Protein AF-0000000072637566 (afdb_homodimer)

InterPro domains:
  IPR013783 Immunoglobulin-like fold [G3DSA:2.60.40.10] (100-188)
  IPR014756 Immunoglobulin E-set [SSF81296] (114-188)
  IPR032640 AMP-activated protein kinase, glycogen-binding domain [PF16561] (115-189)

Organism: Meloidogyne incognita (NCBI:txid6306)

Sequence (382 aa):
MQHMIELGGRVLEIQNEFNIIKYNLKEEKNNYEALEIKLKNVEAKNKFLEKEMKKANETIDALTSSFKTPGGINDALLIKKQPREDRGDKCTLLNIENSLKMPMKKILLDTNSNGDKDIFLIGSFLNWECALICDPIKGEPNKKGVLVELPVGRHEFCFICNGKWYTESKYEECLNNFGTKNNWIVVKENIMQHMIELGGRVLEIQNEFNIIKYNLKEEKNNYEALEIKLKNVEAKNKFLEKEMKKANETIDALTSSFKTPGGINDALLIKKQPREDRGDKCTLLNIENSLKMPMKKILLDTNSNGDKDIFLIGSFLNWECALICDPIKGEPNKKGVLVELPVGRHEFCFICNGKWYTESKYEECLNNFGTKNNWIVVKENI

Nearest PDB structures (foldseek):
  2qlv-assembly1_B  TM=9.004E-01  e=1.621E-07  Saccharomyces cerevisiae
  2f15-assembly1_A  TM=8.788E-01  e=1.717E-07  Homo sapiens
  4y0g-assembly2_B  TM=8.396E-01  e=6.887E-08  Rattus norvegicus
  2qlv-assembly2_E  TM=9.088E-01  e=6.381E-07  Saccharomyces cerevisiae
  6c9j-assembly1_B  TM=9.059E-01  e=4.279E-07  Homo sapiens

Foldseek 3Di:
DVVVVVVVVVVVVVVVVVVVVVVVVVVVVVVVVVVVVVVVVVVVVVVVVVVVVVVVVVVVCVVCCVVVLADPCPVPDDDDDDADPVLDDDQCEVPSVSVRVFDKDKDKDKDFAPDDFWKWKAWVNHPRPDTHTWDDDPPDNGMTIDIDIGGAAKMWMWMDTPRDTDDDPVFDWDDDPVRDIIGMDGHHDPD/DVVVVVVVVVVVVVVVVVVVVVVVVVVVVVVVVVVVVVVVVVVVVVVVVVVVVVVVVVVVVVVCCVVVLADPCVVPDDDDDDADPVLPDPLVEVPSVSVRVFDKDKDKDKDFAPDDFWKWKAWVNHPRPDTHTWADDPPDNGMTIDIDIGGAAKMWMWMDTPRDTDDDPVFDWDADPVRDIIGMDGHHDPD

Secondary structure (DSSP, 8-state):
-HHHHHHHHHHHHHHHHHHHHHHHHHHHHHHHHHHHHHHHHHHHHHHHHHHHHHHHHHHHHHHHHHHS-STTGGGPEEE-BPPPTTS-S-----BHHHHHHS-EEEEEEEEE--SS--EEEEEGGGTTTEEEEPEEETTEEEEEEEEEEEESEEEEEEEEETTEEE--TTSEEEE-TTSSEEEEEEE----/-HHHHHHHHHHHHHHHHHHHHHHHHHHHHHHHHHHHHHHHHHHHHHHHHHHHHHHHHHHHHHHHHHHS-GGGGGG-EEE-BPPPTTS-S-----BHHHHHHS-EEEEEEEEE--SS--EEEEEGGGTTTEEEEPEEETTEEEEEEEEEEEESEEEEEEEEETTEEE--TTSEEEE-TTSSEEEEEEE----

Radius of gyration: 41.39 Å; Cα contacts (8 Å, |Δi|>4): 584; chains: 2; bounding box: 52×134×76 Å

Structure (mmCIF, N/CA/C/O backbone):
data_AF-0000000072637566-model_v1
#
loop_
_entity.id
_entity.type
_entity.pdbx_description
1 polymer 'AMP-activated protein kinase glycogen-binding domain-containing protein'
#
loop_
_atom_site.group_PDB
_atom_site.id
_atom_site.type_symbol
_atom_site.label_atom_id
_atom_site.label_alt_id
_atom_site.label_comp_id
_atom_site.label_asym_id
_atom_site.label_entity_id
_atom_site.label_seq_id
_atom_site.pdbx_PDB_ins_code
_atom_site.Cartn_x
_atom_site.Cartn_y
_atom_site.Cartn_z
_atom_site.occupancy
_atom_site.B_iso_or_equiv
_atom_site.auth_seq_id
_atom_site.auth_comp_id
_atom_site.auth_asym_id
_atom_site.auth_atom_id
_atom_site.pdbx_PDB_model_num
ATOM 1 N N . MET A 1 1 ? 4.016 102.312 43.312 1 56.5 1 MET A N 1
ATOM 2 C CA . MET A 1 1 ? 4.637 101.938 42.062 1 56.5 1 MET A CA 1
ATOM 3 C C . MET A 1 1 ? 5.301 100.562 42.188 1 56.5 1 MET A C 1
ATOM 5 O O . MET A 1 1 ? 5.098 99.688 41.344 1 56.5 1 MET A O 1
ATOM 9 N N . GLN A 1 2 ? 5.965 100.375 43.281 1 68.19 2 GLN A N 1
ATOM 10 C CA . GLN A 1 2 ? 6.695 99.125 43.5 1 68.19 2 GLN A CA 1
ATOM 11 C C . GLN A 1 2 ? 5.738 97.938 43.656 1 68.19 2 GLN A C 1
ATOM 13 O O . GLN A 1 2 ? 5.969 96.812 43.125 1 68.19 2 GLN A O 1
ATOM 18 N N . HIS A 1 3 ? 4.648 98.125 44.219 1 65 3 HIS A N 1
ATOM 19 C CA . HIS A 1 3 ? 3.688 97.062 44.5 1 65 3 HIS A CA 1
ATOM 20 C C . HIS A 1 3 ? 2.982 96.625 43.219 1 65 3 HIS A C 1
ATOM 22 O O . HIS A 1 3 ? 2.738 95.438 43.031 1 65 3 HIS A O 1
ATOM 28 N N . MET A 1 4 ? 2.783 97.562 42.344 1 64.19 4 MET A N 1
ATOM 29 C CA . MET A 1 4 ? 2.137 97.25 41.062 1 64.19 4 MET A CA 1
ATOM 30 C C . MET A 1 4 ? 3.068 96.438 40.156 1 64.19 4 MET A C 1
ATOM 32 O O . MET A 1 4 ? 2.631 95.5 39.469 1 64.19 4 MET A O 1
ATOM 36 N N . ILE A 1 5 ? 4.297 96.75 40.281 1 66.56 5 ILE A N 1
ATOM 37 C CA . ILE A 1 5 ? 5.305 96.062 39.5 1 66.56 5 ILE A CA 1
ATOM 38 C C . ILE A 1 5 ? 5.457 94.625 39.969 1 66.56 5 ILE A C 1
ATOM 40 O O . ILE A 1 5 ? 5.559 93.688 39.156 1 66.56 5 ILE A O 1
ATOM 44 N N . GLU A 1 6 ? 5.324 94.438 41.25 1 66.75 6 GLU A N 1
ATOM 45 C CA . GLU A 1 6 ? 5.445 93.125 41.844 1 66.75 6 GLU A CA 1
ATOM 46 C C . GLU A 1 6 ? 4.258 92.25 41.5 1 66.75 6 GLU A C 1
ATOM 48 O O . GLU A 1 6 ? 4.426 91.062 41.188 1 66.75 6 GLU A O 1
ATOM 53 N N . LEU A 1 7 ? 3.184 92.938 41.438 1 63.47 7 LEU A N 1
ATOM 54 C CA . LEU A 1 7 ? 1.979 92.188 41.062 1 63.47 7 LEU A CA 1
ATOM 55 C C . LEU A 1 7 ? 1.997 91.812 39.594 1 63.47 7 LEU A C 1
ATOM 57 O O . LEU A 1 7 ? 1.58 90.688 39.219 1 63.47 7 LEU A O 1
ATOM 61 N N . GLY A 1 8 ? 2.545 92.688 38.844 1 60.75 8 GLY A N 1
ATOM 62 C CA . GLY A 1 8 ? 2.684 92.438 37.406 1 60.75 8 GLY A CA 1
ATOM 63 C C . GLY A 1 8 ? 3.621 91.312 37.094 1 60.75 8 GLY A C 1
ATOM 64 O O . GLY A 1 8 ? 3.33 90.438 36.25 1 60.75 8 GLY A O 1
ATOM 65 N N . GLY A 1 9 ? 4.629 91.25 37.875 1 64.06 9 GLY A N 1
ATOM 66 C CA . GLY A 1 9 ? 5.602 90.188 37.719 1 64.06 9 GLY A CA 1
ATOM 67 C C . GLY A 1 9 ? 5.043 88.812 38.094 1 64.06 9 GLY A C 1
ATOM 68 O O . GLY A 1 9 ? 5.301 87.812 37.406 1 64.06 9 GLY A O 1
ATOM 69 N N . ARG A 1 10 ? 4.262 88.812 39.094 1 64 10 ARG A N 1
ATOM 70 C CA . ARG A 1 10 ? 3.646 87.562 39.562 1 64 10 ARG A CA 1
ATOM 71 C C . ARG A 1 10 ? 2.627 87 38.531 1 64 10 ARG A C 1
ATOM 73 O O . ARG A 1 10 ? 2.498 85.812 38.344 1 64 10 ARG A O 1
ATOM 80 N N . VAL A 1 11 ? 1.974 88 37.938 1 61.38 11 VAL A N 1
ATOM 81 C CA . VAL A 1 11 ? 0.984 87.688 36.938 1 61.38 11 VAL A CA 1
ATOM 82 C C . VAL A 1 11 ? 1.679 87.062 35.719 1 61.38 11 VAL A C 1
ATOM 84 O O . VAL A 1 11 ? 1.212 86.062 35.188 1 61.38 11 VAL A O 1
ATOM 87 N N . LEU A 1 12 ? 2.805 87.562 35.375 1 69 12 LEU A N 1
ATOM 88 C CA . LEU A 1 12 ? 3.564 87.062 34.25 1 69 12 LEU A CA 1
ATOM 89 C C . LEU A 1 12 ? 4.105 85.688 34.531 1 69 12 LEU A C 1
ATOM 91 O O . LEU A 1 12 ? 4.102 84.812 33.656 1 69 12 LEU A O 1
ATOM 95 N N . GLU A 1 13 ? 4.488 85.438 35.719 1 71.25 13 GLU A N 1
ATOM 96 C CA . GLU A 1 13 ? 4.992 84.125 36.125 1 71.25 13 GLU A CA 1
ATOM 97 C C . GLU A 1 13 ? 3.896 83.062 36.094 1 71.25 13 GLU A C 1
ATOM 99 O O . GLU A 1 13 ? 4.133 81.938 35.625 1 71.25 13 GLU A O 1
ATOM 104 N N . ILE A 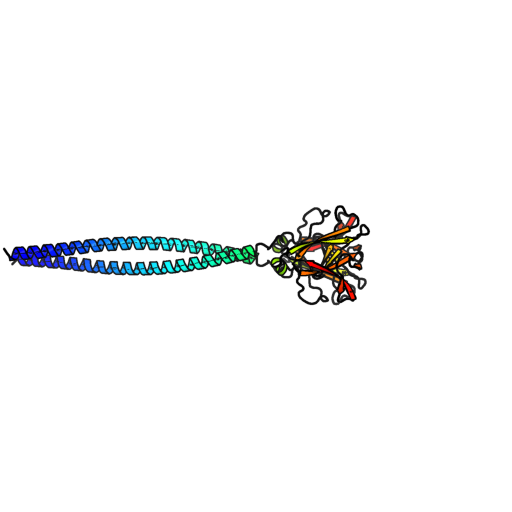1 14 ? 2.754 83.562 36.438 1 64.06 14 ILE A N 1
ATOM 105 C CA . ILE A 1 14 ? 1.618 82.625 36.469 1 64.06 14 ILE A CA 1
ATOM 106 C C . ILE A 1 14 ? 1.188 82.312 35.031 1 64.06 14 ILE A C 1
ATOM 108 O O . ILE A 1 14 ? 0.874 81.188 34.719 1 64.06 14 ILE A O 1
ATOM 112 N N . GLN A 1 15 ? 1.267 83.25 34.25 1 65.06 15 GLN A N 1
ATOM 113 C CA . GLN A 1 15 ? 0.914 83.062 32.844 1 65.06 15 GLN A CA 1
ATOM 114 C C . GLN A 1 15 ? 1.899 82.125 32.156 1 65.06 15 GLN A C 1
ATOM 116 O O . GLN A 1 15 ? 1.501 81.312 31.359 1 65.06 15 GLN A O 1
ATOM 121 N N . ASN A 1 16 ? 3.137 82.25 32.5 1 70.06 16 ASN A N 1
ATOM 122 C CA . ASN A 1 16 ? 4.172 81.375 31.953 1 70.06 16 ASN A CA 1
ATOM 123 C C . ASN A 1 16 ? 3.98 79.938 32.406 1 70.06 16 ASN A C 1
ATOM 125 O O . ASN A 1 16 ? 4.137 79 31.609 1 70.06 16 ASN A O 1
ATOM 129 N N . GLU A 1 17 ? 3.615 79.812 33.625 1 69.75 17 GLU A N 1
ATOM 130 C CA . GLU A 1 17 ? 3.355 78.5 34.156 1 69.75 17 GLU A CA 1
ATOM 131 C C . GLU A 1 17 ? 2.166 77.812 33.438 1 69.75 17 GLU A C 1
ATOM 133 O O . GLU A 1 17 ? 2.197 76.625 33.125 1 69.75 17 GLU A O 1
ATOM 138 N N . PHE A 1 18 ? 1.252 78.75 33.156 1 66.38 18 PHE A N 1
ATOM 139 C CA . PHE A 1 18 ? 0.059 78.25 32.469 1 66.38 18 PHE A CA 1
ATOM 140 C C . PHE A 1 18 ? 0.4 77.812 31.047 1 66.38 18 PHE A C 1
ATOM 142 O O . PHE A 1 18 ? -0.098 76.75 30.594 1 66.38 18 PHE A O 1
ATOM 149 N N . ASN A 1 19 ? 1.235 78.438 30.453 1 69.62 19 ASN A N 1
ATOM 150 C CA . ASN A 1 19 ? 1.638 78.125 29.094 1 69.62 19 ASN A CA 1
ATOM 151 C C . ASN A 1 19 ? 2.412 76.812 29.047 1 69.62 19 ASN A C 1
ATOM 153 O O . ASN A 1 19 ? 2.227 76 28.141 1 69.62 19 ASN A O 1
ATOM 157 N N . ILE A 1 20 ? 3.123 76.562 30.062 1 73.75 20 ILE A N 1
ATOM 158 C CA . ILE A 1 20 ? 3.918 75.375 30.156 1 73.75 20 ILE A CA 1
ATOM 159 C C . ILE A 1 20 ? 2.994 74.125 30.344 1 73.75 20 ILE A C 1
ATOM 161 O O . ILE A 1 20 ? 3.17 73.125 29.703 1 73.75 20 ILE A O 1
ATOM 165 N N . ILE A 1 21 ? 2.01 74.375 31.109 1 68.94 21 ILE A N 1
ATOM 166 C CA . ILE A 1 21 ? 1.068 73.25 31.406 1 68.94 21 ILE A CA 1
ATOM 167 C C . ILE A 1 21 ? 0.266 72.938 30.141 1 68.94 21 ILE A C 1
ATOM 169 O O . ILE A 1 21 ? 0.033 71.75 29.859 1 68.94 21 ILE A O 1
ATOM 173 N N . LYS A 1 22 ? 0.006 73.938 29.438 1 66.12 22 LYS A N 1
ATOM 174 C CA . LYS A 1 22 ? -0.748 73.75 28.203 1 66.12 22 LYS A CA 1
ATOM 175 C C . LYS A 1 22 ? 0.066 72.938 27.188 1 66.12 22 LYS A C 1
ATOM 177 O O . LYS A 1 22 ? -0.465 72.062 26.5 1 66.12 22 LYS A O 1
ATOM 182 N N . TYR A 1 23 ? 1.271 73.25 27.094 1 72.44 23 TYR A N 1
ATOM 183 C CA . TYR A 1 23 ? 2.172 72.562 26.172 1 72.44 23 TYR A CA 1
ATOM 184 C C . TYR A 1 23 ? 2.34 71.125 26.547 1 72.44 23 TYR A C 1
ATOM 186 O O . TYR A 1 23 ? 2.271 70.188 25.688 1 72.44 23 TYR A O 1
ATOM 194 N N . ASN A 1 24 ? 2.477 70.812 27.766 1 68.75 24 ASN A N 1
ATOM 195 C CA . ASN A 1 24 ? 2.646 69.438 28.25 1 68.75 24 ASN A CA 1
ATOM 196 C C . ASN A 1 24 ? 1.398 68.625 28.016 1 68.75 24 ASN A C 1
ATOM 198 O O . ASN A 1 24 ? 1.499 67.438 27.656 1 68.75 24 ASN A O 1
ATOM 202 N N . LEU A 1 25 ? 0.318 69.25 28.109 1 68 25 LEU A N 1
ATOM 203 C CA . LEU A 1 25 ? -0.951 68.562 27.875 1 68 25 LEU A CA 1
ATOM 204 C C . LEU A 1 25 ? -1.102 68.188 26.422 1 68 25 LEU A C 1
ATOM 206 O O . LEU A 1 25 ? -1.597 67.125 26.109 1 68 25 LEU A O 1
ATOM 210 N N . LYS A 1 26 ? -0.612 69.125 25.609 1 70.12 26 LYS A N 1
ATOM 211 C CA . LYS A 1 26 ? -0.664 68.812 24.172 1 70.12 26 LYS A CA 1
ATOM 212 C C . LYS A 1 26 ? 0.239 67.688 23.797 1 70.12 26 LYS A C 1
ATOM 214 O O . LYS A 1 26 ? -0.148 66.812 23 1 70.12 26 LYS A O 1
ATOM 219 N N . GLU A 1 27 ? 1.374 67.562 24.344 1 73.44 27 GLU A N 1
ATOM 220 C CA . GLU A 1 27 ? 2.33 66.5 24.094 1 73.44 27 GLU A CA 1
ATOM 221 C C . GLU A 1 27 ? 1.792 65.125 24.578 1 73.44 27 GLU A C 1
ATOM 223 O O . GLU A 1 27 ? 1.931 64.125 23.891 1 73.44 27 GLU A O 1
ATOM 228 N N . GLU A 1 28 ? 1.153 65.125 25.672 1 72.06 28 GLU A N 1
ATOM 229 C CA . GLU A 1 28 ? 0.601 63.938 26.234 1 72.06 28 GLU A CA 1
ATOM 230 C C . GLU A 1 28 ? -0.549 63.406 25.391 1 72.06 28 GLU A C 1
ATOM 232 O O . GLU A 1 28 ? -0.688 62.188 25.219 1 72.06 28 GLU A O 1
ATOM 237 N N . LYS A 1 29 ? -1.229 64.375 24.844 1 72.38 29 LYS A N 1
ATOM 238 C CA . LYS A 1 29 ? -2.328 63.969 23.953 1 72.38 29 LYS A CA 1
ATOM 239 C C . LYS A 1 29 ? -1.806 63.312 22.688 1 72.38 29 LYS A C 1
ATOM 241 O O . LYS A 1 29 ? -2.367 62.312 22.219 1 72.38 29 LYS A O 1
ATOM 246 N N . ASN A 1 30 ? -0.754 63.781 22.156 1 75.94 30 ASN A N 1
ATOM 247 C CA . ASN A 1 30 ? -0.12 63.188 20.969 1 75.94 30 ASN A CA 1
ATOM 248 C C . ASN A 1 30 ? 0.398 61.781 21.25 1 75.94 30 ASN A C 1
ATOM 250 O O . ASN A 1 30 ? 0.262 60.906 20.406 1 75.94 30 ASN A O 1
ATOM 254 N N . ASN A 1 31 ? 0.907 61.625 22.375 1 75.75 31 ASN A N 1
ATOM 255 C CA . ASN A 1 31 ? 1.421 60.312 22.781 1 75.75 31 ASN A CA 1
ATOM 256 C C . ASN A 1 31 ? 0.297 59.281 22.922 1 75.75 31 ASN A C 1
ATOM 258 O O . ASN A 1 31 ? 0.456 58.125 22.547 1 75.75 31 ASN A O 1
ATOM 262 N N . TYR A 1 32 ? -0.753 59.781 23.422 1 76.75 32 TYR A N 1
ATOM 263 C CA . TYR A 1 32 ? -1.928 58.938 23.609 1 76.75 32 TYR A CA 1
ATOM 264 C C . TYR A 1 32 ? -2.461 58.469 22.266 1 76.75 32 TYR A C 1
ATOM 266 O O . TYR A 1 32 ? -2.783 57.281 22.109 1 76.75 32 TYR A O 1
ATOM 274 N N . GLU A 1 33 ? -2.508 59.375 21.375 1 79.19 33 GLU A N 1
ATOM 275 C CA . GLU A 1 33 ? -2.998 59.031 20.047 1 79.19 33 GLU A CA 1
ATOM 276 C C . GLU A 1 33 ? -2.08 58.031 19.359 1 79.19 33 GLU A C 1
ATOM 278 O O . GLU A 1 33 ? -2.551 57.094 18.719 1 79.19 33 GLU A O 1
ATOM 283 N N . ALA A 1 34 ? -0.832 58.219 19.531 1 79.62 34 ALA A N 1
ATOM 284 C CA . ALA A 1 34 ? 0.155 57.312 18.953 1 79.62 34 ALA A CA 1
ATOM 285 C C . ALA A 1 34 ? 0.025 55.906 19.531 1 79.62 34 ALA A C 1
ATOM 287 O O . ALA A 1 34 ? 0.127 54.906 18.812 1 79.62 34 ALA A O 1
ATOM 288 N N . LEU A 1 35 ? -0.247 55.812 20.766 1 81.81 35 LEU A N 1
ATOM 289 C CA . LEU A 1 35 ? -0.393 54.531 21.453 1 81.81 35 LEU A CA 1
ATOM 290 C C . LEU A 1 35 ? -1.654 53.812 21 1 81.81 35 LEU A C 1
ATOM 292 O O . LEU A 1 35 ? -1.649 52.594 20.828 1 81.81 35 LEU A O 1
ATOM 296 N N . GLU A 1 36 ? -2.656 54.562 20.797 1 82.38 36 GLU A N 1
ATOM 297 C CA . GLU A 1 36 ? -3.91 54 20.312 1 82.38 36 GLU A CA 1
ATOM 298 C C . GLU A 1 36 ? -3.74 53.406 18.938 1 82.38 36 GLU A C 1
ATOM 300 O O . GLU A 1 36 ? -4.258 52.312 18.672 1 82.38 36 GLU A O 1
ATOM 305 N N . ILE A 1 37 ? -3.021 54.094 18.125 1 85.62 37 ILE A N 1
ATOM 306 C CA . ILE A 1 37 ? -2.762 53.625 16.766 1 85.62 37 ILE A CA 1
ATOM 307 C C . ILE A 1 37 ? -1.946 52.344 16.828 1 85.62 37 ILE A C 1
ATOM 309 O O . ILE A 1 37 ? -2.252 51.375 16.125 1 85.62 37 ILE A O 1
ATOM 313 N N . LYS A 1 38 ? -0.998 52.312 17.656 1 84.75 38 LYS A N 1
ATOM 314 C CA . LYS A 1 38 ? -0.17 51.125 17.828 1 84.75 38 LYS A CA 1
ATOM 315 C C . LYS A 1 38 ? -1 49.938 18.312 1 84.75 38 LYS A C 1
ATOM 317 O O . LYS A 1 38 ? -0.852 48.812 17.812 1 84.75 38 LYS A O 1
ATOM 322 N N . LEU A 1 39 ? -1.768 50.188 19.25 1 85.38 39 LEU A N 1
ATOM 323 C CA . LEU A 1 39 ? -2.631 49.125 19.797 1 85.38 39 LEU A CA 1
ATOM 324 C C . LEU A 1 39 ? -3.531 48.562 18.703 1 85.38 39 LEU A C 1
ATOM 326 O O . LEU A 1 39 ? -3.674 47.344 18.594 1 85.38 39 LEU A O 1
ATOM 330 N N . LYS A 1 40 ? -4.113 49.438 17.922 1 84.75 40 LYS A N 1
ATOM 331 C CA . LYS A 1 40 ? -4.977 48.969 16.828 1 84.75 40 LYS A CA 1
ATOM 332 C C . LYS A 1 40 ? -4.211 48.094 15.852 1 84.75 40 LYS A C 1
ATOM 334 O O . LYS A 1 40 ? -4.73 47.062 15.406 1 84.75 40 LYS A O 1
ATOM 339 N N . ASN A 1 41 ? -3.016 48.438 15.539 1 87.94 41 ASN A N 1
ATOM 340 C CA . ASN A 1 41 ? -2.18 47.656 14.633 1 87.94 41 ASN A CA 1
ATOM 341 C C . ASN A 1 41 ? -1.852 46.281 15.203 1 87.94 41 ASN A C 1
ATOM 343 O O . ASN A 1 41 ? -1.901 45.281 14.484 1 87.94 41 ASN A O 1
ATOM 347 N N . VAL A 1 42 ? -1.592 46.312 16.438 1 87.5 42 VAL A N 1
ATOM 348 C CA . VAL A 1 42 ? -1.203 45.094 17.078 1 87.5 42 VAL A CA 1
ATOM 349 C C . VAL A 1 42 ? -2.416 44.156 17.203 1 87.5 42 VAL A C 1
ATOM 351 O O . VAL A 1 42 ? -2.301 42.938 17.016 1 87.5 42 VAL A O 1
ATOM 354 N N . GLU A 1 43 ? -3.467 44.75 17.438 1 88.25 43 GLU A N 1
ATOM 355 C CA . GLU A 1 43 ? -4.699 43.969 17.516 1 88.25 43 GLU A CA 1
ATOM 356 C C . GLU A 1 43 ? -5.051 43.375 16.141 1 88.25 43 GLU A C 1
ATOM 358 O O . GLU A 1 43 ? -5.492 42.219 16.062 1 88.25 43 GLU A O 1
ATOM 363 N N . ALA A 1 44 ? -4.891 44.125 15.117 1 86.44 44 ALA A N 1
ATOM 364 C CA . ALA A 1 44 ? -5.113 43.625 13.758 1 86.44 44 ALA A CA 1
ATOM 365 C C . ALA A 1 44 ? -4.184 42.469 13.445 1 86.44 44 ALA A C 1
ATOM 367 O O . ALA A 1 44 ? -4.605 41.469 12.852 1 86.44 44 ALA A O 1
ATOM 368 N N . LYS A 1 45 ? -3.006 42.594 13.836 1 88.69 45 LYS A N 1
ATOM 369 C CA . LYS A 1 45 ? -2.035 41.531 13.641 1 88.69 45 LYS A CA 1
ATOM 370 C C . LYS A 1 45 ? -2.443 40.25 14.414 1 88.69 45 LYS A C 1
ATOM 372 O O . LYS A 1 45 ? -2.324 39.156 13.898 1 88.69 45 LYS A O 1
ATOM 377 N N . ASN A 1 46 ? -2.838 40.5 15.539 1 85.75 46 ASN A N 1
ATOM 378 C CA . ASN A 1 46 ? -3.32 39.375 16.359 1 85.75 46 ASN A CA 1
ATOM 379 C C . ASN A 1 46 ? -4.469 38.625 15.688 1 85.75 46 ASN A C 1
ATOM 381 O O . ASN A 1 46 ? -4.484 37.406 15.656 1 85.75 46 ASN A O 1
ATOM 385 N N . LYS A 1 47 ? -5.398 39.438 15.242 1 86.56 47 LYS A N 1
ATOM 386 C CA . LYS A 1 47 ? -6.543 38.844 14.547 1 86.56 47 LYS A CA 1
ATOM 387 C C . LYS A 1 47 ? -6.09 38.031 13.328 1 86.56 47 LYS A C 1
ATOM 389 O O . LYS A 1 47 ? -6.594 36.938 13.078 1 86.56 47 LYS A O 1
ATOM 394 N N . PHE A 1 48 ? -5.215 38.438 12.57 1 88.12 48 PHE A N 1
ATOM 395 C CA . PHE A 1 48 ? -4.645 37.781 11.414 1 88.12 48 PHE A CA 1
ATOM 396 C C . PHE A 1 48 ? -3.982 36.469 11.812 1 88.12 48 PHE A C 1
ATOM 398 O O . PHE A 1 48 ? -4.219 35.438 11.195 1 88.12 48 PHE A O 1
ATOM 405 N N . LEU A 1 49 ? -3.223 36.562 12.836 1 88 49 LEU A N 1
ATOM 406 C CA . LEU A 1 49 ? -2.498 35.375 13.305 1 88 49 LEU A CA 1
ATOM 407 C C . LEU A 1 49 ? -3.465 34.312 13.805 1 88 49 LEU A C 1
ATOM 409 O O . LEU A 1 49 ? -3.236 33.125 13.594 1 88 49 LEU A O 1
ATOM 413 N N . GLU A 1 50 ? -4.438 34.781 14.461 1 87.44 50 GLU A N 1
ATOM 414 C CA . GLU A 1 50 ? -5.445 33.812 14.922 1 87.44 50 GLU A CA 1
ATOM 415 C C . GLU A 1 50 ? -6.105 33.094 13.75 1 87.44 50 GLU A C 1
ATOM 417 O O . GLU A 1 50 ? -6.332 31.891 13.805 1 87.44 50 GLU A O 1
ATOM 422 N N . LYS A 1 51 ? -6.383 33.812 12.742 1 87.81 51 LYS A N 1
ATOM 423 C CA . LYS A 1 51 ? -6.965 33.219 11.547 1 87.81 51 LYS A CA 1
ATOM 424 C C . LYS A 1 51 ? -6.004 32.219 10.898 1 87.81 51 LYS A C 1
ATOM 426 O O . LYS A 1 51 ? -6.41 31.141 10.5 1 87.81 51 LYS A O 1
ATOM 431 N N . GLU A 1 52 ? -4.824 32.594 10.812 1 87.12 52 GLU A N 1
ATOM 432 C CA . GLU A 1 52 ? -3.805 31.734 10.227 1 87.12 52 GLU A CA 1
ATOM 433 C C . GLU A 1 52 ? -3.604 30.484 11.055 1 87.12 52 GLU A C 1
ATOM 435 O O . GLU A 1 52 ? -3.408 29.391 10.508 1 87.12 52 GLU A O 1
ATOM 440 N N . MET A 1 53 ? -3.574 30.656 12.258 1 86.31 53 MET A N 1
ATOM 441 C CA . MET A 1 53 ? -3.426 29.5 13.156 1 86.31 53 MET A CA 1
ATOM 442 C C . MET A 1 53 ? -4.59 28.531 12.992 1 86.31 53 MET A C 1
ATOM 444 O O . MET A 1 53 ? -4.398 27.312 13.008 1 86.31 53 MET A O 1
ATOM 448 N N . LYS A 1 54 ? -5.715 29.047 12.922 1 84.44 54 LYS A N 1
ATOM 449 C CA . LYS A 1 54 ? -6.883 28.203 12.695 1 84.44 54 LYS A CA 1
ATOM 450 C C . LYS A 1 54 ? -6.734 27.406 11.406 1 84.44 54 LYS A C 1
ATOM 452 O O . LYS A 1 54 ? -6.992 26.203 11.383 1 84.44 54 LYS A O 1
ATOM 457 N N . LYS A 1 55 ? -6.305 27.922 10.391 1 82.44 55 LYS A N 1
ATOM 458 C CA . LYS A 1 55 ? -6.07 27.266 9.109 1 82.44 55 LYS A CA 1
ATOM 459 C C . LYS A 1 55 ? -5 26.188 9.234 1 82.44 55 LYS A C 1
ATOM 461 O O . LYS A 1 55 ? -5.145 25.094 8.68 1 82.44 55 LYS A O 1
ATOM 466 N N . ALA A 1 56 ? -3.992 26.562 9.906 1 81.06 56 ALA A N 1
ATOM 467 C CA . ALA A 1 56 ? -2.9 25.609 10.102 1 81.06 56 ALA A CA 1
ATOM 468 C C . ALA A 1 56 ? -3.377 24.375 10.867 1 81.06 56 ALA A C 1
ATOM 470 O O . ALA A 1 56 ? -3.025 23.25 10.516 1 81.06 56 ALA A O 1
ATOM 471 N N . ASN A 1 57 ? -4.09 24.578 11.789 1 79.81 57 ASN A N 1
ATOM 472 C CA . ASN A 1 57 ? -4.617 23.469 12.57 1 79.81 57 ASN A CA 1
ATOM 473 C C . ASN A 1 57 ? -5.562 22.594 11.742 1 79.81 57 ASN A C 1
ATOM 475 O O . ASN A 1 57 ? -5.562 21.375 11.875 1 79.81 57 ASN A O 1
ATOM 479 N N . GLU A 1 58 ? -6.262 23.078 10.93 1 78.94 58 GLU A N 1
ATOM 480 C CA . GLU A 1 58 ? -7.109 22.328 10.008 1 78.94 58 GLU A CA 1
ATOM 481 C C . GLU A 1 58 ? -6.273 21.484 9.047 1 78.94 58 GLU A C 1
ATOM 483 O O . GLU A 1 58 ? -6.617 20.344 8.758 1 78.94 58 GLU A O 1
ATOM 488 N N . THR A 1 59 ? -5.309 22.031 8.547 1 74.12 59 THR A N 1
ATOM 489 C CA . THR A 1 59 ? -4.398 21.312 7.66 1 74.12 59 THR A CA 1
ATOM 490 C C . THR A 1 59 ? -3.738 20.156 8.391 1 74.12 59 THR A C 1
ATOM 492 O O . THR A 1 59 ? -3.621 19.047 7.84 1 74.12 59 THR A O 1
ATOM 495 N N . ILE A 1 60 ? -3.301 20.422 9.43 1 73 60 ILE A N 1
ATOM 496 C CA . ILE A 1 60 ? -2.684 19.375 10.234 1 73 60 ILE A CA 1
ATOM 497 C C . ILE A 1 60 ? -3.686 18.25 10.477 1 73 60 ILE A C 1
ATOM 499 O O . ILE A 1 60 ? -3.355 17.062 10.328 1 73 60 ILE A O 1
ATOM 503 N N . ASP A 1 61 ? -4.816 18.562 10.836 1 68.25 61 ASP A N 1
ATOM 504 C CA . ASP A 1 61 ? -5.871 17.562 11.039 1 68.25 61 ASP A CA 1
ATOM 505 C C . ASP A 1 61 ? -6.117 16.766 9.766 1 68.25 61 ASP A C 1
ATOM 507 O O . ASP A 1 61 ? -6.273 15.539 9.812 1 68.25 61 ASP A O 1
ATOM 511 N N . ALA A 1 62 ? -6.098 17.438 8.734 1 60.81 62 ALA A N 1
ATOM 512 C CA . ALA A 1 62 ? -6.32 16.781 7.445 1 60.81 62 ALA A CA 1
ATOM 513 C C . ALA A 1 62 ? -5.172 15.828 7.109 1 60.81 62 ALA A C 1
ATOM 515 O O . ALA A 1 62 ? -5.402 14.695 6.684 1 60.81 62 ALA A O 1
ATOM 516 N N . LEU A 1 63 ? -4.074 16.375 7.211 1 59.56 63 LEU A N 1
ATOM 517 C CA . LEU A 1 63 ? -2.891 15.57 6.941 1 59.56 63 LEU A CA 1
ATOM 518 C C . LEU A 1 63 ? -2.818 14.383 7.891 1 59.56 63 LEU A C 1
ATOM 520 O O . LEU A 1 63 ? -2.49 13.266 7.477 1 59.56 63 LEU A O 1
ATOM 524 N N . THR A 1 64 ? -2.93 14.68 9.086 1 56.12 64 THR A N 1
ATOM 525 C CA . THR A 1 64 ? -2.939 13.602 10.062 1 56.12 64 THR A CA 1
ATOM 526 C C . THR A 1 64 ? -4.039 12.594 9.742 1 56.12 64 THR A C 1
ATOM 528 O O . THR A 1 64 ? -3.844 11.383 9.891 1 56.12 64 THR A O 1
ATOM 531 N N . SER A 1 65 ? -5.055 13.219 9.398 1 53.41 65 SE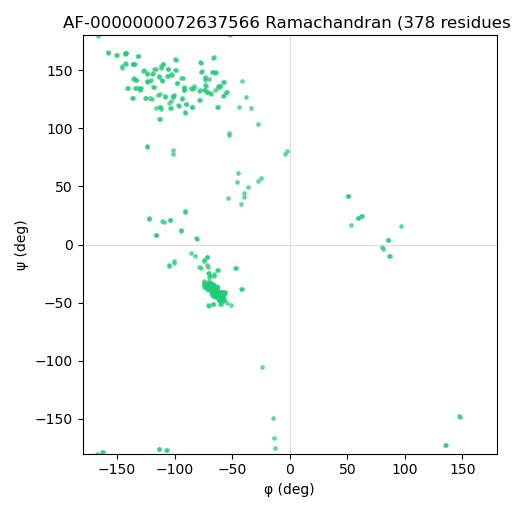R A N 1
ATOM 532 C CA . SER A 1 65 ? -6.133 12.336 8.969 1 53.41 65 SER A CA 1
ATOM 533 C C . SER A 1 65 ? -5.746 11.562 7.719 1 53.41 65 SER A C 1
ATOM 535 O O . SER A 1 65 ? -6.129 10.398 7.559 1 53.41 65 SER A O 1
ATOM 537 N N . SER A 1 66 ? -5.035 12.422 6.902 1 47.41 66 SER A N 1
ATOM 538 C CA . SER A 1 66 ? -4.523 11.773 5.699 1 47.41 66 SER A CA 1
ATOM 539 C C . SER A 1 66 ? -3.396 10.797 6.035 1 47.41 66 SER A C 1
ATOM 541 O O . SER A 1 66 ? -3.193 9.812 5.328 1 47.41 66 SER A O 1
ATOM 543 N N . PHE A 1 67 ? -2.352 11.484 6.844 1 46.22 67 PHE A N 1
ATOM 544 C CA . PHE A 1 67 ? -1.298 10.602 7.332 1 46.22 67 PHE A CA 1
ATOM 545 C C . PHE A 1 67 ? -1.892 9.391 8.039 1 46.22 67 PHE A C 1
ATOM 547 O O . PHE A 1 67 ? -1.196 8.406 8.273 1 46.22 67 PHE A O 1
ATOM 554 N N . LYS A 1 68 ? -2.783 9.867 8.984 1 43.56 68 LYS A N 1
ATOM 555 C CA . LYS A 1 68 ? -3.459 8.633 9.375 1 43.56 68 LYS A CA 1
ATOM 556 C C . LYS A 1 68 ? -3.447 7.617 8.234 1 43.56 68 LYS A C 1
ATOM 558 O O . LYS A 1 68 ? -3.994 7.879 7.16 1 43.56 68 LYS A O 1
ATOM 563 N N . THR A 1 69 ? -2.082 7.477 7.891 1 42.12 69 THR A N 1
ATOM 564 C CA . THR A 1 69 ? -2.062 6.254 7.094 1 42.12 69 THR A CA 1
ATOM 565 C C . THR A 1 69 ? -3.455 5.633 7.027 1 42.12 69 THR A C 1
ATOM 567 O O . THR A 1 69 ? -4.055 5.324 8.062 1 42.12 69 THR A O 1
ATOM 570 N N . PRO A 1 70 ? -4.164 6.277 6.098 1 38.06 70 PRO A N 1
ATOM 571 C CA . PRO A 1 70 ? -5.527 5.77 6.262 1 38.06 70 PRO A CA 1
ATOM 572 C C . PRO A 1 70 ? -5.594 4.527 7.145 1 38.06 70 PRO A C 1
ATOM 574 O O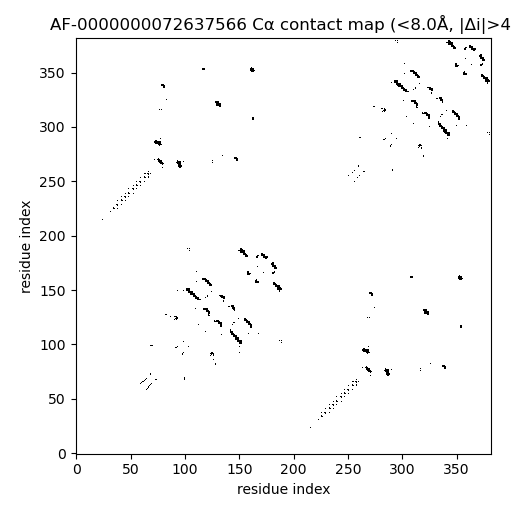 . PRO A 1 70 ? -4.562 3.908 7.422 1 38.06 70 PRO A O 1
ATOM 577 N N . GLY A 1 71 ? -6.742 3.93 7.293 1 37.53 71 GLY A N 1
ATOM 578 C CA . GLY A 1 71 ? -7.445 2.748 7.766 1 37.53 71 GLY A CA 1
ATOM 579 C C . GLY A 1 71 ? -6.594 1.494 7.738 1 37.53 71 GLY A C 1
ATOM 580 O O . GLY A 1 71 ? -5.969 1.185 6.723 1 37.53 71 GLY A O 1
ATOM 581 N N . GLY A 1 72 ? -6.129 1.038 8.75 1 48.22 72 GLY A N 1
ATOM 582 C CA . GLY A 1 72 ? -5.656 -0.312 9.016 1 48.22 72 GLY A CA 1
ATOM 583 C C . GLY A 1 72 ? -4.641 -0.801 8 1 48.22 72 GLY A C 1
ATOM 584 O O . GLY A 1 72 ? -4.434 -2.008 7.859 1 48.22 72 GLY A O 1
ATOM 585 N N . ILE A 1 73 ? -4.031 0.114 7.219 1 54.28 73 ILE A N 1
ATOM 586 C CA . ILE A 1 73 ? -3.197 -0.438 6.16 1 54.28 73 ILE A CA 1
ATOM 587 C C . ILE A 1 73 ? -1.822 -0.798 6.719 1 54.28 73 ILE A C 1
ATOM 589 O O . ILE A 1 73 ? -1.027 -1.462 6.047 1 54.28 73 ILE A O 1
ATOM 593 N N . ASN A 1 74 ? -1.49 -0.424 7.898 1 59.03 74 ASN A N 1
ATOM 594 C CA . ASN A 1 74 ? -0.176 -0.69 8.477 1 59.03 74 ASN A CA 1
ATOM 595 C C . ASN A 1 74 ? 0.249 -2.141 8.258 1 59.03 74 ASN A C 1
ATOM 597 O O . ASN A 1 74 ? 1.438 -2.428 8.109 1 59.03 74 ASN A O 1
ATOM 601 N N . ASP A 1 75 ? -0.682 -2.973 7.996 1 63.38 75 ASP A N 1
ATOM 602 C CA . ASP A 1 75 ? -0.353 -4.387 7.855 1 63.38 75 ASP A CA 1
ATOM 603 C C . ASP A 1 75 ? -0.462 -4.832 6.398 1 63.38 75 ASP A C 1
ATOM 605 O O . ASP A 1 75 ? -0.456 -6.031 6.105 1 63.38 75 ASP A O 1
ATOM 609 N N . ALA A 1 76 ? -0.407 -3.699 5.574 1 67.44 76 ALA A N 1
ATOM 610 C CA . ALA A 1 76 ? -0.575 -4.066 4.172 1 67.44 76 ALA A CA 1
ATOM 611 C C . ALA A 1 76 ? 0.775 -4.293 3.496 1 67.44 76 ALA A C 1
ATOM 613 O O . ALA A 1 76 ? 1.771 -3.664 3.863 1 67.44 76 ALA A O 1
ATOM 614 N N . LEU A 1 77 ? 0.762 -5.258 2.643 1 69.5 77 LEU A N 1
ATOM 615 C CA . LEU A 1 77 ? 1.905 -5.457 1.757 1 69.5 77 LEU A CA 1
ATOM 616 C C . LEU A 1 77 ? 1.867 -4.473 0.593 1 69.5 77 LEU A C 1
ATOM 618 O O . LEU A 1 77 ? 0.806 -4.227 0.015 1 69.5 77 LEU A O 1
ATOM 622 N N . LEU A 1 78 ? 2.982 -3.861 0.362 1 70.75 78 LEU A N 1
ATOM 623 C CA . LEU A 1 78 ? 3.109 -2.941 -0.763 1 70.75 78 LEU A CA 1
ATOM 624 C C . LEU A 1 78 ? 3.877 -3.59 -1.91 1 70.75 78 LEU A C 1
ATOM 626 O O . LEU A 1 78 ? 4.965 -4.133 -1.706 1 70.75 78 LEU A O 1
ATOM 630 N N . ILE A 1 79 ? 3.207 -3.584 -2.996 1 71.06 79 ILE A N 1
ATOM 631 C CA . ILE A 1 79 ? 3.844 -4.148 -4.18 1 71.06 79 ILE A CA 1
ATOM 632 C C . ILE A 1 79 ? 4.039 -3.057 -5.23 1 71.06 79 ILE A C 1
ATOM 634 O O . ILE A 1 79 ? 3.076 -2.404 -5.641 1 71.06 79 ILE A O 1
AT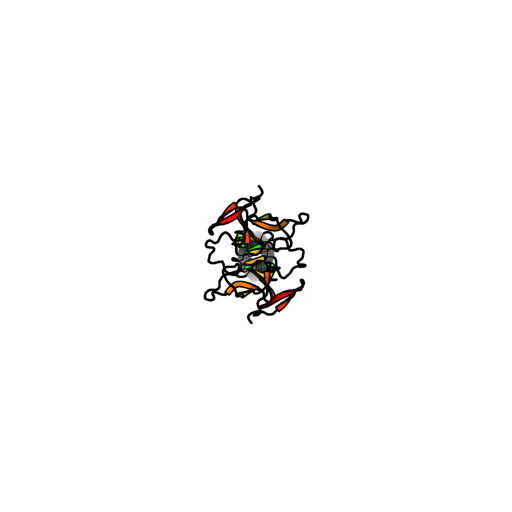OM 638 N N . LYS A 1 80 ? 5.309 -2.826 -5.539 1 71.19 80 LYS A N 1
ATOM 639 C CA . LYS A 1 80 ? 5.605 -1.966 -6.684 1 71.19 80 LYS A CA 1
ATOM 640 C C . LYS A 1 80 ? 6.262 -2.758 -7.812 1 71.19 80 LYS A C 1
ATOM 642 O O . LYS A 1 80 ? 7.383 -3.246 -7.664 1 71.19 80 LYS A O 1
ATOM 647 N N . LYS A 1 81 ? 5.512 -2.98 -8.867 1 72 81 LYS A N 1
ATOM 648 C CA . LYS A 1 81 ? 5.988 -3.684 -10.055 1 72 81 LYS A CA 1
ATOM 649 C C . LYS A 1 81 ? 5.578 -2.955 -11.328 1 72 81 LYS A C 1
ATOM 651 O O . LYS A 1 81 ? 4.629 -2.164 -11.32 1 72 81 LYS A O 1
ATOM 656 N N . GLN A 1 82 ? 6.34 -3.189 -12.383 1 69.31 82 GLN A N 1
ATOM 657 C CA . GLN A 1 82 ? 5.93 -2.668 -13.68 1 69.31 82 GLN A CA 1
ATOM 658 C C . GLN A 1 82 ? 4.598 -3.266 -14.117 1 69.31 82 GLN A C 1
ATOM 660 O O . GLN A 1 82 ? 4.363 -4.465 -13.953 1 69.31 82 GLN A O 1
ATOM 665 N N . PRO A 1 83 ? 3.725 -2.406 -14.641 1 65.31 83 PRO A N 1
ATOM 666 C CA . PRO A 1 83 ? 2.422 -2.908 -15.078 1 65.31 83 PRO A CA 1
ATOM 667 C C . PRO A 1 83 ? 2.531 -3.883 -16.25 1 65.31 83 PRO A C 1
ATOM 669 O O . PRO A 1 83 ? 3.443 -3.762 -17.078 1 65.31 83 PRO A O 1
ATOM 672 N N . ARG A 1 84 ? 1.648 -4.789 -16.266 1 66.38 84 ARG A N 1
ATOM 673 C CA . ARG A 1 84 ? 1.578 -5.707 -17.391 1 66.38 84 ARG A CA 1
ATOM 674 C C . ARG A 1 84 ? 1.116 -4.988 -18.656 1 66.38 84 ARG A C 1
ATOM 676 O O . ARG A 1 84 ? 0.182 -4.184 -18.609 1 66.38 84 ARG A O 1
ATOM 683 N N . GLU A 1 85 ? 1.882 -5.188 -19.719 1 63 85 GLU A N 1
ATOM 684 C CA . GLU A 1 85 ? 1.596 -4.488 -20.984 1 63 85 GLU A CA 1
ATOM 685 C C . GLU A 1 85 ? 0.247 -4.914 -21.547 1 63 85 GLU A C 1
ATOM 687 O O . GLU A 1 85 ? -0.4 -4.145 -22.266 1 63 85 GLU A O 1
ATOM 692 N N . ASP A 1 86 ? -0.01 -6.145 -21.422 1 61.66 86 ASP A N 1
ATOM 693 C CA . ASP A 1 86 ? -1.212 -6.664 -22.062 1 61.66 86 ASP A CA 1
ATOM 694 C C . ASP A 1 86 ? -2.467 -6.258 -21.297 1 61.66 86 ASP A C 1
ATOM 696 O O . ASP A 1 86 ? -3.586 -6.543 -21.719 1 61.66 86 ASP A O 1
ATOM 700 N N . ARG A 1 87 ? -2.225 -5.82 -20.172 1 56.78 87 ARG A N 1
ATOM 701 C CA . ARG A 1 87 ? -3.381 -5.438 -19.375 1 56.78 87 ARG A CA 1
ATOM 702 C C . ARG A 1 87 ? -3.578 -3.924 -19.375 1 56.78 87 ARG A C 1
ATOM 704 O O . ARG A 1 87 ? -2.609 -3.166 -19.312 1 56.78 87 ARG A O 1
ATOM 711 N N . GLY A 1 88 ? -4.191 -3.396 -20.438 1 47.66 88 GLY A N 1
ATOM 712 C CA . GLY A 1 88 ? -4.461 -1.982 -20.625 1 47.66 88 GLY A CA 1
ATOM 713 C C . GLY A 1 88 ? -4.312 -1.161 -19.359 1 47.66 88 GLY A C 1
ATOM 714 O O . GLY A 1 88 ? -3.914 -1.685 -18.328 1 47.66 88 GLY A O 1
ATOM 715 N N . ASP A 1 89 ? -5.203 0.07 -19.234 1 43.03 89 ASP A N 1
ATOM 716 C CA . ASP A 1 89 ? -5.285 1.229 -18.359 1 43.03 89 ASP A CA 1
ATOM 717 C C . ASP A 1 89 ? -5.309 0.802 -16.891 1 43.03 89 ASP A C 1
ATOM 719 O O . ASP A 1 89 ? -5.59 -0.357 -16.578 1 43.03 89 ASP A O 1
ATOM 723 N N . LYS A 1 90 ? -5.395 2.062 -15.992 1 44.06 90 LYS A N 1
ATOM 724 C CA . LYS A 1 90 ? -5.32 2.342 -14.562 1 44.06 90 LYS A CA 1
ATOM 725 C C . LYS A 1 90 ? -6.316 1.49 -13.781 1 44.06 90 LYS A C 1
ATOM 727 O O . LYS A 1 90 ? -7.5 1.826 -13.703 1 44.06 90 LYS A O 1
ATOM 732 N N . CYS A 1 91 ? -6.551 0.311 -14.023 1 41.22 91 CYS A N 1
ATOM 733 C CA . CYS A 1 91 ? -7.543 -0.327 -13.172 1 41.22 91 CYS A CA 1
ATOM 734 C C . CYS A 1 91 ? -7.352 0.081 -11.719 1 41.22 91 CYS A C 1
ATOM 736 O O . CYS A 1 91 ? -6.266 0.512 -11.328 1 41.22 91 CYS A O 1
ATOM 738 N N . THR A 1 92 ? -8.508 0.294 -11.047 1 43 92 THR A N 1
ATOM 739 C CA . THR A 1 92 ? -8.781 0.702 -9.672 1 43 92 THR A CA 1
ATOM 740 C C . THR A 1 92 ? -7.816 0.019 -8.703 1 43 92 THR A C 1
ATOM 742 O O . THR A 1 92 ? -8.008 -1.149 -8.352 1 43 92 THR A O 1
ATOM 745 N N . LEU A 1 93 ? -6.664 -0.047 -9.086 1 46.53 93 LEU A N 1
ATOM 746 C CA . LEU A 1 93 ? -5.598 -0.728 -8.359 1 46.53 93 LEU A CA 1
ATOM 747 C C . LEU A 1 93 ? -5.652 -0.39 -6.871 1 46.53 93 LEU A C 1
ATOM 749 O O . LEU A 1 93 ? -5.938 0.752 -6.5 1 46.53 93 LEU A O 1
ATOM 753 N N . LEU A 1 94 ? -5.855 -1.358 -6.035 1 56.88 94 LEU A N 1
ATOM 754 C CA . LEU A 1 94 ? -5.539 -1.139 -4.629 1 56.88 94 LEU A CA 1
ATOM 755 C C . LEU A 1 94 ? -4.242 -0.346 -4.48 1 56.88 94 LEU A C 1
ATOM 757 O O . LEU A 1 94 ? -3.205 -0.906 -4.121 1 56.88 94 LEU A O 1
ATOM 761 N N . ASN A 1 95 ? -4.289 0.657 -5.371 1 58.97 95 ASN A N 1
ATOM 762 C CA . ASN A 1 95 ? -3.209 1.582 -5.047 1 58.97 95 ASN A CA 1
ATOM 763 C C . ASN A 1 95 ? -3.486 2.336 -3.748 1 58.97 95 ASN A C 1
ATOM 765 O O . ASN A 1 95 ? -4.641 2.488 -3.348 1 58.97 95 ASN A O 1
ATOM 769 N N . ILE A 1 96 ? -2.453 2.459 -3.15 1 60.88 96 ILE A N 1
ATOM 770 C CA . ILE A 1 96 ? -2.562 3.086 -1.839 1 60.88 96 ILE A CA 1
ATOM 771 C C . ILE A 1 96 ? -3.523 4.27 -1.912 1 60.88 96 ILE A C 1
ATOM 773 O O . ILE A 1 96 ? -4.379 4.441 -1.038 1 60.88 96 ILE A O 1
ATOM 777 N N . GLU A 1 97 ? -3.438 4.973 -3.025 1 59.91 97 GLU A N 1
ATOM 778 C CA . GLU A 1 97 ? -4.258 6.176 -3.123 1 59.91 97 GLU A CA 1
ATOM 779 C C . GLU A 1 97 ? -5.742 5.832 -3.17 1 59.91 97 GLU A C 1
ATOM 781 O O . GLU A 1 97 ? -6.555 6.465 -2.494 1 59.91 97 GLU A O 1
ATOM 786 N N . ASN A 1 98 ? -6.008 4.855 -3.945 1 61.84 98 ASN A N 1
ATOM 787 C CA . ASN A 1 98 ? -7.402 4.461 -4.094 1 61.84 98 ASN A CA 1
ATOM 788 C C . ASN A 1 98 ? -7.906 3.709 -2.863 1 61.84 98 ASN A C 1
ATOM 790 O O . ASN A 1 98 ? -9.07 3.85 -2.477 1 61.84 98 ASN A O 1
ATOM 794 N N . SER A 1 99 ? -7.004 2.984 -2.275 1 60.97 99 SER A N 1
ATOM 795 C CA . SER A 1 99 ? -7.391 2.186 -1.117 1 60.97 99 SER A CA 1
ATOM 796 C C . SER A 1 99 ? -7.715 3.07 0.082 1 60.97 99 SER A C 1
ATOM 798 O O . SER A 1 99 ? -8.539 2.705 0.925 1 60.97 99 SER A O 1
ATOM 800 N N . LEU A 1 100 ? -7.102 4.211 0.076 1 59.09 100 LEU A N 1
ATOM 801 C CA . LEU A 1 100 ? -7.293 5.102 1.216 1 59.09 100 LEU A CA 1
ATOM 802 C C . LEU A 1 100 ? -8.625 5.828 1.118 1 59.09 100 LEU A C 1
ATOM 804 O O . LEU A 1 100 ? -9.164 6.297 2.127 1 59.09 100 LEU A O 1
ATOM 808 N N . LYS A 1 101 ? -9.102 5.848 -0.005 1 60.56 101 LYS A N 1
ATOM 809 C CA . LYS A 1 101 ? -10.305 6.656 -0.206 1 60.56 101 LYS A CA 1
ATOM 810 C C . LYS A 1 101 ? -11.555 5.789 -0.204 1 60.56 101 LYS A C 1
ATOM 812 O O . LYS A 1 101 ? -12.672 6.297 -0.047 1 60.56 101 LYS A O 1
ATOM 817 N N . MET A 1 102 ? -11.391 4.551 -0.347 1 66.5 102 MET A N 1
ATOM 818 C CA . MET A 1 102 ? -12.562 3.695 -0.528 1 66.5 102 MET A CA 1
ATOM 819 C C . MET A 1 102 ? -12.734 2.75 0.657 1 66.5 102 MET A C 1
ATOM 821 O O . MET A 1 102 ? -11.75 2.213 1.175 1 66.5 102 MET A O 1
ATOM 825 N N . PRO A 1 103 ? -14 2.77 1.189 1 72.5 103 PRO A N 1
ATOM 826 C CA . PRO A 1 103 ? -14.234 1.77 2.232 1 72.5 103 PRO A CA 1
ATOM 827 C C . PRO A 1 103 ? -13.906 0.35 1.776 1 72.5 103 PRO A C 1
ATOM 829 O O . PRO A 1 103 ? -14.188 -0.016 0.632 1 72.5 103 PRO A O 1
ATOM 832 N N . MET A 1 104 ? -13.164 -0.297 2.607 1 78.75 104 MET A N 1
ATOM 833 C CA . MET A 1 104 ? -12.773 -1.671 2.305 1 78.75 104 MET A CA 1
ATOM 834 C C . MET A 1 104 ? -13.555 -2.66 3.168 1 78.75 104 MET A C 1
ATOM 836 O O . MET A 1 104 ? -13.938 -2.338 4.297 1 78.75 104 MET A O 1
ATOM 840 N N . LYS A 1 105 ? -13.859 -3.779 2.59 1 84.75 105 LYS A N 1
ATOM 841 C CA . LYS A 1 105 ? -14.523 -4.863 3.312 1 84.75 105 LYS A CA 1
ATOM 842 C C . LYS A 1 105 ? -13.719 -6.156 3.221 1 84.75 105 LYS A C 1
ATOM 844 O O . LYS A 1 105 ? -13.203 -6.5 2.154 1 84.75 105 LYS A O 1
ATOM 849 N N . LYS A 1 106 ? -13.719 -6.855 4.379 1 87.56 106 LYS A N 1
ATOM 850 C CA . LYS A 1 106 ? -13.07 -8.164 4.41 1 87.56 106 LYS A CA 1
ATOM 851 C C . LYS A 1 106 ? -13.969 -9.234 3.791 1 87.56 106 LYS A C 1
ATOM 853 O O . LYS A 1 106 ? -15.125 -9.375 4.18 1 87.56 106 LYS A O 1
ATOM 858 N N . ILE A 1 107 ? -13.43 -9.953 2.771 1 91.94 107 ILE A N 1
ATOM 859 C CA . ILE A 1 107 ? -14.172 -10.992 2.068 1 91.94 107 ILE A CA 1
ATOM 860 C C . ILE A 1 107 ? -13.328 -12.266 1.993 1 91.94 107 ILE A C 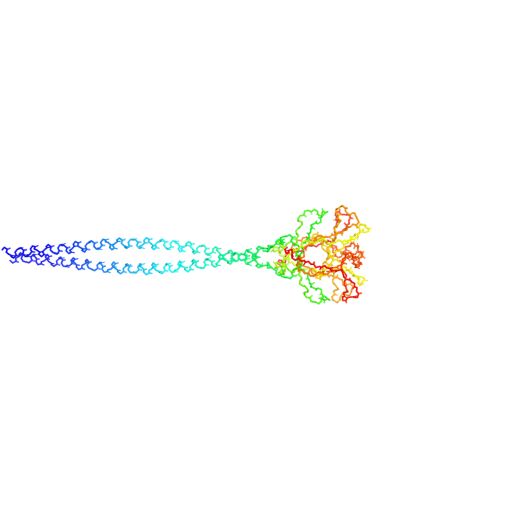1
ATOM 862 O O . ILE A 1 107 ? -12.148 -12.219 1.656 1 91.94 107 ILE A O 1
ATOM 866 N N . LEU A 1 108 ? -13.977 -13.422 2.32 1 93.94 108 LEU A N 1
ATOM 867 C CA . LEU A 1 108 ? -13.336 -14.711 2.125 1 93.94 108 LEU A CA 1
ATOM 868 C C . LEU A 1 108 ? -13.664 -15.281 0.745 1 93.94 108 LEU A C 1
ATOM 870 O O . LEU A 1 108 ? -14.828 -15.508 0.423 1 93.94 108 LEU A O 1
ATOM 874 N N . LEU A 1 109 ? -12.68 -15.375 -0.058 1 96.31 109 LEU A N 1
ATOM 875 C CA . LEU A 1 109 ? -12.797 -16.078 -1.334 1 96.31 109 LEU A CA 1
ATOM 876 C C . LEU A 1 109 ? -12.148 -17.453 -1.261 1 96.31 109 LEU A C 1
ATOM 878 O O . LEU A 1 109 ? -10.961 -17.578 -0.972 1 96.31 109 LEU A O 1
ATOM 882 N N . ASP A 1 110 ? -12.977 -18.5 -1.444 1 96.31 110 ASP A N 1
ATOM 883 C CA . ASP A 1 110 ? -12.477 -19.859 -1.239 1 96.31 110 ASP A CA 1
ATOM 884 C C . ASP A 1 110 ? -12.859 -20.766 -2.402 1 96.31 110 ASP A C 1
ATOM 886 O O . ASP A 1 110 ? -13.695 -20.406 -3.234 1 96.31 110 ASP A O 1
ATOM 890 N N . THR A 1 111 ? -12.195 -21.875 -2.523 1 97.44 111 THR A N 1
ATOM 891 C CA . THR A 1 111 ? -12.422 -22.875 -3.555 1 97.44 111 THR A CA 1
ATOM 892 C C . THR A 1 111 ? -12.234 -24.281 -2.994 1 97.44 111 THR A C 1
ATOM 894 O O . THR A 1 111 ? -11.648 -24.453 -1.921 1 97.44 111 THR A O 1
ATOM 897 N N . ASN A 1 112 ? -12.734 -25.234 -3.756 1 95 112 ASN A N 1
ATOM 898 C CA . ASN A 1 112 ? -12.492 -26.641 -3.406 1 95 112 ASN A CA 1
ATOM 899 C C . ASN A 1 112 ? -11.055 -27.047 -3.691 1 95 112 ASN A C 1
ATOM 901 O O . ASN A 1 112 ? -10.453 -26.594 -4.668 1 95 112 ASN A O 1
ATOM 905 N N . SER A 1 113 ? -10.523 -27.781 -2.701 1 89.19 113 SER A N 1
ATOM 906 C CA . SER A 1 113 ? -9.156 -28.266 -2.85 1 89.19 113 SER A CA 1
ATOM 907 C C . SER A 1 113 ? -9.094 -29.781 -2.805 1 89.19 113 SER A C 1
ATOM 909 O O . SER A 1 113 ? -9.828 -30.422 -2.041 1 89.19 113 SER A O 1
ATOM 911 N N . ASN A 1 114 ? -8.508 -30.453 -3.838 1 78.94 114 ASN A N 1
ATOM 912 C CA . ASN A 1 114 ? -8.383 -31.906 -3.873 1 78.94 114 ASN A CA 1
ATOM 913 C C . ASN A 1 114 ? -7.07 -32.375 -3.26 1 78.94 114 ASN A C 1
ATOM 915 O O . ASN A 1 114 ? -6.566 -33.438 -3.6 1 78.94 114 ASN A O 1
ATOM 919 N N . GLY A 1 115 ? -6.535 -31.625 -2.328 1 77.75 115 GLY A N 1
ATOM 920 C CA . GLY A 1 115 ? -5.305 -32.125 -1.739 1 77.75 115 GLY A CA 1
ATOM 921 C C . GLY A 1 115 ? -4.355 -31.016 -1.312 1 77.75 115 GLY A C 1
ATOM 922 O O . GLY A 1 115 ? -4.789 -29.969 -0.825 1 77.75 115 GLY A O 1
ATOM 923 N N . ASP A 1 116 ? -3.002 -31.406 -1.436 1 78.81 116 ASP A N 1
ATOM 924 C CA . ASP A 1 116 ? -1.959 -30.578 -0.837 1 78.81 116 ASP A CA 1
ATOM 925 C C . ASP A 1 116 ? -1.389 -29.594 -1.854 1 78.81 116 ASP A C 1
ATOM 927 O O . ASP A 1 116 ? -0.43 -28.875 -1.562 1 78.81 116 ASP A O 1
ATOM 931 N N . LYS A 1 117 ? -2.146 -29.516 -2.969 1 89.06 117 LYS A N 1
ATOM 932 C CA . LYS A 1 117 ? -1.606 -28.625 -3.984 1 89.06 117 LYS A CA 1
ATOM 933 C C . LYS A 1 117 ? -1.862 -27.156 -3.619 1 89.06 117 LYS A C 1
ATOM 935 O O . LYS A 1 117 ? -2.871 -26.844 -2.986 1 89.06 117 LYS A O 1
ATOM 940 N N . ASP A 1 118 ? -0.899 -26.375 -4.07 1 92 118 ASP A N 1
ATOM 941 C CA . ASP A 1 118 ? -1.092 -24.953 -3.863 1 92 118 ASP A CA 1
ATOM 942 C C . ASP A 1 118 ? -2.146 -24.391 -4.816 1 92 118 ASP A C 1
ATOM 944 O O . ASP A 1 118 ? -2.184 -24.766 -5.992 1 92 118 ASP A O 1
ATOM 948 N N . ILE A 1 119 ? -3.012 -23.641 -4.25 1 95.94 119 ILE A N 1
ATOM 949 C CA . ILE A 1 119 ? -4.004 -22.906 -5.027 1 95.94 119 ILE A CA 1
ATOM 950 C C . ILE A 1 119 ? -3.816 -21.406 -4.812 1 95.94 119 ILE A C 1
ATOM 952 O O . ILE A 1 119 ? -3.564 -20.953 -3.691 1 95.94 119 ILE A O 1
ATOM 956 N N . PHE A 1 120 ? -3.867 -20.641 -5.941 1 95.62 120 PHE A N 1
ATOM 957 C CA . PHE A 1 120 ? -3.703 -19.188 -5.887 1 95.62 120 PHE A CA 1
ATOM 958 C C . PHE A 1 120 ? -4.996 -18.484 -6.27 1 95.62 120 PHE A C 1
ATOM 960 O O . PHE A 1 120 ? -5.77 -18.984 -7.086 1 95.62 120 PHE A O 1
ATOM 967 N N . LEU A 1 121 ? -5.207 -17.344 -5.566 1 95.12 121 LEU A N 1
ATOM 968 C CA . LEU A 1 121 ? -6.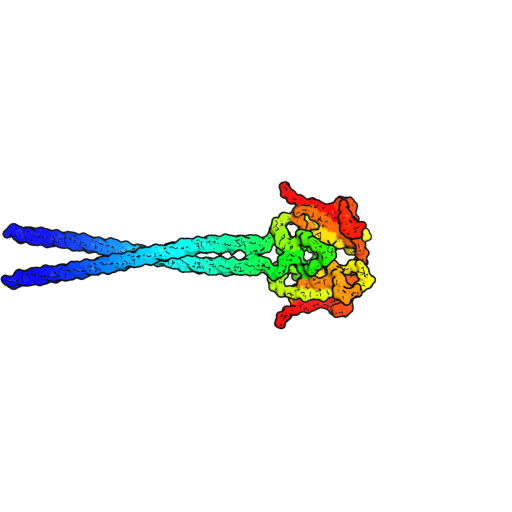262 -16.40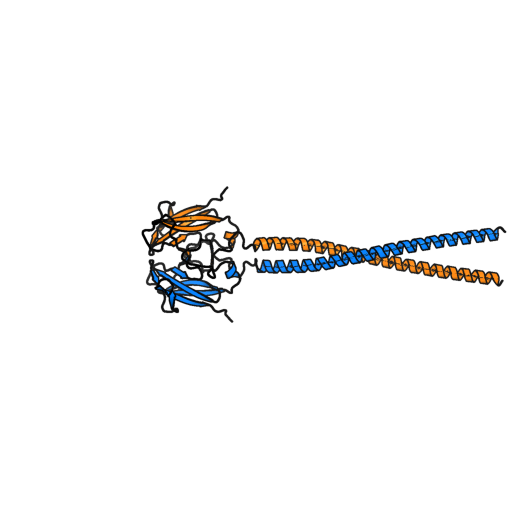6 -5.949 1 95.12 121 LEU A CA 1
ATOM 969 C C . LEU A 1 121 ? -5.684 -15.211 -6.711 1 95.12 121 LEU A C 1
ATOM 971 O O . LEU A 1 121 ? -4.684 -14.625 -6.289 1 95.12 121 LEU A O 1
ATOM 975 N N . ILE A 1 122 ? -6.227 -14.922 -7.887 1 92.81 122 ILE A N 1
ATOM 976 C CA . ILE A 1 122 ? -5.801 -13.766 -8.656 1 92.81 122 ILE A CA 1
ATOM 977 C C . ILE A 1 122 ? -7.023 -13.023 -9.195 1 92.81 122 ILE A C 1
ATOM 979 O O . ILE A 1 122 ? -8.031 -13.641 -9.539 1 92.81 122 ILE A O 1
ATOM 983 N N . GLY A 1 123 ? -6.91 -11.609 -9.219 1 91.06 123 GLY A N 1
ATOM 984 C CA . GLY A 1 123 ? -8.094 -10.875 -9.617 1 91.06 123 GLY A CA 1
ATOM 985 C C . GLY A 1 123 ? -7.801 -9.438 -10.016 1 91.06 123 GLY A C 1
ATOM 986 O O . GLY A 1 123 ? -6.645 -9.016 -10.016 1 91.06 123 GLY A O 1
ATOM 987 N N . SER A 1 124 ? -8.93 -8.797 -10.352 1 85.5 124 SER A N 1
ATOM 988 C CA . SER A 1 124 ? -8.852 -7.418 -10.828 1 85.5 124 SER A CA 1
ATOM 989 C C . SER A 1 124 ? -8.359 -6.48 -9.734 1 85.5 124 SER A C 1
ATOM 991 O O . SER A 1 124 ? -7.727 -5.461 -10.016 1 85.5 124 SER A O 1
ATOM 993 N N . PHE A 1 125 ? -8.57 -6.859 -8.438 1 80.69 125 PHE A N 1
ATOM 994 C CA . PHE A 1 125 ? -8.219 -6.016 -7.301 1 80.69 125 PHE A CA 1
ATOM 995 C C . PHE A 1 125 ? -6.703 -5.957 -7.117 1 80.69 125 PHE A C 1
ATOM 997 O O . PHE A 1 125 ? -6.195 -5.129 -6.363 1 80.69 125 PHE A O 1
ATOM 1004 N N . LEU A 1 126 ? -6.035 -6.758 -7.793 1 81.62 126 LEU A N 1
ATOM 1005 C CA . LEU A 1 126 ? -4.578 -6.68 -7.832 1 81.62 126 LEU A CA 1
ATOM 1006 C C . LEU A 1 126 ? -4.082 -6.512 -9.266 1 81.62 126 LEU A C 1
ATOM 1008 O O . LEU A 1 126 ? -2.982 -6.961 -9.602 1 81.62 126 LEU A O 1
ATOM 1012 N N . ASN A 1 127 ? -4.848 -6.055 -10.102 1 80.69 127 ASN A N 1
ATOM 1013 C CA . ASN A 1 127 ? -4.559 -5.762 -11.508 1 80.69 127 ASN A CA 1
ATOM 1014 C C . ASN A 1 127 ? -4.098 -7.008 -12.258 1 80.69 127 ASN A C 1
ATOM 1016 O O . ASN A 1 127 ? -3.312 -6.91 -13.203 1 80.69 127 ASN A O 1
ATOM 1020 N N . TRP A 1 128 ? -4.449 -8.086 -11.742 1 85.81 128 TRP A N 1
ATOM 1021 C CA . TRP A 1 128 ? -4.086 -9.367 -12.328 1 85.81 128 TRP A CA 1
ATOM 1022 C C . TRP A 1 128 ? -2.572 -9.555 -12.344 1 85.81 128 TRP A C 1
ATOM 1024 O O . TRP A 1 128 ? -2.037 -10.266 -13.203 1 85.81 128 TRP A O 1
ATOM 1034 N N . GLU A 1 129 ? -1.913 -8.898 -11.477 1 83.94 129 GLU A N 1
ATOM 1035 C CA . GLU A 1 129 ? -0.453 -8.914 -11.469 1 83.94 129 GLU A CA 1
ATOM 1036 C C . GLU A 1 129 ? 0.086 -9.781 -10.336 1 83.94 129 GLU A C 1
ATOM 1038 O O . GLU A 1 129 ? 1.237 -10.219 -10.383 1 83.94 129 GLU A O 1
ATOM 1043 N N . CYS A 1 130 ? -0.766 -10.039 -9.383 1 87.38 130 CYS A N 1
ATOM 1044 C CA . CYS A 1 130 ? -0.339 -10.766 -8.195 1 87.38 130 CYS A CA 1
ATOM 1045 C C . CYS A 1 130 ? -1.329 -11.875 -7.844 1 87.38 130 CYS A C 1
ATOM 1047 O O . CYS A 1 130 ? -2.541 -11.656 -7.859 1 87.38 130 CYS A O 1
ATOM 1049 N N . ALA A 1 131 ? -0.765 -12.992 -7.566 1 92.12 131 ALA A N 1
ATOM 1050 C CA . ALA A 1 131 ? -1.573 -14.125 -7.109 1 92.12 131 ALA A CA 1
ATOM 1051 C C . ALA A 1 131 ? -1.347 -14.391 -5.625 1 92.12 131 ALA A C 1
ATOM 1053 O O . ALA A 1 131 ? -0.204 -14.484 -5.168 1 92.12 131 ALA A O 1
ATOM 1054 N N . LEU A 1 132 ? -2.453 -14.445 -4.887 1 91.19 132 LEU A N 1
ATOM 1055 C CA . LEU A 1 132 ? -2.385 -14.703 -3.453 1 91.19 132 LEU A CA 1
ATOM 1056 C C . LEU A 1 132 ? -2.496 -16.188 -3.156 1 91.19 132 LEU A C 1
ATOM 1058 O O . LEU A 1 132 ? -3.361 -16.875 -3.707 1 91.19 132 LEU A O 1
ATOM 1062 N N . ILE A 1 133 ? -1.621 -16.672 -2.311 1 90.5 133 ILE A N 1
ATOM 1063 C CA . ILE A 1 133 ? -1.693 -18.078 -1.938 1 90.5 133 ILE A CA 1
ATOM 1064 C C . ILE A 1 133 ? -2.904 -18.312 -1.037 1 90.5 133 ILE A C 1
ATOM 1066 O O . ILE A 1 133 ? -3.135 -17.562 -0.088 1 90.5 133 ILE A O 1
ATOM 1070 N N . CYS A 1 134 ? -3.738 -19.359 -1.363 1 92.81 134 CYS A N 1
ATOM 1071 C CA . CYS A 1 134 ? -4.883 -19.75 -0.548 1 92.81 134 CYS A CA 1
ATOM 1072 C C . CYS A 1 134 ? -4.457 -20.656 0.599 1 92.81 134 CYS A C 1
ATOM 1074 O O . CYS A 1 134 ? -3.699 -21.609 0.394 1 92.81 134 CYS A O 1
ATOM 1076 N N . ASP A 1 135 ? -4.969 -20.359 1.718 1 89.38 135 ASP A N 1
ATOM 1077 C CA . ASP A 1 135 ? -4.656 -21.141 2.902 1 89.38 135 ASP A CA 1
ATOM 1078 C C . ASP A 1 135 ? -5.758 -22.156 3.189 1 89.38 135 ASP A C 1
ATOM 1080 O O . ASP A 1 135 ? -6.914 -21.953 2.828 1 89.38 135 ASP A O 1
ATOM 1084 N N . PRO A 1 136 ? -5.289 -23.281 3.805 1 89.5 136 PRO A N 1
ATOM 1085 C CA . PRO A 1 136 ? -6.332 -24.203 4.285 1 89.5 136 PRO A CA 1
ATOM 1086 C C . PRO A 1 136 ? -7.301 -23.531 5.254 1 89.5 136 PRO A C 1
ATOM 1088 O O . PRO A 1 136 ? -6.887 -22.703 6.07 1 89.5 136 PRO A O 1
ATOM 1091 N N . ILE A 1 137 ? -8.586 -23.891 5.062 1 89.06 137 ILE A N 1
ATOM 1092 C CA . ILE A 1 137 ? -9.609 -23.328 5.934 1 89.06 137 ILE A CA 1
ATOM 1093 C C . ILE A 1 137 ? -9.867 -24.25 7.113 1 89.06 137 ILE A C 1
ATOM 1095 O O . ILE A 1 137 ? -10.133 -25.438 6.926 1 89.06 137 ILE A O 1
ATOM 1099 N N . LYS A 1 138 ? -9.727 -23.625 8.25 1 87.38 138 LYS A N 1
ATOM 1100 C CA . LYS A 1 138 ? -9.93 -24.406 9.469 1 87.38 138 LYS A CA 1
ATOM 1101 C C . LYS A 1 138 ? -11.32 -25.031 9.484 1 87.38 138 LYS A C 1
ATOM 1103 O O . LYS A 1 138 ? -12.32 -24.359 9.25 1 87.38 138 LYS A O 1
ATOM 1108 N N . GLY A 1 139 ? -11.367 -26.312 9.727 1 90.38 139 GLY A N 1
ATOM 1109 C CA . GLY A 1 139 ? -12.633 -27.031 9.828 1 90.38 139 GLY A CA 1
ATOM 1110 C C . GLY A 1 139 ? -13.164 -27.5 8.484 1 90.38 139 GLY A C 1
ATOM 1111 O O . GLY A 1 139 ? -14.172 -28.203 8.43 1 90.38 139 GLY A O 1
ATOM 1112 N N . GLU A 1 140 ? -12.586 -27.062 7.445 1 91.75 140 GLU A N 1
ATOM 1113 C CA . GLU A 1 140 ? -12.977 -27.469 6.102 1 91.75 140 GLU A CA 1
ATOM 1114 C C . GLU A 1 140 ? -11.789 -28.047 5.332 1 91.75 140 GLU A C 1
ATOM 1116 O O . GLU A 1 140 ? -11.195 -27.375 4.492 1 91.75 140 GLU A O 1
ATOM 1121 N N . PRO A 1 141 ? -11.477 -29.375 5.496 1 88.19 141 PRO A N 1
ATOM 1122 C CA . PRO A 1 141 ? -10.273 -29.984 4.934 1 88.19 141 PRO A CA 1
ATOM 1123 C C . PRO A 1 141 ? -10.25 -29.953 3.406 1 88.19 141 PRO A C 1
ATOM 1125 O O . PRO A 1 141 ? -9.18 -29.984 2.799 1 88.19 141 PRO A O 1
ATOM 1128 N N . ASN A 1 142 ? -11.359 -29.828 2.732 1 92.69 142 ASN A N 1
ATOM 1129 C CA . ASN A 1 142 ? -11.391 -29.875 1.274 1 92.69 142 ASN A CA 1
ATOM 1130 C C . ASN A 1 142 ? -11.555 -28.469 0.681 1 92.69 142 ASN A C 1
ATOM 1132 O O . ASN A 1 142 ? -11.992 -28.328 -0.463 1 92.69 142 ASN A O 1
ATOM 1136 N N . LYS A 1 143 ? -11.195 -27.484 1.529 1 94.75 143 LYS A N 1
ATOM 1137 C CA . LYS A 1 143 ? -11.328 -26.109 1.046 1 94.75 143 LYS A CA 1
ATOM 1138 C C . LYS A 1 143 ? -10.078 -25.297 1.353 1 94.75 143 LYS A C 1
ATOM 1140 O O . LYS A 1 143 ? -9.43 -25.5 2.387 1 94.75 143 LYS A O 1
ATOM 1145 N N . LYS A 1 144 ? -9.688 -24.469 0.461 1 95.12 144 LYS A N 1
ATOM 1146 C CA . LYS A 1 144 ? -8.664 -23.453 0.641 1 95.12 144 LYS A CA 1
ATOM 1147 C C . LYS A 1 144 ? -9.188 -22.062 0.243 1 95.12 144 LYS A C 1
ATOM 1149 O O . LYS A 1 144 ? -10.086 -21.953 -0.593 1 95.12 144 LYS A O 1
ATOM 1154 N N . GLY A 1 145 ? -8.656 -21.062 0.89 1 93.5 145 GLY A N 1
ATOM 1155 C CA . GLY A 1 145 ? -9.109 -19.734 0.559 1 93.5 145 GLY A CA 1
ATOM 1156 C C . GLY A 1 145 ? -8.227 -18.641 1.145 1 93.5 145 GLY A C 1
ATOM 1157 O O . GLY A 1 145 ? -7.16 -18.922 1.696 1 93.5 145 GLY A O 1
ATOM 1158 N N . VAL A 1 146 ? -8.547 -17.406 0.907 1 91.5 146 VAL A N 1
ATOM 1159 C CA . VAL A 1 146 ? -7.82 -16.25 1.417 1 91.5 146 VAL A CA 1
ATOM 1160 C C . VAL A 1 146 ? -8.805 -15.148 1.812 1 91.5 146 VAL A C 1
ATOM 1162 O O . VAL A 1 146 ? -9.797 -14.906 1.113 1 91.5 146 VAL A O 1
ATOM 1165 N N . LEU A 1 147 ? -8.508 -14.617 2.994 1 89.19 147 LEU A N 1
ATOM 1166 C CA . LEU A 1 147 ? -9.25 -13.438 3.428 1 89.19 147 LEU A CA 1
ATOM 1167 C C . LEU A 1 147 ? -8.617 -12.164 2.867 1 89.19 147 LEU A C 1
ATOM 1169 O O . LEU A 1 147 ? -7.457 -11.867 3.156 1 89.19 147 LEU A O 1
ATOM 1173 N N . VAL A 1 148 ? -9.398 -11.398 2.031 1 87.31 148 VAL A N 1
ATOM 1174 C CA . VAL A 1 148 ? -8.875 -10.195 1.39 1 87.31 148 VAL A CA 1
ATOM 1175 C C . VAL A 1 148 ? -9.75 -9 1.744 1 87.31 148 VAL A C 1
ATOM 1177 O O . VAL A 1 148 ? -10.945 -9.148 1.999 1 87.31 148 VAL A O 1
ATOM 1180 N N . GLU A 1 149 ? -9.102 -7.898 1.841 1 82.94 149 GLU A N 1
ATOM 1181 C CA . GLU A 1 149 ? -9.844 -6.648 1.985 1 82.94 149 GLU A CA 1
ATOM 1182 C C . GLU A 1 149 ? -10.023 -5.953 0.639 1 82.94 149 GLU A C 1
ATOM 1184 O O . GLU A 1 149 ? -9.039 -5.586 -0.011 1 82.94 149 GLU A O 1
ATOM 1189 N N . LEU A 1 150 ? -11.312 -5.77 0.244 1 83.69 150 LEU A N 1
ATOM 1190 C CA . LEU A 1 150 ? -11.617 -5.219 -1.071 1 83.69 150 LEU A CA 1
ATOM 1191 C C . LEU A 1 150 ? -12.43 -3.936 -0.946 1 83.69 150 LEU A C 1
ATOM 1193 O O . LEU A 1 150 ? -13.281 -3.818 -0.061 1 83.69 150 LEU A O 1
ATOM 1197 N N . PRO A 1 151 ? -12.125 -2.971 -1.822 1 76.56 151 PRO A N 1
ATOM 1198 C CA . PRO A 1 151 ? -13 -1.796 -1.858 1 76.56 151 PRO A CA 1
ATOM 1199 C C . PRO A 1 151 ? -14.406 -2.121 -2.361 1 76.56 151 PRO A C 1
ATOM 1201 O O . PRO A 1 151 ? -14.609 -3.158 -2.996 1 76.56 151 PRO A O 1
ATOM 1204 N N . VAL A 1 152 ? -15.289 -1.209 -2.025 1 82.81 152 VAL A N 1
ATOM 1205 C CA . VAL A 1 152 ? -16.656 -1.336 -2.523 1 82.81 152 VAL A CA 1
ATOM 1206 C C . VAL A 1 152 ? -16.656 -1.302 -4.051 1 82.81 152 VAL A C 1
ATOM 1208 O O . VAL A 1 152 ? -15.938 -0.503 -4.66 1 82.81 152 VAL A O 1
ATOM 1211 N N . GLY A 1 153 ? -17.5 -2.266 -4.703 1 86.06 153 GLY A N 1
ATOM 1212 C CA . GLY A 1 153 ? -17.562 -2.357 -6.152 1 86.06 153 GLY A CA 1
ATOM 1213 C C . GLY A 1 153 ? -17.5 -3.783 -6.664 1 86.06 153 GLY A C 1
ATOM 1214 O O . GLY A 1 153 ? -17.578 -4.734 -5.887 1 86.06 153 GLY A O 1
ATOM 1215 N N . ARG A 1 154 ? -17.406 -3.869 -7.957 1 91.94 154 ARG A N 1
ATOM 1216 C CA . ARG A 1 154 ? -17.328 -5.18 -8.594 1 91.94 154 ARG A CA 1
ATOM 1217 C C . ARG A 1 154 ? -15.867 -5.605 -8.766 1 91.94 154 ARG A C 1
ATOM 1219 O O . ARG A 1 154 ? -15.023 -4.805 -9.156 1 91.94 154 ARG A O 1
ATOM 1226 N N . HIS A 1 155 ? -15.633 -6.816 -8.43 1 90.19 155 HIS A N 1
ATOM 1227 C CA . HIS A 1 155 ? -14.305 -7.391 -8.594 1 90.19 155 HIS A CA 1
ATOM 1228 C C . HIS A 1 155 ? -14.375 -8.727 -9.328 1 90.19 155 HIS A C 1
ATOM 1230 O O . HIS A 1 155 ? -15.266 -9.539 -9.07 1 90.19 155 HIS A O 1
ATOM 1236 N N . GLU A 1 156 ? -13.516 -8.938 -10.273 1 93.88 156 GLU A N 1
ATOM 1237 C CA . GLU A 1 156 ? -13.367 -10.211 -10.969 1 93.88 156 GLU A CA 1
ATOM 1238 C C . GLU A 1 156 ? -12.133 -10.969 -10.477 1 93.88 156 GLU A C 1
ATOM 1240 O O . GLU A 1 156 ? -11.148 -10.352 -10.062 1 93.88 156 GLU A O 1
ATOM 1245 N N . PHE A 1 157 ? -12.234 -12.297 -10.461 1 95.44 157 PHE A N 1
ATOM 1246 C CA . PHE A 1 157 ? -11.117 -13.086 -9.977 1 95.44 157 PHE A CA 1
ATOM 1247 C C . PHE A 1 157 ? -11.18 -14.508 -10.516 1 95.44 157 PHE A C 1
ATOM 1249 O O . PHE A 1 157 ? -12.195 -14.914 -11.102 1 95.44 157 PHE A O 1
ATOM 1256 N N . CYS A 1 158 ? -10.078 -15.227 -10.406 1 97.25 158 CYS A N 1
ATOM 1257 C CA . CYS A 1 158 ? -9.953 -16.656 -10.703 1 97.25 158 CYS A CA 1
ATOM 1258 C C . CYS A 1 158 ? -9.023 -17.328 -9.703 1 97.25 158 CYS A C 1
ATOM 1260 O O . CYS A 1 158 ? -8.352 -16.672 -8.914 1 97.25 158 CYS A O 1
ATOM 1262 N N . PHE A 1 159 ? -9.148 -18.656 -9.758 1 97.12 159 PHE A N 1
ATOM 1263 C CA . PHE A 1 159 ? -8.203 -19.484 -9.023 1 97.12 159 PHE A CA 1
ATOM 1264 C C . PHE A 1 159 ? -7.203 -20.141 -9.969 1 97.12 159 PHE A C 1
ATOM 1266 O O . PHE A 1 159 ? -7.492 -20.328 -11.156 1 97.12 159 PHE A O 1
ATOM 1273 N N . ILE A 1 160 ? -6.066 -20.375 -9.469 1 96.44 160 ILE A N 1
ATOM 1274 C CA . ILE A 1 160 ? -5.023 -21.031 -10.25 1 96.44 160 ILE A CA 1
ATOM 1275 C C . ILE A 1 160 ? -4.516 -22.266 -9.508 1 96.44 160 ILE A C 1
ATOM 1277 O O . ILE A 1 160 ? -4.137 -22.188 -8.336 1 96.44 160 ILE A O 1
ATOM 1281 N N . CYS A 1 161 ? -4.535 -23.406 -10.156 1 95.88 161 CYS A N 1
ATOM 1282 C CA . CYS A 1 161 ? -3.967 -24.656 -9.641 1 95.88 161 CYS A CA 1
ATOM 1283 C C . CYS A 1 161 ? -3.18 -25.375 -10.719 1 95.88 161 CYS A C 1
ATOM 1285 O O . CYS A 1 161 ? -3.695 -25.625 -11.812 1 95.88 161 CYS A O 1
ATOM 1287 N N . ASN A 1 162 ? -1.924 -25.688 -10.406 1 94 162 ASN A N 1
ATOM 1288 C CA . ASN A 1 162 ? -1.051 -26.375 -11.352 1 94 162 ASN A CA 1
ATOM 1289 C C . ASN A 1 162 ? -1.049 -25.688 -12.711 1 94 162 ASN A C 1
ATOM 1291 O O . ASN A 1 162 ? -1.194 -26.344 -13.742 1 94 162 ASN A O 1
ATOM 1295 N N . GLY A 1 163 ? -1.011 -24.359 -12.664 1 91.75 163 GLY A N 1
ATOM 1296 C CA . GLY A 1 163 ? -0.883 -23.578 -13.891 1 91.75 163 GLY A CA 1
ATOM 1297 C C . GLY A 1 163 ? -2.197 -23.406 -14.625 1 91.75 163 GLY A C 1
ATOM 1298 O O . GLY A 1 163 ? -2.258 -22.703 -15.641 1 91.75 163 GLY A O 1
ATOM 1299 N N . LYS A 1 164 ? -3.193 -23.984 -14.164 1 93.56 164 LYS A N 1
ATOM 1300 C CA . LYS A 1 164 ? -4.496 -23.875 -14.82 1 93.56 164 LYS A CA 1
ATOM 1301 C C . LYS A 1 164 ? -5.383 -22.859 -14.109 1 93.56 164 LYS A C 1
ATOM 1303 O O . LYS A 1 164 ? -5.551 -22.906 -12.891 1 93.56 164 LYS A O 1
ATOM 1308 N N . TRP A 1 165 ? -5.883 -22 -14.883 1 95 165 TRP A N 1
ATOM 1309 C CA . TRP A 1 165 ? -6.848 -21.016 -14.391 1 95 165 TRP A CA 1
ATOM 1310 C C . TRP A 1 165 ? -8.258 -21.594 -14.414 1 95 165 TRP A C 1
ATOM 1312 O O . TRP A 1 165 ? -8.672 -22.203 -15.398 1 95 165 TRP A O 1
ATOM 1322 N N . TYR A 1 166 ? -8.984 -21.359 -13.266 1 96.44 166 TYR A N 1
ATOM 1323 C CA . TYR A 1 166 ? -10.336 -21.906 -13.234 1 96.44 166 TYR A CA 1
ATOM 1324 C C . TYR A 1 166 ? -11.25 -21.062 -12.352 1 96.44 166 TYR A C 1
ATOM 1326 O O . TYR A 1 166 ? -10.773 -20.219 -11.594 1 96.44 166 TYR A O 1
ATOM 1334 N N . THR A 1 167 ? -12.594 -21.266 -12.539 1 97.44 167 THR A N 1
ATOM 1335 C CA . THR A 1 167 ? -13.625 -20.594 -11.758 1 97.44 167 THR A CA 1
ATOM 1336 C C . THR A 1 167 ? -14.328 -21.578 -10.828 1 97.44 167 THR A C 1
ATOM 1338 O O . THR A 1 167 ? -14.242 -22.781 -11.023 1 97.44 167 THR A O 1
ATOM 1341 N N . GLU A 1 168 ? -14.852 -20.969 -9.789 1 96.75 168 GLU A N 1
ATOM 1342 C CA . GLU A 1 168 ? -15.727 -21.734 -8.906 1 96.75 168 GLU A CA 1
ATOM 1343 C C . GLU A 1 168 ? -17.203 -21.484 -9.242 1 96.75 168 GLU A C 1
ATOM 1345 O O . GLU A 1 168 ? -17.609 -20.344 -9.391 1 96.75 168 GLU A O 1
ATOM 1350 N N . SER A 1 169 ? -17.984 -22.547 -9.219 1 96.25 169 SER A N 1
ATOM 1351 C CA . SER A 1 169 ? -19.375 -22.453 -9.633 1 96.25 169 SER A CA 1
ATOM 1352 C C . SER A 1 169 ? -20.203 -21.672 -8.617 1 96.25 169 SER A C 1
ATOM 1354 O O . SER A 1 169 ? -21.25 -21.125 -8.961 1 96.25 169 SER A O 1
ATOM 1356 N N . LYS A 1 170 ? -19.812 -21.609 -7.418 1 96.56 170 LYS A N 1
ATOM 1357 C CA . LYS A 1 170 ? -20.578 -20.938 -6.379 1 96.56 170 LYS A CA 1
ATOM 1358 C C . LYS A 1 170 ? -20.562 -19.422 -6.562 1 96.56 170 LYS A C 1
ATOM 1360 O O . LYS A 1 170 ? -21.359 -18.703 -5.965 1 96.56 170 LYS A O 1
ATOM 1365 N N . TYR A 1 171 ? -19.625 -18.969 -7.301 1 97.75 171 TYR A N 1
ATOM 1366 C CA . TYR A 1 171 ? -19.578 -17.547 -7.609 1 97.75 171 TYR A CA 1
ATOM 1367 C C . TYR A 1 171 ? -20.172 -17.266 -8.984 1 97.75 171 TYR A C 1
ATOM 1369 O O . TYR A 1 171 ? -20.234 -18.156 -9.836 1 97.75 171 TYR A O 1
ATOM 1377 N N . GLU A 1 172 ? -20.594 -16.016 -9.211 1 97.75 172 GLU A N 1
ATOM 1378 C CA . GLU A 1 172 ? -21.062 -15.625 -10.539 1 97.75 172 GLU A CA 1
ATOM 1379 C C . GLU A 1 172 ? -19.922 -15.656 -11.555 1 97.75 172 GLU A C 1
ATOM 1381 O O . GLU A 1 172 ? -18.766 -15.391 -11.211 1 97.75 172 GLU A O 1
ATOM 1386 N N . GLU A 1 173 ? -20.312 -15.984 -12.812 1 97.62 173 GLU A N 1
ATOM 1387 C CA . GLU A 1 173 ? -19.312 -16.094 -13.867 1 97.62 173 GLU A CA 1
ATOM 1388 C C . GLU A 1 173 ? -19.562 -15.102 -14.984 1 97.62 173 GLU A C 1
ATOM 1390 O O . GLU A 1 173 ? -20.703 -14.703 -15.227 1 97.62 173 GLU A O 1
ATOM 1395 N N . CYS A 1 174 ? -18.5 -14.602 -15.641 1 96.19 174 CYS A N 1
ATOM 1396 C CA . CYS A 1 174 ? -18.578 -13.758 -16.828 1 96.19 174 CYS A CA 1
ATOM 1397 C C . CYS A 1 174 ? -17.453 -14.094 -17.797 1 96.19 174 CYS A C 1
ATOM 1399 O O . CYS A 1 174 ? -16.406 -14.609 -17.391 1 96.19 174 CYS A O 1
ATOM 1401 N N . LEU A 1 175 ? -17.656 -13.789 -19.062 1 93.62 175 LEU A N 1
ATOM 1402 C CA . LEU A 1 175 ? -16.625 -13.969 -20.078 1 93.62 175 LEU A CA 1
ATOM 1403 C C . LEU A 1 175 ? -15.547 -12.906 -19.938 1 93.62 175 LEU A C 1
ATOM 1405 O O . LEU A 1 175 ? -15.836 -11.758 -19.625 1 93.62 175 LEU A O 1
ATOM 1409 N N . ASN A 1 176 ? -14.312 -13.375 -20.172 1 89.06 176 ASN A N 1
ATOM 1410 C CA . ASN A 1 176 ? -13.227 -12.398 -20.203 1 89.06 176 ASN A CA 1
ATOM 1411 C C . ASN A 1 176 ? -12.742 -12.156 -21.625 1 89.06 176 ASN A C 1
ATOM 1413 O O . ASN A 1 176 ? -13.359 -12.617 -22.594 1 89.06 176 ASN A O 1
ATOM 1417 N N . ASN A 1 177 ? -11.656 -11.297 -21.75 1 83.44 177 ASN A N 1
ATOM 1418 C CA . ASN A 1 177 ? -11.172 -10.883 -23.062 1 83.44 177 ASN A CA 1
ATOM 1419 C C . ASN A 1 177 ? -10.273 -11.945 -23.672 1 83.44 177 ASN A C 1
ATOM 1421 O O . ASN A 1 177 ? -9.734 -11.742 -24.766 1 83.44 177 ASN A O 1
ATOM 1425 N N . PHE A 1 178 ? -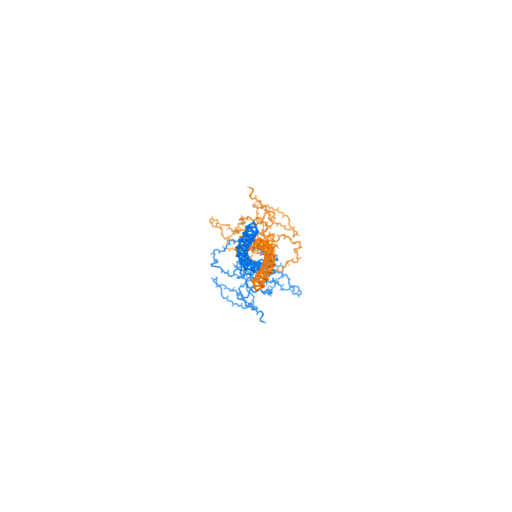10.117 -13.094 -23.062 1 85.62 178 PHE A N 1
ATOM 1426 C CA . PHE A 1 178 ? -9.195 -14.117 -23.531 1 85.62 178 PHE A CA 1
ATOM 1427 C C . PHE A 1 178 ? -9.945 -15.375 -23.938 1 85.62 178 PHE A C 1
ATOM 1429 O O . PHE A 1 178 ? -9.344 -16.438 -24.109 1 85.62 178 PHE A O 1
ATOM 1436 N N . GLY A 1 179 ? -11.273 -15.297 -23.969 1 89.31 179 GLY A N 1
ATOM 1437 C CA . GLY A 1 179 ? -12.078 -16.422 -24.391 1 89.31 179 GLY A CA 1
ATOM 1438 C C . GLY A 1 179 ? -12.375 -17.406 -23.266 1 89.31 179 GLY A C 1
ATOM 1439 O O . GLY A 1 179 ? -12.82 -18.531 -23.516 1 89.31 179 GLY A O 1
ATOM 1440 N N . THR A 1 180 ? -11.969 -17.094 -22.156 1 93.38 180 THR A N 1
ATOM 1441 C CA . THR A 1 180 ? -12.273 -17.906 -20.969 1 93.38 180 THR A CA 1
ATOM 1442 C C . THR A 1 180 ? -13.188 -17.125 -20.016 1 93.38 180 THR A C 1
ATOM 1444 O O . THR A 1 180 ? -13.727 -16.078 -20.375 1 93.38 180 THR A O 1
ATOM 1447 N N . LYS A 1 181 ? -13.438 -17.766 -18.875 1 96.19 181 LYS A N 1
ATOM 1448 C CA . LYS A 1 181 ? -14.367 -17.141 -17.938 1 96.19 181 LYS A CA 1
ATOM 1449 C C . LYS A 1 181 ? -13.633 -16.672 -16.672 1 96.19 181 LYS A C 1
ATOM 1451 O O . LYS A 1 181 ? -12.578 -17.203 -16.328 1 96.19 181 LYS A O 1
ATOM 1456 N N . ASN A 1 182 ? -14.188 -15.656 -16.031 1 97 182 ASN A N 1
ATOM 1457 C CA . ASN A 1 182 ? -13.82 -15.219 -14.695 1 97 182 ASN A CA 1
ATOM 1458 C C . ASN A 1 182 ? -14.992 -15.352 -13.727 1 97 182 ASN A C 1
ATOM 1460 O O . ASN A 1 182 ? -16.156 -15.344 -14.141 1 97 182 ASN A O 1
ATOM 1464 N N . ASN A 1 183 ? -14.68 -15.57 -12.406 1 98.19 183 ASN A N 1
ATOM 1465 C CA . ASN A 1 183 ? -15.672 -15.289 -11.383 1 98.19 183 ASN A CA 1
ATOM 1466 C C . ASN A 1 183 ? -15.773 -13.789 -11.094 1 98.19 183 ASN A C 1
ATOM 1468 O O . ASN A 1 183 ? -14.867 -13.023 -11.43 1 98.19 183 ASN A O 1
ATOM 1472 N N . TRP A 1 184 ? -16.938 -13.367 -10.555 1 96.31 184 TRP A N 1
ATOM 1473 C CA . TRP A 1 184 ? -17.031 -11.984 -10.094 1 96.31 184 TRP A CA 1
ATOM 1474 C C . TRP A 1 184 ? -17.922 -11.875 -8.859 1 96.31 184 TRP A C 1
ATOM 1476 O O . TRP A 1 184 ? -18.719 -12.781 -8.586 1 96.31 184 TRP A O 1
ATOM 1486 N N . ILE A 1 185 ? -17.609 -10.828 -8.039 1 96.06 185 ILE A N 1
ATOM 1487 C CA . ILE A 1 185 ? -18.406 -10.508 -6.859 1 96.06 185 ILE A CA 1
ATOM 1488 C C . ILE A 1 185 ? -18.625 -9 -6.773 1 96.06 185 ILE A C 1
ATOM 1490 O O . ILE A 1 185 ? -17.844 -8.219 -7.32 1 96.06 185 ILE A O 1
ATOM 1494 N N . VAL A 1 186 ? -19.703 -8.617 -6.094 1 94.12 186 VAL A N 1
ATOM 1495 C CA . VAL A 1 186 ? -19.969 -7.215 -5.789 1 94.12 186 VAL A CA 1
ATOM 1496 C C . VAL A 1 186 ? -19.844 -6.98 -4.285 1 94.12 186 VAL A C 1
ATOM 1498 O O . VAL A 1 186 ? -20.531 -7.613 -3.492 1 94.12 186 VAL A O 1
ATOM 1501 N N . VAL A 1 187 ? -18.828 -6.109 -3.947 1 90.12 187 VAL A N 1
ATOM 1502 C CA . VAL A 1 187 ? -18.656 -5.711 -2.555 1 90.12 187 VAL A CA 1
ATOM 1503 C C . VAL A 1 187 ? -19.484 -4.461 -2.268 1 90.12 187 VAL A C 1
ATOM 1505 O O . VAL A 1 187 ? -19.312 -3.432 -2.926 1 90.12 187 VAL A O 1
ATOM 1508 N N . LYS A 1 188 ? -20.406 -4.523 -1.313 1 89.25 188 LYS A N 1
ATOM 1509 C CA . LYS A 1 188 ? -21.297 -3.422 -0.986 1 89.25 188 LYS A CA 1
ATOM 1510 C C . LYS A 1 188 ? -20.969 -2.824 0.377 1 89.25 188 LYS A C 1
ATOM 1512 O O . LYS A 1 188 ? -20.453 -3.52 1.257 1 89.25 188 LYS A O 1
ATOM 1517 N N . GLU A 1 189 ? -21.094 -1.483 0.406 1 76.44 189 GLU A N 1
ATOM 1518 C CA . GLU A 1 189 ? -20.922 -0.809 1.689 1 76.44 189 GLU A CA 1
ATOM 1519 C C . GLU A 1 189 ? -21.984 -1.241 2.688 1 76.44 189 GLU A C 1
ATOM 1521 O O . GLU A 1 189 ? -23.125 -1.498 2.309 1 76.44 189 GLU A O 1
ATOM 1526 N N . ASN A 1 190 ? -21.484 -1.875 3.836 1 64.56 190 ASN A N 1
ATOM 1527 C CA . ASN A 1 190 ? -22.547 -2.111 4.805 1 64.56 190 ASN A CA 1
ATOM 1528 C C . ASN A 1 190 ? -23.312 -0.832 5.113 1 64.56 190 ASN A C 1
ATOM 1530 O O . ASN A 1 190 ? -22.719 0.198 5.43 1 64.56 190 ASN A O 1
ATOM 1534 N N . ILE A 1 191 ? -24.406 -0.568 4.441 1 47.19 191 ILE A N 1
ATOM 1535 C CA . ILE A 1 191 ? -25.328 0.462 4.93 1 47.19 191 ILE A CA 1
ATOM 1536 C C . ILE A 1 191 ? -25.688 0.178 6.383 1 47.19 191 ILE A C 1
ATOM 1538 O O . ILE A 1 191 ? -26.016 -0.959 6.738 1 47.19 191 ILE A O 1
ATOM 1542 N N . MET B 1 1 ? -13.148 99.125 48.438 1 56.25 1 MET B N 1
ATOM 1543 C CA . MET B 1 1 ? -13.672 97.875 48.969 1 56.25 1 MET B CA 1
ATOM 1544 C C . MET B 1 1 ? -14.227 97 47.875 1 56.25 1 MET B C 1
ATOM 1546 O O . MET B 1 1 ? -13.898 95.812 47.781 1 56.25 1 MET B O 1
ATOM 1550 N N . GLN B 1 2 ? -14.914 97.625 46.938 1 68.38 2 GLN B N 1
ATOM 1551 C CA . GLN B 1 2 ? -15.547 96.875 45.844 1 68.38 2 GLN B CA 1
ATOM 1552 C C . GLN B 1 2 ? -14.5 96.312 44.875 1 68.38 2 GLN B C 1
ATOM 1554 O O . GLN B 1 2 ? -14.617 95.188 44.406 1 68.38 2 GLN B O 1
ATOM 1559 N N . HIS B 1 3 ? -13.477 96.938 44.719 1 64.5 3 HIS B N 1
ATOM 1560 C CA . HIS B 1 3 ? -12.445 96.562 43.781 1 64.5 3 HIS B CA 1
ATOM 1561 C C . HIS B 1 3 ? -11.641 95.375 44.281 1 64.5 3 HIS B C 1
ATOM 1563 O O . HIS B 1 3 ? -11.289 94.5 43.531 1 64.5 3 HIS B O 1
ATOM 1569 N N . MET B 1 4 ? -11.484 95.375 45.562 1 63.56 4 MET B N 1
ATOM 1570 C CA . MET B 1 4 ? -10.75 94.25 46.188 1 63.56 4 MET B CA 1
ATOM 1571 C C . MET B 1 4 ? -11.57 92.938 46.156 1 63.56 4 MET B C 1
ATOM 1573 O O . MET B 1 4 ? -11.023 91.875 45.938 1 63.56 4 MET B O 1
ATOM 1577 N N . ILE B 1 5 ? -12.82 93.125 46.25 1 66.5 5 ILE B N 1
ATOM 1578 C CA . ILE B 1 5 ? -13.734 92 46.25 1 66.5 5 ILE B CA 1
ATOM 1579 C C . ILE B 1 5 ? -13.781 91.375 44.844 1 66.5 5 ILE B C 1
ATOM 1581 O O . ILE B 1 5 ? -13.766 90.188 44.688 1 66.5 5 ILE B O 1
ATOM 1585 N N . GLU B 1 6 ? -13.711 92.25 43.875 1 66.62 6 GLU B N 1
ATOM 1586 C CA . GLU B 1 6 ? -13.75 91.812 42.5 1 66.62 6 GLU B CA 1
ATOM 1587 C C . GLU B 1 6 ? -12.477 91.062 42.094 1 66.62 6 GLU B C 1
ATOM 1589 O O . GLU B 1 6 ? -12.531 90.062 41.438 1 66.62 6 GLU B O 1
ATOM 1594 N N . LEU B 1 7 ? -11.453 91.562 42.688 1 63.53 7 LEU B N 1
ATOM 1595 C CA . LEU B 1 7 ? -10.172 90.938 42.406 1 63.53 7 LEU B CA 1
ATOM 1596 C C . LEU B 1 7 ? -10.094 89.562 43.094 1 63.53 7 LEU B C 1
ATOM 1598 O O . LEU B 1 7 ? -9.562 88.625 42.531 1 63.53 7 LEU B O 1
ATOM 1602 N N . GLY B 1 8 ? -10.664 89.562 44.25 1 60.53 8 GLY B N 1
ATOM 1603 C CA . GLY B 1 8 ? -10.711 88.312 45 1 60.53 8 GLY B CA 1
ATOM 1604 C C . GLY B 1 8 ? -11.531 87.25 44.312 1 60.53 8 GLY B C 1
ATOM 1605 O O . GLY B 1 8 ? -11.133 86.062 44.281 1 60.53 8 GLY B O 1
ATOM 1606 N N . GLY B 1 9 ? -12.57 87.688 43.75 1 63.88 9 GLY B N 1
ATOM 1607 C CA . GLY B 1 9 ? -13.445 86.812 43 1 63.88 9 GLY B CA 1
ATOM 1608 C C . GLY B 1 9 ? -12.789 86.25 41.781 1 63.88 9 GLY B C 1
ATOM 1609 O O . GLY B 1 9 ? -12.938 85.062 41.469 1 63.88 9 GLY B O 1
ATOM 1610 N N . ARG B 1 10 ? -12.062 87 41.094 1 62.84 10 ARG B N 1
ATOM 1611 C CA . ARG B 1 10 ? -11.359 86.562 39.875 1 62.84 10 ARG B CA 1
ATOM 1612 C C . ARG B 1 10 ? -10.258 85.562 40.219 1 62.84 10 ARG B C 1
ATOM 1614 O O . ARG B 1 10 ? -10.008 84.625 39.469 1 62.84 10 ARG B O 1
ATOM 1621 N N . VAL B 1 11 ? -9.672 85.875 41.375 1 61.28 11 VAL B N 1
ATOM 1622 C CA . VAL B 1 11 ? -8.609 84.938 41.844 1 61.28 11 VAL B CA 1
ATOM 1623 C C . VAL B 1 11 ? -9.188 83.562 42.156 1 61.28 11 VAL B C 1
ATOM 1625 O O . VAL B 1 11 ? -8.609 82.562 41.781 1 61.28 11 VAL B O 1
ATOM 1628 N N . LEU B 1 12 ? -10.336 83.562 42.719 1 68.81 12 LEU B N 1
ATOM 1629 C CA . LEU B 1 12 ? -11 82.312 43.094 1 68.81 12 LEU B CA 1
ATOM 1630 C C . LEU B 1 12 ? -11.43 81.562 41.812 1 68.81 12 LEU B C 1
ATOM 1632 O O . LEU B 1 12 ? -11.312 80.312 41.75 1 68.81 12 LEU B O 1
ATOM 1636 N N . GLU B 1 13 ? -11.852 82.25 40.875 1 70.94 13 GLU B N 1
ATOM 1637 C CA . GLU B 1 13 ? -12.266 81.688 39.594 1 70.94 13 GLU B CA 1
ATOM 1638 C C . GLU B 1 13 ? -11.078 81 38.875 1 70.94 13 GLU B C 1
ATOM 1640 O O . GLU B 1 13 ? -11.188 79.938 38.344 1 70.94 13 GLU B O 1
ATOM 1645 N N . ILE B 1 14 ? -10 81.75 39.031 1 63.75 14 ILE B N 1
ATOM 1646 C CA . ILE B 1 14 ? -8.789 81.25 38.344 1 63.75 14 ILE B CA 1
ATOM 1647 C C . ILE B 1 14 ? -8.266 80 39.062 1 63.75 14 ILE B C 1
ATOM 1649 O O . ILE B 1 14 ? -7.84 79.062 38.406 1 63.75 14 ILE B O 1
ATOM 1653 N N . GLN B 1 15 ? -8.391 80.062 40.312 1 64.56 15 GLN B N 1
ATOM 1654 C CA . GLN B 1 15 ? -7.957 78.875 41.094 1 64.56 15 GLN B CA 1
ATOM 1655 C C . GLN B 1 15 ? -8.82 77.688 40.812 1 64.56 15 GLN B C 1
ATOM 1657 O O . GLN B 1 15 ? -8.312 76.562 40.719 1 64.56 15 GLN B O 1
ATOM 1662 N N . ASN B 1 16 ? -10.07 77.875 40.656 1 69.94 16 ASN B N 1
ATOM 1663 C CA . ASN B 1 16 ? -11 76.812 40.344 1 69.94 16 ASN B CA 1
ATOM 1664 C C . ASN B 1 16 ? -10.711 76.188 38.969 1 69.94 16 ASN B C 1
ATOM 1666 O O . ASN B 1 16 ? -10.75 75 38.781 1 69.94 16 ASN B O 1
ATOM 1670 N N . GLU B 1 17 ? -10.398 77.062 38.062 1 69.75 17 GLU B N 1
ATOM 1671 C CA . GLU B 1 17 ? -10.055 76.625 36.719 1 69.75 17 GLU B CA 1
ATOM 1672 C C . GLU B 1 17 ? -8.781 75.75 36.75 1 69.75 17 GLU B C 1
ATOM 1674 O O . GLU B 1 17 ? -8.695 74.75 36.062 1 69.75 17 GLU B O 1
ATOM 1679 N N . PHE B 1 18 ? -7.941 76.25 37.656 1 65.69 18 PHE B N 1
ATOM 1680 C CA . PHE B 1 18 ? -6.68 75.5 37.781 1 65.69 18 PHE B CA 1
ATOM 1681 C C . PHE B 1 18 ? -6.914 74.125 38.344 1 65.69 18 PHE B C 1
ATOM 1683 O O . PHE B 1 18 ? -6.309 73.125 37.875 1 65.69 18 PHE B O 1
ATOM 1690 N N . ASN B 1 19 ? -7.77 74.062 39.219 1 69.75 19 ASN B N 1
ATOM 1691 C CA . ASN B 1 19 ? -8.078 72.75 39.844 1 69.75 19 ASN B CA 1
ATOM 1692 C C . ASN B 1 19 ? -8.742 71.812 38.875 1 69.75 19 ASN B C 1
ATOM 1694 O O . ASN B 1 19 ? -8.445 70.625 38.875 1 69.75 19 ASN B O 1
ATOM 1698 N N . ILE B 1 20 ? -9.484 72.312 38.031 1 73.81 20 ILE B N 1
ATOM 1699 C CA . ILE B 1 20 ? -10.18 71.562 37.031 1 73.81 20 ILE B CA 1
ATOM 1700 C C . ILE B 1 20 ? -9.164 71 36.031 1 73.81 20 ILE B C 1
ATOM 1702 O O . ILE B 1 20 ? -9.227 69.812 35.688 1 73.81 20 ILE B O 1
ATOM 1706 N N . ILE B 1 21 ? -8.25 71.75 35.688 1 68.38 21 ILE B N 1
ATOM 1707 C CA . ILE B 1 21 ? -7.234 71.375 34.719 1 68.38 21 ILE B CA 1
ATOM 1708 C C . ILE B 1 21 ? -6.348 70.25 35.312 1 68.38 21 ILE B C 1
ATOM 1710 O O . ILE B 1 21 ? -6.004 69.312 34.625 1 68.38 21 ILE B O 1
ATOM 1714 N N . LYS B 1 22 ? -6.133 70.438 36.531 1 65.81 22 LYS B N 1
ATOM 1715 C CA . LYS B 1 22 ? -5.312 69.438 37.25 1 65.81 22 LYS B CA 1
ATOM 1716 C C . LYS B 1 22 ? -6.008 68.062 37.312 1 65.81 22 LYS B C 1
ATOM 1718 O O . LYS B 1 22 ? -5.371 67.062 37.125 1 65.81 22 LYS B O 1
ATOM 1723 N N . TYR B 1 23 ? -7.227 68.125 37.531 1 72.56 23 TYR B N 1
ATOM 1724 C CA . TYR B 1 23 ? -8.023 66.875 37.625 1 72.56 23 TYR B CA 1
ATOM 1725 C C . TYR B 1 23 ? -8.078 66.188 36.25 1 72.56 23 TYR B C 1
ATOM 1727 O O . TYR B 1 23 ? -7.898 64.938 36.188 1 72.56 23 TYR B O 1
ATOM 1735 N N . ASN B 1 24 ? -8.25 66.875 35.25 1 68.88 24 ASN B N 1
ATOM 1736 C CA . ASN B 1 24 ? -8.32 66.375 33.875 1 68.88 24 ASN B CA 1
ATOM 1737 C C . ASN B 1 24 ? -7 65.75 33.469 1 68.88 24 ASN B C 1
ATOM 1739 O O . ASN B 1 24 ? -6.984 64.688 32.812 1 68.88 24 ASN B O 1
ATOM 1743 N N . LEU B 1 25 ? -5.973 66.312 33.938 1 67.62 25 LEU B N 1
ATOM 1744 C CA . LEU B 1 25 ? -4.641 65.812 33.594 1 67.62 25 LEU B CA 1
ATOM 1745 C C . LEU B 1 25 ? -4.391 64.5 34.281 1 67.62 25 LEU B C 1
ATOM 1747 O O . LEU B 1 25 ? -3.791 63.594 33.688 1 67.62 25 LEU B O 1
ATOM 1751 N N . LYS B 1 26 ? -4.922 64.438 35.469 1 70.25 26 LYS B N 1
ATOM 1752 C CA . LYS B 1 26 ? -4.777 63.188 36.219 1 70.25 26 LYS B CA 1
ATOM 1753 C C . LYS B 1 26 ? -5.559 62.031 35.562 1 70.25 26 LYS B C 1
ATOM 1755 O O . LYS B 1 26 ? -5.062 60.906 35.438 1 70.25 26 LYS B O 1
ATOM 1760 N N . GLU B 1 27 ? -6.711 62.312 35.062 1 73.31 27 GLU B N 1
ATOM 1761 C CA . GLU B 1 27 ? -7.555 61.312 34.406 1 73.31 27 GLU B CA 1
ATOM 1762 C C . GLU B 1 27 ? -6.926 60.844 33.094 1 73.31 27 GLU B C 1
ATOM 1764 O O . GLU B 1 27 ? -6.945 59.656 32.781 1 73.31 27 GLU B O 1
ATOM 1769 N N . GLU B 1 28 ? -6.352 61.719 32.406 1 72.38 28 GLU B N 1
ATOM 1770 C CA . GLU B 1 28 ? -5.723 61.406 31.125 1 72.38 28 GLU B CA 1
ATOM 1771 C C . GLU B 1 28 ? -4.492 60.531 31.328 1 72.38 28 GLU B C 1
ATOM 1773 O O . GLU B 1 28 ? -4.242 59.594 30.531 1 72.38 28 GLU B O 1
ATOM 1778 N N . LYS B 1 29 ? -3.857 60.812 32.438 1 72.31 29 LYS B N 1
ATOM 1779 C CA . LYS B 1 29 ? -2.691 60 32.781 1 72.31 29 LYS B CA 1
ATOM 1780 C C . LYS B 1 29 ? -3.094 58.562 33.094 1 72.31 29 LYS B C 1
ATOM 1782 O O . LYS B 1 29 ? -2.428 57.594 32.688 1 72.31 29 LYS B O 1
ATOM 1787 N N . ASN B 1 30 ? -4.172 58.375 33.781 1 76.31 30 ASN B N 1
ATOM 1788 C CA . ASN B 1 30 ? -4.699 57.062 34.094 1 76.31 30 ASN B CA 1
ATOM 1789 C C . ASN B 1 30 ? -5.102 56.281 32.844 1 76.31 30 ASN B C 1
ATOM 1791 O O . ASN B 1 30 ? -4.848 55.094 32.75 1 76.31 30 ASN B O 1
ATOM 1795 N N . ASN B 1 31 ? -5.66 56.938 31.953 1 75.94 31 ASN B N 1
ATOM 1796 C CA . ASN B 1 31 ? -6.074 56.344 30.688 1 75.94 31 ASN B CA 1
ATOM 1797 C C . ASN B 1 31 ? -4.875 55.875 29.859 1 75.94 31 ASN B C 1
ATOM 1799 O O . ASN B 1 31 ? -4.914 54.812 29.234 1 75.94 31 ASN B O 1
ATOM 1803 N N . TYR B 1 32 ? -3.898 56.688 29.938 1 78 32 TYR B N 1
ATOM 1804 C CA . TYR B 1 32 ? -2.666 56.375 29.234 1 78 32 TYR B CA 1
ATOM 1805 C C . TYR B 1 32 ? -2.029 55.094 29.781 1 78 32 TYR B C 1
ATOM 1807 O O . TYR B 1 32 ? -1.601 54.219 29.016 1 78 32 TYR B O 1
ATOM 1815 N N . GLU B 1 33 ? -2.018 55.031 31.047 1 79.12 33 GLU B N 1
ATOM 1816 C CA . GLU B 1 33 ? -1.44 53.844 31.688 1 79.12 33 GLU B CA 1
ATOM 1817 C C . GLU B 1 33 ? -2.232 52.594 31.359 1 79.12 33 GLU B C 1
ATOM 1819 O O . GLU B 1 33 ? -1.651 51.531 31.094 1 79.12 33 GLU B O 1
ATOM 1824 N N . ALA B 1 34 ? -3.49 52.75 31.344 1 79.31 34 ALA B N 1
ATOM 1825 C CA . ALA B 1 34 ? -4.367 51.625 31.016 1 79.31 34 ALA B CA 1
ATOM 1826 C C . ALA B 1 34 ? -4.137 51.125 29.594 1 79.31 34 ALA B C 1
ATOM 1828 O O . ALA B 1 34 ? -4.113 49.938 29.328 1 79.31 34 ALA B O 1
ATOM 1829 N N . LEU B 1 35 ? -3.928 52 28.703 1 81.62 35 LEU B N 1
ATOM 1830 C CA . LEU B 1 35 ? -3.699 51.688 27.297 1 81.62 35 LEU B CA 1
ATOM 1831 C C . LEU B 1 35 ? -2.357 51 27.109 1 81.62 35 LEU B C 1
ATOM 1833 O O . LEU B 1 35 ? -2.246 50.062 26.312 1 81.62 35 LEU B O 1
ATOM 1837 N N . GLU B 1 36 ? -1.412 51.438 27.844 1 82.38 36 GLU B N 1
ATOM 1838 C CA . GLU B 1 36 ? -0.091 50.844 27.797 1 82.38 36 GLU B CA 1
ATOM 1839 C C . GLU B 1 36 ? -0.145 49.375 28.25 1 82.38 36 GLU B C 1
ATOM 1841 O O . GLU B 1 36 ? 0.48 48.5 27.625 1 82.38 36 GLU B O 1
ATOM 1846 N N . ILE B 1 37 ? -0.894 49.188 29.281 1 86.06 37 ILE B N 1
ATOM 1847 C CA . ILE B 1 37 ? -1.047 47.812 29.812 1 86.06 37 ILE B CA 1
ATOM 1848 C C . ILE B 1 37 ? -1.744 46.938 28.781 1 86.06 37 ILE B C 1
ATOM 1850 O O . ILE B 1 37 ? -1.321 45.812 28.547 1 86.06 37 ILE B O 1
ATOM 1854 N N . LYS B 1 38 ? -2.721 47.438 28.188 1 84.88 38 LYS B N 1
ATOM 1855 C CA . LYS B 1 38 ? -3.443 46.719 27.156 1 84.88 38 LYS B CA 1
ATOM 1856 C C . LYS B 1 38 ? -2.533 46.375 25.984 1 84.88 38 LYS B C 1
ATOM 1858 O O . LYS B 1 38 ? -2.559 45.25 25.469 1 84.88 38 LYS B O 1
ATOM 1863 N N . LEU B 1 39 ? -1.841 47.312 25.578 1 85.25 39 LEU B N 1
ATOM 1864 C CA . LEU B 1 39 ? -0.907 47.094 24.469 1 85.25 39 LEU B CA 1
ATOM 1865 C C . LEU B 1 39 ? 0.087 46 24.797 1 85.25 39 LEU B C 1
ATOM 1867 O O . LEU B 1 39 ? 0.34 45.125 23.953 1 85.25 39 LEU B O 1
ATOM 1871 N N . LYS B 1 40 ? 0.638 46.031 25.984 1 84.81 40 LYS B N 1
ATOM 1872 C CA . LYS B 1 40 ? 1.582 45 26.406 1 84.81 40 LYS B CA 1
ATOM 1873 C C . LYS B 1 40 ? 0.944 43.625 26.359 1 84.81 40 LYS B C 1
ATOM 1875 O O . LYS B 1 40 ? 1.571 42.656 25.922 1 84.81 40 LYS B O 1
ATOM 1880 N N . ASN B 1 41 ? -0.276 43.5 26.781 1 88.19 41 ASN B N 1
ATOM 1881 C CA . ASN B 1 41 ? -0.998 42.219 26.781 1 88.19 41 ASN B CA 1
ATOM 1882 C C . ASN B 1 41 ? -1.227 41.719 25.359 1 88.19 41 ASN B C 1
ATOM 1884 O O . ASN B 1 41 ? -1.057 40.531 25.109 1 88.19 41 ASN B O 1
ATOM 1888 N N . VAL B 1 42 ? -1.552 42.625 24.547 1 87.5 42 VAL B N 1
ATOM 1889 C CA . VAL B 1 42 ? -1.852 42.219 23.172 1 87.5 42 VAL B CA 1
ATOM 1890 C C . VAL B 1 42 ? -0.565 41.812 22.453 1 87.5 42 VAL B C 1
ATOM 1892 O O . VAL B 1 42 ? -0.558 40.875 21.672 1 87.5 42 VAL B O 1
ATOM 1895 N N . GLU B 1 43 ? 0.427 42.5 22.766 1 88.5 43 GLU B N 1
ATOM 1896 C CA . GLU B 1 43 ? 1.72 42.156 22.188 1 88.5 43 GLU B CA 1
ATOM 1897 C C . GLU B 1 43 ? 2.184 40.781 22.672 1 88.5 43 GLU B C 1
ATOM 1899 O O . GLU B 1 43 ? 2.727 40 21.891 1 88.5 43 GLU B O 1
ATOM 1904 N N . ALA B 1 44 ? 2.014 40.5 23.938 1 86.38 44 ALA B N 1
ATOM 1905 C CA . ALA B 1 44 ? 2.344 39.188 24.484 1 86.38 44 ALA B CA 1
ATOM 1906 C C . ALA B 1 44 ? 1.531 38.094 23.797 1 86.38 44 ALA B C 1
ATOM 1908 O O . ALA B 1 44 ? 2.066 37.031 23.469 1 86.38 44 ALA B O 1
ATOM 1909 N N . LYS B 1 45 ? 0.333 38.344 23.562 1 88.94 45 LYS B N 1
ATOM 1910 C CA . LYS B 1 45 ? -0.534 37.406 22.859 1 88.94 45 LYS B CA 1
ATOM 1911 C C . LYS B 1 45 ? -0.057 37.156 21.438 1 88.94 45 LYS B C 1
ATOM 1913 O O . LYS B 1 45 ? -0.054 36.031 20.953 1 88.94 45 LYS B O 1
ATOM 1918 N N . ASN B 1 46 ? 0.266 38.188 20.844 1 85.69 46 ASN B N 1
ATOM 1919 C CA . ASN B 1 46 ? 0.804 38.094 19.484 1 85.69 46 ASN B CA 1
ATOM 1920 C C . ASN B 1 46 ? 2.045 37.219 19.438 1 85.69 46 ASN B C 1
ATOM 1922 O O . ASN B 1 46 ? 2.176 36.375 18.562 1 85.69 46 ASN B O 1
ATOM 1926 N N . LYS B 1 47 ? 2.912 37.531 20.375 1 86.56 47 LYS B N 1
ATOM 1927 C CA . LYS B 1 47 ? 4.133 36.719 20.438 1 86.56 47 LYS B CA 1
ATOM 1928 C C . LYS B 1 47 ? 3.814 35.25 20.656 1 86.56 47 LYS B C 1
ATOM 1930 O O . LYS B 1 47 ? 4.422 34.375 20.016 1 86.56 47 LYS B O 1
ATOM 1935 N N . PHE B 1 48 ? 2.947 34.875 21.422 1 87.88 48 PHE B N 1
ATOM 1936 C CA . PHE B 1 48 ? 2.492 33.5 21.688 1 87.88 48 PHE B CA 1
ATOM 1937 C C . PHE B 1 48 ? 1.93 32.875 20.422 1 87.88 48 PHE B C 1
ATOM 1939 O O . PHE B 1 48 ? 2.285 31.734 20.078 1 87.88 48 PHE B O 1
ATOM 1946 N N . LEU B 1 49 ? 1.112 33.594 19.781 1 87.94 49 LEU B N 1
ATOM 1947 C CA . LEU B 1 49 ? 0.473 33.094 18.562 1 87.94 49 LEU B CA 1
ATOM 1948 C C . LEU B 1 49 ? 1.505 32.844 17.469 1 87.94 49 LEU B C 1
ATOM 1950 O O . LEU B 1 49 ? 1.391 31.875 16.719 1 87.94 49 LEU B O 1
ATOM 1954 N N . GLU B 1 50 ? 2.396 33.75 17.422 1 87.75 50 GLU B N 1
ATOM 1955 C CA . GLU B 1 50 ? 3.461 33.562 16.438 1 87.75 50 GLU B CA 1
ATOM 1956 C C . GLU B 1 50 ? 4.234 32.25 16.703 1 87.75 50 GLU B C 1
ATOM 1958 O O . GLU B 1 50 ? 4.562 31.516 15.781 1 87.75 50 GLU B O 1
ATOM 1963 N N . LYS B 1 51 ? 4.508 32.031 17.922 1 87.62 51 LYS B N 1
ATOM 1964 C CA . LYS B 1 51 ? 5.191 30.797 18.312 1 87.62 51 LYS B CA 1
ATOM 1965 C C . LYS B 1 51 ? 4.352 29.562 17.969 1 87.62 51 LYS B C 1
ATOM 1967 O O . LYS B 1 51 ? 4.871 28.578 17.422 1 87.62 51 LYS B O 1
ATOM 1972 N N . GLU B 1 52 ? 3.148 29.641 18.25 1 86.88 52 GLU B N 1
ATOM 1973 C CA . GLU B 1 52 ? 2.236 28.531 17.969 1 86.88 52 GLU B CA 1
ATOM 1974 C C . GLU B 1 52 ? 2.105 28.297 16.469 1 86.88 52 GLU B C 1
ATOM 1976 O O . GLU B 1 52 ? 2.029 27.156 16.016 1 86.88 52 GLU B O 1
ATOM 1981 N N . MET B 1 53 ? 2.004 29.297 15.797 1 85.88 53 MET B N 1
ATOM 1982 C CA . MET B 1 53 ? 1.917 29.188 14.344 1 85.88 53 MET B CA 1
ATOM 1983 C C . MET B 1 53 ? 3.168 28.531 13.773 1 85.88 53 MET B C 1
ATOM 1985 O O . MET B 1 53 ? 3.08 27.719 12.852 1 85.88 53 MET B O 1
ATOM 1989 N N . LYS B 1 54 ? 4.246 28.922 14.242 1 84.5 54 LYS B N 1
ATOM 1990 C CA . LYS B 1 54 ? 5.488 28.297 13.812 1 84.5 54 LYS B CA 1
ATOM 1991 C C . LYS B 1 54 ? 5.465 26.797 14.07 1 84.5 54 LYS B C 1
ATOM 1993 O O . LYS B 1 54 ? 5.82 26 13.195 1 84.5 54 LYS B O 1
ATOM 1998 N N . LYS B 1 55 ? 5.031 26.344 15.133 1 82.06 55 LYS B N 1
ATOM 1999 C CA . LYS B 1 55 ? 4.902 24.938 15.492 1 82.06 55 LYS B CA 1
ATOM 2000 C C . LYS B 1 55 ? 3.926 24.219 14.562 1 82.06 55 LYS B C 1
ATOM 2002 O O . LYS B 1 55 ? 4.188 23.109 14.125 1 82.06 55 LYS B O 1
ATOM 2007 N N . ALA B 1 56 ? 2.857 24.875 14.367 1 80.88 56 ALA B N 1
ATOM 2008 C CA . ALA B 1 56 ? 1.839 24.297 13.492 1 80.88 56 ALA B CA 1
ATOM 2009 C C . ALA B 1 56 ? 2.381 24.094 12.078 1 80.88 56 ALA B C 1
ATOM 2011 O O . ALA B 1 56 ? 2.139 23.062 11.461 1 80.88 56 ALA B O 1
ATOM 2012 N N . ASN B 1 57 ? 3.041 24.969 11.648 1 79.88 57 ASN B N 1
ATOM 2013 C CA . ASN B 1 57 ? 3.625 24.859 10.312 1 79.88 57 ASN B CA 1
ATOM 2014 C C . ASN B 1 57 ? 4.672 23.75 10.25 1 79.88 57 ASN B C 1
ATOM 2016 O O . ASN B 1 57 ? 4.766 23.031 9.25 1 79.88 57 ASN B O 1
ATOM 2020 N N . GLU B 1 58 ? 5.355 23.547 11.172 1 79 58 GLU B N 1
ATOM 2021 C CA . GLU B 1 58 ? 6.301 22.438 11.258 1 79 58 GLU B CA 1
ATOM 2022 C C . GLU B 1 58 ? 5.578 21.094 11.25 1 79 58 GLU B C 1
ATOM 2024 O O . GLU B 1 58 ? 6.023 20.141 10.594 1 79 58 GLU B O 1
ATOM 2029 N N . THR B 1 59 ? 4.598 21 11.945 1 73.94 59 THR B N 1
ATOM 2030 C CA . THR B 1 59 ? 3.781 19.781 11.977 1 73.94 59 THR B CA 1
ATOM 2031 C C . THR B 1 59 ? 3.191 19.484 10.602 1 73.94 59 THR B C 1
ATOM 2033 O O . THR B 1 59 ? 3.188 18.344 10.156 1 73.94 59 THR B O 1
ATOM 2036 N N . ILE B 1 60 ? 2.693 20.406 10.094 1 72 60 ILE B N 1
ATOM 2037 C CA . ILE B 1 60 ? 2.131 20.266 8.75 1 72 60 ILE B CA 1
ATOM 2038 C C . ILE B 1 60 ? 3.213 19.781 7.789 1 72 60 ILE B C 1
ATOM 2040 O O . ILE B 1 60 ? 2.986 18.859 7 1 72 60 ILE B O 1
ATOM 2044 N N . ASP B 1 61 ? 4.293 20.344 7.812 1 68.44 61 ASP B N 1
ATOM 2045 C CA . ASP B 1 61 ? 5.414 19.922 6.977 1 68.44 61 ASP B CA 1
ATOM 2046 C C . ASP B 1 61 ? 5.773 18.469 7.238 1 68.44 61 ASP B C 1
ATOM 2048 O O . ASP B 1 61 ? 6.023 17.703 6.301 1 68.44 61 ASP B O 1
ATOM 2052 N N . ALA B 1 62 ? 5.75 18.141 8.422 1 60.78 62 ALA B N 1
ATOM 2053 C CA . ALA B 1 62 ? 6.074 16.766 8.805 1 60.78 62 ALA B CA 1
ATOM 2054 C C . ALA B 1 62 ? 5.023 15.789 8.281 1 60.78 62 ALA B C 1
ATOM 2056 O O . ALA B 1 62 ? 5.363 14.742 7.727 1 60.78 62 ALA B O 1
ATOM 2057 N N . LEU B 1 63 ? 3.873 16.125 8.57 1 59.25 63 LEU B N 1
ATOM 2058 C CA . LEU B 1 63 ? 2.773 15.289 8.109 1 59.25 63 LEU B CA 1
ATOM 2059 C C . LEU B 1 63 ? 2.758 15.203 6.586 1 59.25 63 LEU B C 1
ATOM 2061 O O . LEU B 1 63 ? 2.541 14.125 6.027 1 59.25 63 LEU B O 1
ATOM 2065 N N . THR B 1 64 ? 2.795 16.297 6.016 1 56.25 64 THR B N 1
ATOM 2066 C CA . THR B 1 64 ? 2.846 16.312 4.559 1 56.25 64 THR B CA 1
ATOM 2067 C C . THR B 1 64 ? 4.035 15.5 4.051 1 56.25 64 THR B C 1
ATOM 2069 O O . THR B 1 64 ? 3.928 14.789 3.047 1 56.25 64 THR B O 1
ATOM 2072 N N . SER B 1 65 ? 5.008 15.734 4.773 1 53.16 65 SER B N 1
ATOM 2073 C CA . SER B 1 65 ? 6.168 14.914 4.438 1 53.16 65 SER B CA 1
ATOM 2074 C C . SER B 1 65 ? 5.883 13.438 4.672 1 53.16 65 SER B C 1
ATOM 2076 O O . SER B 1 65 ? 6.355 12.578 3.92 1 53.16 65 SER B O 1
ATOM 2078 N N . SER B 1 66 ? 5.137 13.32 5.809 1 47.16 66 SER B N 1
ATOM 2079 C CA . SER B 1 66 ? 4.734 11.953 6.113 1 47.16 66 SER B CA 1
ATOM 2080 C C . SER B 1 66 ? 3.682 11.453 5.129 1 47.16 66 SER B C 1
ATOM 2082 O O . SER B 1 66 ? 3.604 10.258 4.848 1 47.16 66 SER B O 1
ATOM 2084 N N . PHE B 1 67 ? 2.566 12.375 5.016 1 46.38 67 PHE B N 1
ATOM 2085 C CA . PHE B 1 67 ? 1.562 12.062 4.004 1 46.38 67 PHE B CA 1
ATOM 2086 C C . PHE B 1 67 ? 2.209 11.891 2.635 1 46.38 67 PHE B C 1
ATOM 2088 O O . PHE B 1 67 ? 1.598 11.328 1.724 1 46.38 67 PHE B O 1
ATOM 2095 N N . LYS B 1 68 ? 3.033 12.977 2.363 1 43.28 68 LYS B N 1
ATOM 2096 C CA . LYS B 1 68 ? 3.762 12.516 1.184 1 43.28 68 LYS B CA 1
ATOM 2097 C C . LYS B 1 68 ? 3.822 10.992 1.134 1 43.28 68 LYS B C 1
ATOM 2099 O O . LYS B 1 68 ? 4.375 10.359 2.037 1 43.28 68 LYS B O 1
ATOM 2104 N N . THR B 1 69 ? 2.48 10.531 1.16 1 42.62 69 THR B N 1
ATOM 2105 C CA . THR B 1 69 ? 2.615 9.148 0.715 1 42.62 69 THR B CA 1
ATOM 2106 C C . THR B 1 69 ? 4.059 8.844 0.326 1 42.62 69 THR B C 1
ATOM 2108 O O . THR B 1 69 ? 4.613 9.484 -0.572 1 42.62 69 THR B O 1
ATOM 2111 N N . PRO B 1 70 ? 4.777 8.656 1.441 1 39.28 70 PRO B N 1
ATOM 2112 C CA . PRO B 1 70 ? 6.203 8.648 1.117 1 39.28 70 PRO B CA 1
ATOM 2113 C C . PRO B 1 70 ? 6.469 8.523 -0.381 1 39.28 70 PRO B C 1
ATOM 2115 O O . PRO B 1 70 ? 5.555 8.211 -1.148 1 39.28 70 PRO B O 1
ATOM 2118 N N . GLY B 1 71 ? 7.672 8.25 -0.701 1 38.16 71 GLY B N 1
ATOM 2119 C CA . GLY B 1 71 ? 8.734 7.988 -1.661 1 38.16 71 GLY B CA 1
ATOM 2120 C C . GLY B 1 71 ? 8.258 7.199 -2.869 1 38.16 71 GLY B C 1
ATOM 2121 O O . GLY B 1 71 ? 8.727 6.086 -3.109 1 38.16 71 GLY B O 1
ATOM 2122 N N . GLY B 1 72 ? 7.266 7.555 -3.469 1 48.47 72 GLY B N 1
ATOM 2123 C CA . GLY B 1 72 ? 7.035 6.906 -4.75 1 48.47 72 GLY B CA 1
ATOM 2124 C C . GLY B 1 72 ? 6.066 5.742 -4.66 1 48.47 72 GLY B C 1
ATOM 2125 O O . GLY B 1 72 ? 6.004 4.91 -5.57 1 48.47 72 GLY B O 1
ATOM 2126 N N . ILE B 1 73 ? 5.34 5.684 -3.564 1 54.53 73 ILE B N 1
ATOM 2127 C CA . ILE B 1 73 ? 4.543 4.469 -3.445 1 54.53 73 ILE B CA 1
ATOM 2128 C C . ILE B 1 73 ? 3.211 4.656 -4.172 1 54.53 73 ILE B C 1
ATOM 2130 O O . ILE B 1 73 ? 2.455 3.697 -4.352 1 54.53 73 ILE B O 1
ATOM 2134 N N . ASN B 1 74 ? 2.885 5.797 -4.648 1 59 74 ASN B N 1
ATOM 2135 C CA . ASN B 1 74 ? 1.594 6.074 -5.27 1 59 74 ASN B CA 1
ATOM 2136 C C . ASN B 1 74 ? 1.218 5.004 -6.289 1 59 74 ASN B C 1
ATOM 2138 O O . ASN B 1 74 ? 0.038 4.695 -6.465 1 59 74 ASN B O 1
ATOM 2142 N N . ASP B 1 75 ? 2.166 4.281 -6.762 1 63.34 75 ASP B N 1
ATOM 2143 C CA . ASP B 1 75 ? 1.866 3.305 -7.801 1 63.34 75 ASP B CA 1
ATOM 2144 C C . ASP B 1 75 ? 2.006 1.879 -7.273 1 63.34 75 ASP B C 1
ATOM 2146 O O . ASP B 1 75 ? 2.033 0.922 -8.047 1 63.34 75 ASP B O 1
ATOM 2150 N N . ALA B 1 76 ? 1.923 1.891 -5.895 1 67.56 76 ALA B N 1
ATOM 2151 C CA . ALA B 1 76 ? 2.104 0.557 -5.328 1 67.56 76 ALA B CA 1
ATOM 2152 C C . ALA B 1 76 ? 0.758 -0.128 -5.098 1 67.56 76 ALA B C 1
ATOM 2154 O O . ALA B 1 76 ? -0.252 0.539 -4.859 1 67.56 76 ALA B O 1
ATOM 2155 N N . LEU B 1 77 ? 0.78 -1.414 -5.336 1 69.44 77 LEU B N 1
ATOM 2156 C CA . LEU B 1 77 ? -0.355 -2.24 -4.938 1 69.44 77 LEU B CA 1
ATOM 2157 C C . LEU B 1 77 ? -0.324 -2.523 -3.441 1 69.44 77 LEU B C 1
ATOM 2159 O O . LEU B 1 77 ? 0.739 -2.799 -2.879 1 69.44 77 LEU B O 1
ATOM 2163 N N . LEU B 1 78 ? -1.447 -2.346 -2.848 1 70.94 78 LEU B N 1
ATOM 2164 C CA . LEU B 1 78 ? -1.583 -2.652 -1.428 1 70.94 78 LEU B CA 1
ATOM 2165 C C . LEU B 1 78 ? -2.352 -3.955 -1.225 1 70.94 78 LEU B C 1
ATOM 2167 O O . LEU B 1 78 ? -3.443 -4.129 -1.771 1 70.94 78 LEU B O 1
ATOM 2171 N N . ILE B 1 79 ? -1.67 -4.816 -0.573 1 71.12 79 ILE B N 1
ATOM 2172 C CA . ILE B 1 79 ? -2.299 -6.098 -0.279 1 71.12 79 ILE B CA 1
ATOM 2173 C C . ILE B 1 79 ? -2.523 -6.23 1.226 1 71.12 79 ILE B C 1
ATOM 2175 O O . ILE B 1 79 ? -1.58 -6.129 2.012 1 71.12 79 ILE B O 1
ATOM 2179 N N . LYS B 1 80 ? -3.793 -6.348 1.562 1 71.12 80 LYS B N 1
ATOM 2180 C CA . LYS B 1 80 ? -4.121 -6.68 2.943 1 71.12 80 LYS B CA 1
ATOM 2181 C C . LYS B 1 80 ? -4.766 -8.062 3.037 1 71.12 80 LYS B C 1
ATOM 2183 O O . LYS B 1 80 ? -5.871 -8.273 2.533 1 71.12 80 LYS B O 1
ATOM 2188 N N . LYS B 1 81 ? -3.996 -9.023 3.568 1 71.62 81 LYS B N 1
ATOM 2189 C CA . LYS B 1 81 ? -4.473 -10.391 3.773 1 71.62 81 LYS B CA 1
ATOM 2190 C C . LYS B 1 81 ? -4.047 -10.914 5.141 1 71.62 81 LYS B C 1
ATOM 2192 O O . LYS B 1 81 ? -3.096 -10.414 5.738 1 71.62 81 LYS B O 1
ATOM 2197 N N . GLN B 1 82 ? -4.801 -11.875 5.641 1 69 82 GLN B N 1
ATOM 2198 C CA . GLN B 1 82 ? -4.375 -12.555 6.855 1 69 82 GLN B CA 1
ATOM 2199 C C . GLN B 1 82 ? -3.051 -13.289 6.648 1 69 82 GLN B C 1
ATOM 2201 O O . GLN B 1 82 ? -2.848 -13.93 5.617 1 69 82 GLN B O 1
ATOM 2206 N N . PRO B 1 83 ? -2.143 -13.125 7.633 1 64.94 83 PRO B N 1
ATOM 2207 C CA . PRO B 1 83 ? -0.839 -13.781 7.496 1 64.94 83 PRO B CA 1
ATOM 2208 C C . PRO B 1 83 ? -0.94 -15.305 7.492 1 64.94 83 PRO B C 1
ATOM 2210 O O . PRO B 1 83 ? -1.84 -15.867 8.117 1 64.94 83 PRO B O 1
ATOM 2213 N N . ARG B 1 84 ? -0.054 -15.883 6.785 1 66.44 84 ARG B N 1
ATOM 2214 C CA . ARG B 1 84 ? 0.023 -17.344 6.789 1 66.44 84 ARG B CA 1
ATOM 2215 C C . ARG B 1 84 ? 0.51 -17.859 8.133 1 66.44 84 ARG B C 1
ATOM 2217 O O . ARG B 1 84 ? 1.442 -17.312 8.719 1 66.44 84 ARG B O 1
ATOM 2224 N N . GLU B 1 85 ? -0.226 -18.812 8.664 1 62.94 85 GLU B N 1
ATOM 2225 C CA . GLU B 1 85 ? 0.089 -19.344 9.992 1 62.94 85 GLU B CA 1
ATOM 2226 C C . GLU B 1 85 ? 1.438 -20.062 9.992 1 62.94 85 GLU B C 1
ATOM 2228 O O . GLU B 1 85 ? 2.107 -20.125 11.023 1 62.94 85 GLU B O 1
ATOM 2233 N N . ASP B 1 86 ? 1.7 -20.75 8.938 1 61.31 86 ASP B N 1
ATOM 2234 C CA . ASP B 1 86 ? 2.898 -21.578 8.914 1 61.31 86 ASP B CA 1
ATOM 2235 C C . ASP B 1 86 ? 4.156 -20.734 8.758 1 61.31 86 ASP B C 1
ATOM 2237 O O . ASP B 1 86 ? 5.273 -21.25 8.781 1 61.31 86 ASP B O 1
ATOM 2241 N N . ARG B 1 87 ? 3.965 -19.594 8.438 1 56.22 87 ARG B N 1
ATOM 2242 C CA . ARG B 1 87 ? 5.125 -18.734 8.242 1 56.22 87 ARG B CA 1
ATOM 2243 C C . ARG B 1 87 ? 5.348 -17.828 9.453 1 56.22 87 ARG B C 1
ATOM 2245 O O . ARG B 1 87 ? 4.41 -17.203 9.945 1 56.22 87 ARG B O 1
ATOM 2252 N N . GLY B 1 88 ? 5.93 -18.469 10.484 1 46.81 88 GLY B N 1
ATOM 2253 C CA . GLY B 1 88 ? 6.211 -17.812 11.75 1 46.81 88 GLY B CA 1
ATOM 2254 C C . GLY B 1 88 ? 6.344 -16.297 11.633 1 46.81 88 GLY B C 1
ATOM 2255 O O . GLY B 1 88 ? 5.383 -15.57 11.867 1 46.81 88 GLY B O 1
ATOM 2256 N N . ASP B 1 89 ? 7.695 -15.859 11.719 1 43.75 89 ASP B N 1
ATOM 2257 C CA . ASP B 1 89 ? 8.211 -14.523 12 1 43.75 89 ASP B CA 1
ATOM 2258 C C . ASP B 1 89 ? 7.84 -13.547 10.891 1 43.75 89 ASP B C 1
ATOM 2260 O O . ASP B 1 89 ? 7.754 -13.93 9.719 1 43.75 89 ASP B O 1
ATOM 2264 N N . LYS B 1 90 ? 7.355 -12.414 11.383 1 44.66 90 LYS B N 1
ATOM 2265 C CA . LYS B 1 90 ? 7.07 -11.148 10.711 1 44.66 90 LYS B CA 1
ATOM 2266 C C . LYS B 1 90 ? 8.188 -10.781 9.734 1 44.66 90 LYS B C 1
ATOM 2268 O O . LYS B 1 90 ? 9.172 -10.148 10.125 1 44.66 90 LYS B O 1
ATOM 2273 N N . CYS B 1 91 ? 8.844 -11.695 9.055 1 41.94 91 CYS B N 1
ATOM 2274 C CA . CYS B 1 91 ? 9.852 -11.141 8.156 1 41.94 91 CYS B CA 1
ATOM 2275 C C . CYS B 1 91 ? 9.359 -9.852 7.512 1 41.94 91 CYS B C 1
ATOM 2277 O O . CYS B 1 91 ? 8.156 -9.656 7.34 1 41.94 91 CYS B O 1
ATOM 2279 N N . THR B 1 92 ? 10.219 -8.773 7.66 1 42.78 92 THR B N 1
ATOM 2280 C CA . THR B 1 92 ? 10.039 -7.34 7.469 1 42.78 92 THR B CA 1
ATOM 2281 C C . THR B 1 92 ? 9.289 -7.055 6.172 1 42.78 92 THR B C 1
ATOM 2283 O O . THR B 1 92 ? 9.82 -7.262 5.078 1 42.78 92 THR B O 1
ATOM 2286 N N . LEU B 1 93 ? 8.141 -7.5 6.039 1 46.84 93 LEU B N 1
ATOM 2287 C CA . LEU B 1 93 ? 7.059 -7.324 5.082 1 46.84 93 LEU B CA 1
ATOM 2288 C C . LEU B 1 93 ? 7.043 -5.898 4.535 1 46.84 93 LEU B C 1
ATOM 2290 O O . LEU B 1 93 ? 7.309 -4.945 5.27 1 46.84 93 LEU B O 1
ATOM 2294 N N . LEU B 1 94 ? 7.238 -5.82 3.254 1 57.5 94 LEU B N 1
ATOM 2295 C CA . LEU B 1 94 ? 6.965 -4.535 2.623 1 57.5 94 LEU B CA 1
ATOM 2296 C C . LEU B 1 94 ? 5.637 -3.961 3.111 1 57.5 94 LEU B C 1
ATOM 2298 O O . LEU B 1 94 ? 4.605 -4.133 2.461 1 57.5 94 LEU B O 1
ATOM 2302 N N . ASN B 1 95 ? 5.699 -3.936 4.48 1 60 95 ASN B N 1
ATOM 2303 C CA . ASN B 1 95 ? 4.57 -3.129 4.922 1 60 95 ASN B CA 1
ATOM 2304 C C . ASN B 1 95 ? 4.797 -1.646 4.652 1 60 95 ASN B C 1
ATOM 2306 O O . ASN B 1 95 ? 5.941 -1.202 4.523 1 60 95 ASN B O 1
ATOM 2310 N N . ILE B 1 96 ? 3.795 -1.164 4.355 1 61.09 96 ILE B N 1
ATOM 2311 C CA . ILE B 1 96 ? 3.863 0.242 3.973 1 61.09 96 ILE B CA 1
ATOM 2312 C C . ILE B 1 96 ? 4.801 0.987 4.918 1 61.09 96 ILE B C 1
ATOM 2314 O O . ILE B 1 96 ? 5.637 1.78 4.477 1 61.09 96 ILE B O 1
ATOM 2318 N N . GLU B 1 97 ? 4.738 0.616 6.188 1 60.09 97 GLU B N 1
ATOM 2319 C CA . GLU B 1 97 ? 5.539 1.355 7.16 1 60.09 97 GLU B CA 1
ATOM 2320 C C . GLU B 1 97 ? 7.031 1.123 6.938 1 60.09 97 GLU B C 1
ATOM 2322 O O . GLU B 1 97 ? 7.824 2.066 6.98 1 60.09 97 GLU B O 1
ATOM 2327 N N . ASN B 1 98 ? 7.328 -0.097 6.715 1 61.91 98 ASN B N 1
ATOM 2328 C CA . ASN B 1 98 ? 8.734 -0.435 6.52 1 61.91 98 ASN B CA 1
ATOM 2329 C C . ASN B 1 98 ? 9.234 0.021 5.152 1 61.91 98 ASN B C 1
ATOM 2331 O O . ASN B 1 98 ? 10.398 0.418 5.012 1 61.91 98 ASN B O 1
ATOM 2335 N N . SER B 1 99 ? 8.328 0.01 4.234 1 61.16 99 SER B N 1
ATOM 2336 C CA . SER B 1 99 ? 8.711 0.383 2.877 1 61.16 99 SER B CA 1
ATOM 2337 C C . SER B 1 99 ? 9.016 1.873 2.779 1 61.16 99 SER B C 1
ATOM 2339 O O . SER B 1 99 ? 9.852 2.289 1.967 1 61.16 99 SER B O 1
ATOM 2341 N N . LEU B 1 100 ? 8.383 2.609 3.648 1 59.06 100 LEU B N 1
ATOM 2342 C CA . LEU B 1 100 ? 8.555 4.055 3.596 1 59.06 100 LEU B CA 1
ATOM 2343 C C . LEU B 1 100 ? 9.898 4.465 4.199 1 59.06 100 LEU B C 1
ATOM 2345 O O . LEU B 1 100 ? 10.414 5.543 3.904 1 59.06 100 LEU B O 1
ATOM 2349 N N . LYS B 1 101 ? 10.383 3.627 4.934 1 60.38 101 LYS B N 1
ATOM 2350 C CA . LYS B 1 101 ? 11.586 4.008 5.672 1 60.38 101 LYS B CA 1
ATOM 2351 C C . LYS B 1 101 ? 12.844 3.445 5.008 1 60.38 101 LYS B C 1
ATOM 2353 O O . LYS B 1 101 ? 13.953 3.879 5.305 1 60.38 101 LYS B O 1
ATOM 2358 N N . MET B 1 102 ? 12.672 2.551 4.137 1 66.69 102 MET B N 1
ATOM 2359 C CA . MET B 1 102 ? 13.844 1.865 3.6 1 66.69 102 MET B CA 1
ATOM 2360 C C . MET B 1 102 ? 14.047 2.207 2.127 1 66.69 102 MET B C 1
ATOM 2362 O O . MET B 1 102 ? 13.078 2.316 1.371 1 66.69 102 MET B O 1
ATOM 2366 N N . PRO B 1 103 ? 15.336 2.609 1.838 1 72.75 103 PRO B N 1
ATOM 2367 C CA . PRO B 1 103 ? 15.602 2.801 0.41 1 72.75 103 PRO B CA 1
ATOM 2368 C C . PRO B 1 103 ? 15.281 1.561 -0.421 1 72.75 103 PRO B C 1
ATOM 2370 O O . PRO B 1 103 ? 15.562 0.437 0.007 1 72.75 103 PRO B O 1
ATOM 2373 N N . MET B 1 104 ? 14.555 1.79 -1.466 1 78.88 104 MET B N 1
ATOM 2374 C CA . MET B 1 104 ? 14.172 0.695 -2.354 1 78.88 104 MET B CA 1
ATOM 2375 C C . MET B 1 104 ? 14.961 0.757 -3.66 1 78.88 104 MET B C 1
ATOM 2377 O O . MET B 1 104 ? 15.336 1.84 -4.109 1 78.88 104 MET B O 1
ATOM 2381 N N . LYS B 1 105 ? 15.281 -0.405 -4.184 1 85.06 105 LYS B N 1
ATOM 2382 C CA . LYS B 1 105 ? 15.953 -0.509 -5.473 1 85.06 105 LYS B CA 1
ATOM 2383 C C . LYS B 1 105 ? 15.164 -1.389 -6.438 1 85.06 105 LYS B C 1
ATOM 2385 O O . LYS B 1 105 ? 14.656 -2.443 -6.051 1 85.06 105 LYS B O 1
ATOM 2390 N N . LYS B 1 106 ? 15.156 -0.906 -7.703 1 88.19 106 LYS B N 1
ATOM 2391 C CA . LYS B 1 106 ? 14.523 -1.699 -8.75 1 88.19 106 LYS B CA 1
ATOM 2392 C C . LYS B 1 106 ? 15.422 -2.846 -9.195 1 88.19 106 LYS B C 1
ATOM 2394 O O . LYS B 1 106 ? 16.594 -2.629 -9.547 1 88.19 106 LYS B O 1
ATOM 2399 N N . ILE B 1 107 ? 14.891 -4.117 -9.125 1 92.19 107 ILE B N 1
ATOM 2400 C CA . ILE B 1 107 ? 15.641 -5.312 -9.492 1 92.19 107 ILE B CA 1
ATOM 2401 C C . ILE B 1 107 ? 14.812 -6.168 -10.453 1 92.19 107 ILE B C 1
ATOM 2403 O O . ILE B 1 107 ? 13.633 -6.406 -10.211 1 92.19 107 ILE B O 1
ATOM 2407 N N . LEU B 1 108 ? 15.477 -6.613 -11.555 1 94.06 108 LEU B N 1
ATOM 2408 C CA . LEU B 1 108 ? 14.844 -7.578 -12.453 1 94.06 108 LEU B CA 1
ATOM 2409 C C . LEU B 1 108 ? 15.172 -9.008 -12.039 1 94.06 108 LEU B C 1
ATOM 2411 O O . LEU B 1 108 ? 16.344 -9.391 -12 1 94.06 108 LEU B O 1
ATOM 2415 N N . LEU B 1 109 ? 14.188 -9.703 -11.633 1 96.38 109 LEU B N 1
ATOM 2416 C CA . LEU B 1 109 ? 14.312 -11.141 -11.383 1 96.38 109 LEU B CA 1
ATOM 2417 C C . LEU B 1 109 ? 13.672 -11.945 -12.508 1 96.38 109 LEU B C 1
ATOM 2419 O O . LEU B 1 109 ? 12.484 -11.797 -12.781 1 96.38 109 LEU B O 1
ATOM 2423 N N . ASP B 1 110 ? 14.508 -12.734 -13.211 1 96.31 110 ASP B N 1
ATOM 2424 C CA . ASP B 1 110 ? 14.016 -13.414 -14.398 1 96.31 110 ASP B CA 1
ATOM 2425 C C . ASP B 1 110 ? 14.406 -14.891 -14.391 1 96.31 110 ASP B C 1
ATOM 2427 O O . ASP B 1 110 ? 15.242 -15.312 -13.586 1 96.31 110 ASP B O 1
ATOM 2431 N N . THR B 1 111 ? 13.75 -15.672 -15.188 1 97.38 111 THR B N 1
ATOM 2432 C CA . THR B 1 111 ? 13.984 -17.109 -15.328 1 97.38 111 THR B CA 1
ATOM 2433 C C . THR B 1 111 ? 13.805 -17.547 -16.781 1 97.38 111 THR B C 1
ATOM 2435 O O . THR B 1 111 ? 13.227 -16.812 -17.578 1 97.38 111 THR B O 1
ATOM 2438 N N . ASN B 1 112 ? 14.305 -18.734 -17.047 1 95 112 ASN B N 1
ATOM 2439 C CA . ASN B 1 112 ? 14.078 -19.328 -18.359 1 95 112 ASN B CA 1
ATOM 2440 C C . ASN B 1 112 ? 12.641 -19.812 -18.5 1 95 112 ASN B C 1
ATOM 2442 O O . ASN B 1 112 ? 12.039 -20.297 -17.547 1 95 112 ASN B O 1
ATOM 2446 N N . SER B 1 113 ? 12.125 -19.516 -19.688 1 89.12 113 SER B N 1
ATOM 2447 C CA . SER B 1 113 ? 10.758 -19.938 -19.969 1 89.12 113 SER B CA 1
ATOM 2448 C C . SER B 1 113 ? 10.703 -20.844 -21.188 1 89.12 113 SER B C 1
ATOM 2450 O O . SER B 1 113 ? 11.438 -20.641 -22.156 1 89.12 113 SER B O 1
ATOM 2452 N N . ASN B 1 114 ? 10.109 -22.062 -21.062 1 78.88 114 ASN B N 1
ATOM 2453 C CA . ASN B 1 114 ? 9.992 -23 -22.172 1 78.88 114 ASN B CA 1
ATOM 2454 C C . ASN B 1 114 ? 8.688 -22.797 -22.938 1 78.88 114 ASN B C 1
ATOM 2456 O O . ASN B 1 114 ? 8.18 -23.734 -23.562 1 78.88 114 ASN B O 1
ATOM 2460 N N . GLY B 1 115 ? 8.156 -21.594 -22.938 1 78.12 115 GLY B N 1
ATOM 2461 C CA . GLY B 1 115 ? 6.934 -21.438 -23.703 1 78.12 115 GLY B CA 1
ATOM 2462 C C . GLY B 1 115 ? 5.973 -20.422 -23.109 1 78.12 115 GLY B C 1
ATOM 2463 O O . GLY B 1 115 ? 6.395 -19.391 -22.578 1 78.12 115 GLY B O 1
ATOM 2464 N N . ASP B 1 116 ? 4.629 -20.766 -23.344 1 79 116 ASP B N 1
ATOM 2465 C CA . ASP B 1 116 ? 3.58 -19.797 -23.078 1 79 116 ASP B CA 1
ATOM 2466 C C . ASP B 1 116 ? 3.004 -19.984 -21.672 1 79 116 ASP B C 1
ATOM 2468 O O . ASP B 1 116 ? 2.047 -19.297 -21.297 1 79 116 ASP B O 1
ATOM 2472 N N . LYS B 1 117 ? 3.746 -20.812 -20.938 1 89.12 117 LYS B N 1
ATOM 2473 C CA . LYS B 1 117 ? 3.201 -21.062 -19.609 1 89.12 117 LYS B CA 1
ATOM 2474 C C . LYS B 1 117 ? 3.449 -19.859 -18.688 1 89.12 117 LYS B C 1
ATOM 2476 O O . LYS B 1 117 ? 4.457 -19.172 -18.828 1 89.12 117 LYS B O 1
ATOM 2481 N N . ASP B 1 118 ? 2.48 -19.75 -17.797 1 91.94 118 ASP B N 1
ATOM 2482 C CA . ASP B 1 118 ? 2.666 -18.703 -16.797 1 91.94 118 ASP B CA 1
ATOM 2483 C C . ASP B 1 118 ? 3.719 -19.109 -15.766 1 91.94 118 ASP B C 1
ATOM 2485 O O . ASP B 1 118 ? 3.752 -20.25 -15.32 1 91.94 118 ASP B O 1
ATOM 2489 N N . ILE B 1 119 ? 4.586 -18.172 -15.523 1 95.94 119 ILE B N 1
ATOM 2490 C CA . ILE B 1 119 ? 5.578 -18.312 -14.461 1 95.94 119 ILE B CA 1
ATOM 2491 C C . ILE B 1 119 ? 5.379 -17.219 -13.422 1 95.94 119 ILE B C 1
ATOM 2493 O O . ILE B 1 119 ? 5.121 -16.062 -13.766 1 95.94 119 ILE B O 1
ATOM 2497 N N . PHE B 1 120 ? 5.43 -17.625 -12.125 1 95.62 120 PHE B N 1
ATOM 2498 C CA . PHE B 1 120 ? 5.254 -16.688 -11.023 1 95.62 120 PHE B CA 1
ATOM 2499 C C . PHE B 1 120 ? 6.543 -16.547 -10.227 1 95.62 120 PHE B C 1
ATOM 2501 O O . PHE B 1 120 ? 7.316 -17.5 -10.109 1 95.62 120 PHE B O 1
ATOM 2508 N N . LEU B 1 121 ? 6.75 -15.281 -9.75 1 95.19 121 LEU B N 1
ATOM 2509 C CA . LEU B 1 121 ? 7.797 -15 -8.781 1 95.19 121 LEU B CA 1
ATOM 2510 C C . LEU B 1 121 ? 7.211 -14.859 -7.379 1 95.19 121 LEU B C 1
ATOM 2512 O O . LEU B 1 121 ? 6.207 -14.164 -7.188 1 95.19 121 LEU B O 1
ATOM 2516 N N . ILE B 1 122 ? 7.762 -15.594 -6.41 1 92.88 122 ILE B N 1
ATOM 2517 C CA . ILE B 1 122 ? 7.328 -15.477 -5.023 1 92.88 122 ILE B CA 1
ATOM 2518 C C . ILE B 1 122 ? 8.547 -15.438 -4.105 1 92.88 122 ILE B C 1
ATOM 2520 O O . ILE B 1 122 ? 9.562 -16.078 -4.375 1 92.88 122 ILE B O 1
ATOM 2524 N N . GLY B 1 123 ? 8.422 -14.57 -2.994 1 91.25 123 GLY B N 1
ATOM 2525 C CA . GLY B 1 123 ? 9.602 -14.422 -2.164 1 91.25 123 GLY B CA 1
ATOM 2526 C C . GLY B 1 123 ? 9.305 -13.844 -0.794 1 91.25 123 GLY B C 1
ATOM 2527 O O . GLY B 1 123 ? 8.141 -13.57 -0.471 1 91.25 123 GLY B O 1
ATOM 2528 N N . SER B 1 124 ? 10.422 -13.688 -0.079 1 85.81 124 SER B N 1
ATOM 2529 C CA . SER B 1 124 ? 10.344 -13.203 1.294 1 85.81 124 SER B CA 1
ATOM 2530 C C . SER B 1 124 ? 9.836 -11.766 1.343 1 85.81 124 SER B C 1
ATOM 2532 O O . SER B 1 124 ? 9.195 -11.359 2.312 1 85.81 124 SER B O 1
ATOM 2534 N N . PHE B 1 125 ? 10.055 -10.992 0.268 1 81.56 125 PHE B N 1
ATOM 2535 C CA . PHE B 1 125 ? 9.695 -9.586 0.221 1 81.56 125 PHE B CA 1
ATOM 2536 C C . PHE B 1 125 ? 8.188 -9.414 0.142 1 81.56 125 PHE B C 1
ATOM 2538 O O . PHE B 1 125 ? 7.672 -8.305 0.309 1 81.56 125 PHE B O 1
ATOM 2545 N N . LEU B 1 126 ? 7.52 -10.445 -0.077 1 81.81 126 LEU B N 1
ATOM 2546 C CA . LEU B 1 126 ? 6.062 -10.438 -0.005 1 81.81 126 LEU B CA 1
ATOM 2547 C C . LEU B 1 126 ? 5.566 -11.453 1.019 1 81.81 126 LEU B C 1
ATOM 2549 O O . LEU B 1 126 ? 4.469 -12 0.873 1 81.81 126 LEU B O 1
ATOM 2553 N N . ASN B 1 127 ? 6.332 -11.82 1.905 1 80.75 127 ASN B N 1
ATOM 2554 C CA . ASN B 1 127 ? 6.035 -12.727 3.006 1 80.75 127 ASN B CA 1
ATOM 2555 C C . ASN B 1 127 ? 5.578 -14.094 2.5 1 80.75 127 ASN B C 1
ATOM 2557 O O . ASN B 1 127 ? 4.785 -14.766 3.156 1 80.75 127 ASN B O 1
ATOM 2561 N N . TRP B 1 128 ? 5.945 -14.359 1.328 1 85.81 128 TRP B N 1
ATOM 2562 C CA . TRP B 1 128 ? 5.586 -15.625 0.686 1 85.81 128 TRP B CA 1
ATOM 2563 C C . TRP B 1 128 ? 4.074 -15.75 0.549 1 85.81 128 TRP B C 1
ATOM 2565 O O . TRP B 1 128 ? 3.539 -16.859 0.535 1 85.81 128 TRP B O 1
ATOM 2575 N N . GLU B 1 129 ? 3.408 -14.664 0.526 1 84 129 GLU B N 1
ATOM 2576 C CA . GLU B 1 129 ? 1.949 -14.672 0.508 1 84 129 GLU B CA 1
ATOM 2577 C C . GLU B 1 129 ? 1.412 -14.328 -0.88 1 84 129 GLU B C 1
ATOM 2579 O O . GLU B 1 129 ? 0.26 -14.633 -1.195 1 84 129 GLU B O 1
ATOM 2584 N N . CYS B 1 130 ? 2.252 -13.766 -1.67 1 87.44 130 CYS B N 1
ATOM 2585 C CA . CYS B 1 130 ? 1.826 -13.289 -2.982 1 87.44 130 CYS B CA 1
ATOM 2586 C C . CYS B 1 130 ? 2.826 -13.695 -4.059 1 87.44 130 CYS B C 1
ATOM 2588 O O . CYS B 1 130 ? 4.035 -13.562 -3.867 1 87.44 130 CYS B O 1
ATOM 2590 N N . ALA B 1 131 ? 2.281 -14.172 -5.133 1 92.19 131 ALA B N 1
ATOM 2591 C CA . ALA B 1 131 ? 3.098 -14.508 -6.297 1 92.19 131 ALA B CA 1
ATOM 2592 C C . ALA B 1 131 ? 2.869 -13.516 -7.434 1 92.19 131 ALA B C 1
ATOM 2594 O O . ALA B 1 131 ? 1.726 -13.211 -7.781 1 92.19 131 ALA B O 1
ATOM 2595 N N . LEU B 1 132 ? 3.969 -12.969 -7.93 1 91.31 132 LEU B N 1
ATOM 2596 C CA . LEU B 1 132 ? 3.9 -12 -9.023 1 91.31 132 LEU B CA 1
ATOM 2597 C C . LEU B 1 132 ? 4.016 -12.695 -10.375 1 91.31 132 LEU B C 1
ATOM 2599 O O . LEU B 1 132 ? 4.895 -13.539 -10.562 1 91.31 132 LEU B O 1
ATOM 2603 N N . ILE B 1 133 ? 3.143 -12.336 -11.273 1 90.56 133 ILE B N 1
ATOM 2604 C CA . ILE B 1 133 ? 3.219 -12.922 -12.609 1 90.56 133 ILE B CA 1
ATOM 2605 C C . ILE B 1 133 ? 4.426 -12.352 -13.352 1 90.56 133 ILE B C 1
ATOM 2607 O O . ILE B 1 133 ? 4.645 -11.141 -13.359 1 90.56 133 ILE B O 1
ATOM 2611 N N . CYS B 1 134 ? 5.27 -13.258 -13.969 1 92.94 134 CYS B N 1
ATOM 2612 C CA . CYS B 1 134 ? 6.41 -12.844 -14.781 1 92.94 134 CYS B CA 1
ATOM 2613 C C . CYS B 1 134 ? 5.98 -12.516 -16.203 1 92.94 134 CYS B C 1
ATOM 2615 O O . CYS B 1 134 ? 5.215 -13.266 -16.812 1 92.94 134 CYS B O 1
ATOM 2617 N N . ASP B 1 135 ? 6.504 -11.461 -16.672 1 89.5 135 ASP B N 1
ATOM 2618 C CA . ASP B 1 135 ? 6.195 -11.031 -18.031 1 89.5 135 ASP B CA 1
ATOM 2619 C C . ASP B 1 135 ? 7.309 -11.43 -19 1 89.5 135 ASP B C 1
ATOM 2621 O O . ASP B 1 135 ? 8.469 -11.57 -18.594 1 89.5 135 ASP B O 1
ATOM 2625 N N . PRO B 1 136 ? 6.84 -11.648 -20.266 1 89.75 136 PRO B N 1
ATOM 2626 C CA . PRO B 1 136 ? 7.891 -11.836 -21.266 1 89.75 136 PRO B CA 1
ATOM 2627 C C . PRO B 1 136 ? 8.852 -10.656 -21.344 1 89.75 136 PRO B C 1
ATOM 2629 O O . PRO B 1 136 ? 8.43 -9.5 -21.203 1 89.75 136 PRO B O 1
ATOM 2632 N N . ILE B 1 137 ? 10.148 -11.023 -21.5 1 89.38 137 ILE B N 1
ATOM 2633 C CA . ILE B 1 137 ? 11.164 -9.977 -21.594 1 89.38 137 ILE B CA 1
ATOM 2634 C C . ILE B 1 137 ? 11.422 -9.633 -23.047 1 89.38 137 ILE B C 1
ATOM 2636 O O . ILE B 1 137 ? 11.695 -10.523 -23.859 1 89.38 137 ILE B O 1
ATOM 2640 N N . LYS B 1 138 ? 11.281 -8.336 -23.266 1 87.62 138 LYS B N 1
ATOM 2641 C CA . LYS B 1 138 ? 11.484 -7.879 -24.641 1 87.62 138 LYS B CA 1
ATOM 2642 C C . LYS B 1 138 ? 12.875 -8.25 -25.141 1 87.62 138 LYS B C 1
ATOM 2644 O O . LYS B 1 138 ? 13.867 -8.016 -24.469 1 87.62 138 LYS B O 1
ATOM 2649 N N . GLY B 1 139 ? 12.938 -8.891 -26.297 1 90.62 139 GLY B N 1
ATOM 2650 C CA . GLY B 1 139 ? 14.203 -9.258 -26.906 1 90.62 139 GLY B CA 1
ATOM 2651 C C . GLY B 1 139 ? 14.742 -10.594 -26.438 1 90.62 139 GLY B C 1
ATOM 2652 O O . GLY B 1 139 ? 15.75 -11.086 -26.953 1 90.62 139 GLY B O 1
ATOM 2653 N N . GLU B 1 140 ? 14.156 -11.141 -25.453 1 91.88 140 GLU B N 1
ATOM 2654 C CA . GLU B 1 140 ? 14.547 -12.445 -24.922 1 91.88 140 GLU B CA 1
ATOM 2655 C C . GLU B 1 140 ? 13.367 -13.414 -24.906 1 91.88 140 GLU B C 1
ATOM 2657 O O . GLU B 1 140 ? 12.773 -13.641 -23.844 1 91.88 140 GLU B O 1
ATOM 2662 N N . PRO B 1 141 ? 13.078 -14.094 -26.047 1 88.25 141 PRO B N 1
ATOM 2663 C CA . PRO B 1 141 ? 11.875 -14.922 -26.172 1 88.25 141 PRO B CA 1
ATOM 2664 C C . PRO B 1 141 ? 11.852 -16.094 -25.188 1 88.25 141 PRO B C 1
ATOM 2666 O O . PRO B 1 141 ? 10.781 -16.594 -24.844 1 88.25 141 PRO B O 1
ATOM 2669 N N . ASN B 1 142 ? 12.969 -16.531 -24.672 1 92.75 142 ASN B N 1
ATOM 2670 C CA . ASN B 1 142 ? 13 -17.703 -23.797 1 92.75 142 ASN B CA 1
ATOM 2671 C C . ASN B 1 142 ? 13.156 -17.297 -22.328 1 92.75 142 ASN B C 1
ATOM 2673 O O . ASN B 1 142 ? 13.586 -18.094 -21.5 1 92.75 142 ASN B O 1
ATOM 2677 N N . LYS B 1 143 ? 12.789 -16.016 -22.094 1 94.81 143 LYS B N 1
ATOM 2678 C CA . LYS B 1 143 ? 12.914 -15.539 -20.719 1 94.81 143 LYS B CA 1
ATOM 2679 C C . LYS B 1 143 ? 11.656 -14.797 -20.281 1 94.81 143 LYS B C 1
ATOM 2681 O O . LYS B 1 143 ? 11.016 -14.109 -21.078 1 94.81 143 LYS B O 1
ATOM 2686 N N . LYS B 1 144 ? 11.266 -14.977 -19.078 1 95.19 144 LYS B N 1
ATOM 2687 C CA . LYS B 1 144 ? 10.234 -14.203 -18.406 1 95.19 144 LYS B CA 1
ATOM 2688 C C . LYS B 1 144 ? 10.742 -13.656 -17.078 1 95.19 144 LYS B C 1
ATOM 2690 O O . LYS B 1 144 ? 11.641 -14.234 -16.453 1 95.19 144 LYS B O 1
ATOM 2695 N N . GLY B 1 145 ? 10.219 -12.523 -16.703 1 93.62 145 GLY B N 1
ATOM 2696 C CA . GLY B 1 145 ? 10.656 -11.945 -15.445 1 93.62 145 GLY B CA 1
ATOM 2697 C C . GLY B 1 145 ? 9.766 -10.812 -14.961 1 93.62 145 GLY B C 1
ATOM 2698 O O . GLY B 1 145 ? 8.711 -10.555 -15.547 1 93.62 145 GLY B O 1
ATOM 2699 N N . VAL B 1 146 ? 10.086 -10.242 -13.828 1 91.62 146 VAL B N 1
ATOM 2700 C CA . VAL B 1 146 ? 9.352 -9.125 -13.242 1 91.62 146 VAL B CA 1
ATOM 2701 C C . VAL B 1 146 ? 10.328 -8.125 -12.633 1 91.62 146 VAL B C 1
ATOM 2703 O O . VAL B 1 146 ? 11.32 -8.523 -12.008 1 91.62 146 VAL B O 1
ATOM 2706 N N . LEU B 1 147 ? 10.023 -6.879 -12.961 1 89.5 147 LEU B N 1
ATOM 2707 C CA . LEU B 1 147 ? 10.75 -5.801 -12.305 1 89.5 147 LEU B CA 1
ATOM 2708 C C . LEU B 1 147 ? 10.117 -5.449 -10.961 1 89.5 147 LEU B C 1
ATOM 2710 O O . LEU B 1 147 ? 8.961 -5.035 -10.914 1 89.5 147 LEU B O 1
ATOM 2714 N N . VAL B 1 148 ? 10.906 -5.621 -9.828 1 87.62 148 VAL B N 1
ATOM 2715 C CA . VAL B 1 148 ? 10.375 -5.379 -8.492 1 87.62 148 VAL B CA 1
ATOM 2716 C C . VAL B 1 148 ? 11.242 -4.352 -7.773 1 87.62 148 VAL B C 1
ATOM 2718 O O . VAL B 1 148 ? 12.43 -4.223 -8.055 1 87.62 148 VAL B O 1
ATOM 2721 N N . GLU B 1 149 ? 10.586 -3.602 -6.961 1 83.19 149 GLU B N 1
ATOM 2722 C CA . GLU B 1 149 ? 11.32 -2.709 -6.07 1 83.19 149 GLU B CA 1
ATOM 2723 C C . GLU B 1 149 ? 11.5 -3.332 -4.688 1 83.19 149 GLU B C 1
ATOM 2725 O O . GLU B 1 149 ? 10.516 -3.625 -4.004 1 83.19 149 GLU B O 1
ATOM 2730 N N . LEU B 1 150 ? 12.789 -3.502 -4.281 1 84.12 150 LEU B N 1
ATOM 2731 C CA . LEU B 1 150 ? 13.102 -4.188 -3.031 1 84.12 150 LEU B CA 1
ATOM 2732 C C . LEU B 1 150 ? 13.906 -3.285 -2.104 1 84.12 150 LEU B C 1
ATOM 2734 O O . LEU B 1 150 ? 14.75 -2.514 -2.562 1 84.12 150 LEU B O 1
ATOM 2738 N N . PRO B 1 151 ? 13.578 -3.363 -0.813 1 77.38 151 PRO B N 1
ATOM 2739 C CA . PRO B 1 151 ? 14.453 -2.654 0.129 1 77.38 151 PRO B CA 1
ATOM 2740 C C . PRO B 1 151 ? 15.859 -3.242 0.19 1 77.38 151 PRO B C 1
ATOM 2742 O O . PRO B 1 151 ? 16.078 -4.383 -0.226 1 77.38 151 PRO B O 1
ATOM 2745 N N . VAL B 1 152 ? 16.734 -2.402 0.712 1 83.44 152 VAL B N 1
ATOM 2746 C CA . VAL B 1 152 ? 18.109 -2.865 0.933 1 83.44 152 VAL B CA 1
ATOM 2747 C C . VAL B 1 152 ? 18.094 -4.043 1.905 1 83.44 152 VAL B C 1
ATOM 2749 O O . VAL B 1 152 ? 17.375 -4.031 2.902 1 83.44 152 VAL B O 1
ATOM 2752 N N . GLY B 1 153 ? 18.953 -5.152 1.54 1 86.81 153 GLY B N 1
ATOM 2753 C CA . GLY B 1 153 ? 19.016 -6.344 2.369 1 86.81 153 GLY B CA 1
ATOM 2754 C C . GLY B 1 153 ? 18.969 -7.633 1.569 1 86.81 153 GLY B C 1
ATOM 2755 O O . GLY B 1 153 ? 19.062 -7.609 0.341 1 86.81 153 GLY B O 1
ATOM 2756 N N . ARG B 1 154 ? 18.875 -8.703 2.301 1 91.94 154 ARG B N 1
ATOM 2757 C CA . ARG B 1 154 ? 18.797 -10.023 1.674 1 91.94 154 ARG B CA 1
ATOM 2758 C C . ARG B 1 154 ? 17.344 -10.43 1.439 1 91.94 154 ARG B C 1
ATOM 2760 O O . ARG B 1 154 ? 16.5 -10.242 2.311 1 91.94 154 ARG B O 1
ATOM 2767 N N . HIS B 1 155 ? 17.125 -10.93 0.289 1 90.75 155 HIS B N 1
ATOM 2768 C CA . HIS B 1 155 ? 15.789 -11.422 -0.065 1 90.75 155 HIS B CA 1
ATOM 2769 C C . HIS B 1 155 ? 15.867 -12.82 -0.657 1 90.75 155 HIS B C 1
ATOM 2771 O O . HIS B 1 155 ? 16.766 -13.125 -1.448 1 90.75 155 HIS B O 1
ATOM 2777 N N . GLU B 1 156 ? 15.016 -13.695 -0.233 1 93.81 156 GLU B N 1
ATOM 2778 C CA . GLU B 1 156 ? 14.867 -15.039 -0.796 1 93.81 156 GLU B CA 1
ATOM 2779 C C . GLU B 1 156 ? 13.641 -15.125 -1.702 1 93.81 156 GLU B C 1
ATOM 2781 O O . GLU B 1 156 ? 12.656 -14.414 -1.487 1 93.81 156 GLU B O 1
ATOM 2786 N N . PHE B 1 157 ? 13.766 -15.938 -2.74 1 95.5 157 PHE B N 1
ATOM 2787 C CA . PHE B 1 157 ? 12.641 -16.062 -3.666 1 95.5 157 PHE B CA 1
ATOM 2788 C C . PHE B 1 157 ? 12.719 -17.375 -4.441 1 95.5 157 PHE B C 1
ATOM 2790 O O . PHE B 1 157 ? 13.734 -18.062 -4.391 1 95.5 157 PHE B O 1
ATOM 2797 N N . CYS B 1 158 ? 11.617 -17.734 -5.086 1 97.19 158 CYS B N 1
ATOM 2798 C CA . CYS B 1 158 ? 11.492 -18.844 -6.012 1 97.19 158 CYS B CA 1
ATOM 2799 C C . CYS B 1 158 ? 10.57 -18.5 -7.172 1 97.19 158 CYS B C 1
ATOM 2801 O O . CYS B 1 158 ? 9.883 -17.469 -7.137 1 97.19 158 CYS B O 1
ATOM 2803 N N . PHE B 1 159 ? 10.703 -19.375 -8.172 1 97.12 159 PHE B N 1
ATOM 2804 C CA . PHE B 1 159 ? 9.758 -19.312 -9.281 1 97.12 159 PHE B CA 1
ATOM 2805 C C . PHE B 1 159 ? 8.766 -20.469 -9.211 1 97.12 159 PHE B C 1
ATOM 2807 O O . PHE B 1 159 ? 9.062 -21.5 -8.617 1 97.12 159 PHE B O 1
ATOM 2814 N N . ILE B 1 160 ? 7.633 -20.219 -9.719 1 96.44 160 ILE B N 1
ATOM 2815 C CA . ILE B 1 160 ? 6.598 -21.234 -9.742 1 96.44 160 ILE B CA 1
ATOM 2816 C C . ILE B 1 160 ? 6.094 -21.422 -11.172 1 96.44 160 ILE B C 1
ATOM 2818 O O . ILE B 1 160 ? 5.711 -20.453 -11.836 1 96.44 160 ILE B O 1
ATOM 2822 N N . CYS B 1 161 ? 6.117 -22.656 -11.672 1 95.88 161 CYS B N 1
ATOM 2823 C CA . CYS B 1 161 ? 5.551 -23.016 -12.961 1 95.88 161 CYS B CA 1
ATOM 2824 C C . CYS B 1 161 ? 4.773 -24.328 -12.867 1 95.88 161 CYS B C 1
ATOM 2826 O O . CYS B 1 161 ? 5.297 -25.328 -12.391 1 95.88 161 CYS B O 1
ATOM 2828 N N . ASN B 1 162 ? 3.531 -24.281 -13.305 1 94 162 ASN B N 1
ATOM 2829 C CA . ASN B 1 162 ? 2.664 -25.453 -13.258 1 94 162 ASN B CA 1
ATOM 2830 C C . ASN B 1 162 ? 2.66 -26.094 -11.867 1 94 162 ASN B C 1
ATOM 2832 O O . ASN B 1 162 ? 2.809 -27.312 -11.742 1 94 162 ASN B O 1
ATOM 2836 N N . GLY B 1 163 ? 2.611 -25.234 -10.875 1 91.81 163 GLY B N 1
ATOM 2837 C CA . GLY B 1 163 ? 2.48 -25.703 -9.5 1 91.81 163 GLY B CA 1
ATOM 2838 C C . GLY B 1 163 ? 3.795 -26.172 -8.898 1 91.81 163 GLY B C 1
ATOM 2839 O O . GLY B 1 163 ? 3.852 -26.531 -7.727 1 91.81 163 GLY B O 1
ATOM 2840 N N . LYS B 1 164 ? 4.805 -26.141 -9.633 1 93.5 164 LYS B N 1
ATOM 2841 C CA . LYS B 1 164 ? 6.105 -26.594 -9.148 1 93.5 164 LYS B CA 1
ATOM 2842 C C . LYS B 1 164 ? 6.988 -25.391 -8.781 1 93.5 164 LYS B C 1
ATOM 2844 O O . LYS B 1 164 ? 7.16 -24.469 -9.586 1 93.5 164 LYS B O 1
ATOM 2849 N N . TRP B 1 165 ? 7.477 -25.453 -7.613 1 95 165 TRP B N 1
ATOM 2850 C CA . TRP B 1 165 ? 8.43 -24.453 -7.152 1 95 165 TRP B CA 1
ATOM 2851 C C . TRP B 1 165 ? 9.852 -24.828 -7.582 1 95 165 TRP B C 1
ATOM 2853 O O . TRP B 1 165 ? 10.266 -25.969 -7.453 1 95 165 TRP B O 1
ATOM 2863 N N . TYR B 1 166 ? 10.578 -23.781 -8.125 1 96.38 166 TYR B N 1
ATOM 2864 C CA . TYR B 1 166 ? 11.938 -24.094 -8.562 1 96.38 166 TYR B CA 1
ATOM 2865 C C . TYR B 1 166 ? 12.836 -22.875 -8.445 1 96.38 166 TYR B C 1
ATOM 2867 O O . TYR B 1 166 ? 12.352 -21.75 -8.258 1 96.38 166 TYR B O 1
ATOM 2875 N N . THR B 1 167 ? 14.18 -23.141 -8.477 1 97.38 167 THR B N 1
ATOM 2876 C CA . THR B 1 167 ? 15.203 -22.094 -8.438 1 97.38 167 THR B CA 1
ATOM 2877 C C . THR B 1 167 ? 15.914 -21.984 -9.781 1 97.38 167 THR B C 1
ATOM 2879 O O . THR B 1 167 ? 15.828 -22.891 -10.617 1 97.38 167 THR B O 1
ATOM 2882 N N . GLU B 1 168 ? 16.422 -20.781 -9.961 1 96.69 168 GLU B N 1
ATOM 2883 C CA . GLU B 1 168 ? 17.297 -20.562 -11.109 1 96.69 168 GLU B CA 1
ATOM 2884 C C . GLU B 1 168 ? 18.766 -20.656 -10.695 1 96.69 168 GLU B C 1
ATOM 2886 O O . GLU B 1 168 ? 19.172 -20.062 -9.703 1 96.69 168 GLU B O 1
ATOM 2891 N N . SER B 1 169 ? 19.547 -21.297 -11.539 1 96.12 169 SER B N 1
ATOM 2892 C CA . SER B 1 169 ? 20.953 -21.547 -11.203 1 96.12 169 SER B CA 1
ATOM 2893 C C . SER B 1 169 ? 21.766 -20.266 -11.219 1 96.12 169 SER B C 1
ATOM 2895 O O . SER B 1 169 ? 22.812 -20.188 -10.578 1 96.12 169 SER B O 1
ATOM 2897 N N . LYS B 1 170 ? 21.359 -19.297 -11.93 1 96.56 170 LYS B N 1
ATOM 2898 C CA . LYS B 1 170 ? 22.141 -18.062 -12.047 1 96.56 170 LYS B CA 1
ATOM 2899 C C . LYS B 1 170 ? 22.094 -17.266 -10.75 1 96.56 170 LYS B C 1
ATOM 2901 O O . LYS B 1 170 ? 22.891 -16.344 -10.555 1 96.56 170 LYS B O 1
ATOM 2906 N N . TYR B 1 171 ? 21.172 -17.562 -9.922 1 97.75 171 TYR B N 1
ATOM 2907 C CA . TYR B 1 171 ? 21.125 -16.922 -8.609 1 97.75 171 TYR B CA 1
ATOM 2908 C C . TYR B 1 171 ? 21.719 -17.828 -7.539 1 97.75 171 TYR B C 1
ATOM 2910 O O . TYR B 1 171 ? 21.781 -19.047 -7.707 1 97.75 171 TYR B O 1
ATOM 2918 N N . GLU B 1 172 ? 22.109 -17.219 -6.41 1 97.81 172 GLU B N 1
ATOM 2919 C CA . GLU B 1 172 ? 22.578 -18.016 -5.273 1 97.81 172 GLU B CA 1
ATOM 2920 C C . GLU B 1 172 ? 21.438 -18.844 -4.676 1 97.81 172 GLU B C 1
ATOM 2922 O O . GLU B 1 172 ? 20.281 -18.406 -4.688 1 97.81 172 GLU B O 1
ATOM 2927 N N . GLU B 1 173 ? 21.844 -20.031 -4.148 1 97.62 173 GLU B N 1
ATOM 2928 C CA . GLU B 1 173 ? 20.844 -20.922 -3.588 1 97.62 173 GLU B CA 1
ATOM 2929 C C . GLU B 1 173 ? 21.094 -21.188 -2.104 1 97.62 173 GLU B C 1
ATOM 2931 O O . GLU B 1 173 ? 22.25 -21.125 -1.645 1 97.62 173 GLU B O 1
ATOM 2936 N N . CYS B 1 174 ? 20.047 -21.375 -1.309 1 96.19 174 CYS B N 1
ATOM 2937 C CA . CYS B 1 174 ? 20.125 -21.781 0.09 1 96.19 174 CYS B CA 1
ATOM 2938 C C . CYS B 1 174 ? 19 -22.75 0.433 1 96.19 174 CYS B C 1
ATOM 2940 O O . CYS B 1 174 ? 17.953 -22.75 -0.219 1 96.19 174 CYS B O 1
ATOM 2942 N N . LEU B 1 175 ? 19.219 -23.547 1.444 1 93.62 175 LEU B N 1
ATOM 2943 C CA . LEU B 1 175 ? 18.188 -24.469 1.928 1 93.62 175 LEU B CA 1
ATOM 2944 C C . LEU B 1 175 ? 17.094 -23.703 2.68 1 93.62 175 LEU B C 1
ATOM 2946 O O . LEU B 1 175 ? 17.391 -22.734 3.377 1 93.62 175 LEU B O 1
ATOM 2950 N N . ASN B 1 176 ? 15.875 -24.203 2.463 1 89.12 176 ASN B N 1
ATOM 2951 C CA . ASN B 1 176 ? 14.789 -23.625 3.25 1 89.12 176 ASN B CA 1
ATOM 2952 C C . ASN B 1 176 ? 14.305 -24.594 4.328 1 89.12 176 ASN B C 1
ATOM 2954 O O . ASN B 1 176 ? 14.93 -25.625 4.562 1 89.12 176 ASN B O 1
ATOM 2958 N N . ASN B 1 177 ? 13.227 -24.141 5.059 1 83.5 177 ASN B N 1
ATOM 2959 C CA . ASN B 1 177 ? 12.75 -24.922 6.199 1 83.5 177 ASN B CA 1
ATOM 2960 C C . ASN B 1 177 ? 11.859 -26.078 5.762 1 83.5 177 ASN B C 1
ATOM 2962 O O . ASN B 1 177 ? 11.336 -26.812 6.598 1 83.5 177 ASN B O 1
ATOM 2966 N N . PHE B 1 178 ? 11.703 -26.312 4.469 1 85.62 178 PHE B N 1
ATOM 2967 C CA . PHE B 1 178 ? 10.789 -27.328 3.957 1 85.62 178 PHE B CA 1
ATOM 2968 C C . PHE B 1 178 ? 11.555 -28.422 3.229 1 85.62 178 PHE B C 1
ATOM 2970 O O . PHE B 1 178 ? 10.961 -29.234 2.514 1 85.62 178 PHE B O 1
ATOM 2977 N N . GLY B 1 179 ? 12.891 -28.375 3.316 1 89.19 179 GLY B N 1
ATOM 2978 C CA . GLY B 1 179 ? 13.711 -29.406 2.693 1 89.19 179 GLY B CA 1
ATOM 2979 C C . GLY B 1 179 ? 14 -29.141 1.229 1 89.19 179 GLY B C 1
ATOM 2980 O O . GLY B 1 179 ? 14.453 -30.031 0.505 1 89.19 179 GLY B O 1
ATOM 2981 N N . THR B 1 180 ? 13.594 -28.078 0.767 1 93.19 180 THR B N 1
ATOM 2982 C CA . THR B 1 180 ? 13.891 -27.641 -0.596 1 93.19 180 THR B CA 1
ATOM 2983 C C . THR B 1 180 ? 14.789 -26.406 -0.59 1 93.19 180 THR B C 1
ATOM 2985 O O . THR B 1 180 ? 15.32 -26.031 0.454 1 93.19 180 THR B O 1
ATOM 2988 N N . LYS B 1 181 ? 15.039 -25.906 -1.789 1 96.25 181 LYS B N 1
ATOM 2989 C CA . LYS B 1 181 ? 15.953 -24.766 -1.888 1 96.25 181 LYS B CA 1
ATOM 2990 C C . LYS B 1 181 ? 15.211 -23.5 -2.311 1 96.25 181 LYS B C 1
ATOM 2992 O O . LYS B 1 181 ? 14.156 -23.578 -2.945 1 96.25 181 LYS B O 1
ATOM 2997 N N . ASN B 1 182 ? 15.742 -22.359 -1.9 1 97.06 182 ASN B N 1
ATOM 2998 C CA . ASN B 1 182 ? 15.375 -21.047 -2.391 1 97.06 182 ASN B CA 1
ATOM 2999 C C . ASN B 1 182 ? 16.547 -20.359 -3.096 1 97.06 182 ASN B C 1
ATOM 3001 O O . ASN B 1 182 ? 17.703 -20.672 -2.824 1 97.06 182 ASN B O 1
ATOM 3005 N N . ASN B 1 183 ? 16.219 -19.469 -4.098 1 98.19 183 ASN B N 1
ATOM 3006 C CA . ASN B 1 183 ? 17.203 -18.484 -4.52 1 98.19 183 ASN B CA 1
ATOM 3007 C C . ASN B 1 183 ? 17.312 -17.328 -3.525 1 98.19 183 ASN B C 1
ATOM 3009 O O . ASN B 1 183 ? 16.406 -17.125 -2.715 1 98.19 183 ASN B O 1
ATOM 3013 N N . TRP B 1 184 ? 18.469 -16.625 -3.508 1 96.38 184 TRP B N 1
ATOM 3014 C CA . TRP B 1 184 ? 18.531 -15.406 -2.719 1 96.38 184 TRP B CA 1
ATOM 3015 C C . TRP B 1 184 ? 19.438 -14.367 -3.396 1 96.38 184 TRP B C 1
ATOM 3017 O O . TRP B 1 184 ? 20.234 -14.711 -4.27 1 96.38 184 TRP B O 1
ATOM 3027 N N . ILE B 1 185 ? 19.125 -13.086 -3.09 1 96 185 ILE B N 1
ATOM 3028 C CA . ILE B 1 185 ? 19.906 -11.961 -3.57 1 96 185 ILE B CA 1
ATOM 3029 C C . ILE B 1 185 ? 20.125 -10.953 -2.441 1 96 185 ILE B C 1
ATOM 3031 O O . ILE B 1 185 ? 19.328 -10.906 -1.492 1 96 185 ILE B O 1
ATOM 3035 N N . VAL B 1 186 ? 21.188 -10.172 -2.562 1 94.38 186 VAL B N 1
ATOM 3036 C CA . VAL B 1 186 ? 21.422 -9.055 -1.652 1 94.38 186 VAL B CA 1
ATOM 3037 C C . VAL B 1 186 ? 21.297 -7.734 -2.404 1 94.38 186 VAL B C 1
ATOM 3039 O O . VAL B 1 186 ? 22 -7.504 -3.395 1 94.38 186 VAL B O 1
ATOM 3042 N N . VAL B 1 187 ? 20.297 -6.93 -1.939 1 90.62 187 VAL B N 1
ATOM 3043 C CA . VAL B 1 187 ? 20.109 -5.594 -2.492 1 90.62 187 VAL B CA 1
ATOM 3044 C C . VAL B 1 187 ? 20.938 -4.586 -1.691 1 90.62 187 VAL B C 1
ATOM 3046 O O . VAL B 1 187 ? 20.766 -4.465 -0.476 1 90.62 187 VAL B O 1
ATOM 3049 N N . LYS B 1 188 ? 21.844 -3.879 -2.326 1 89.81 188 LYS B N 1
ATOM 3050 C CA . LYS B 1 188 ? 22.75 -2.932 -1.667 1 89.81 188 LYS B CA 1
ATOM 3051 C C . LYS B 1 188 ? 22.406 -1.495 -2.045 1 89.81 188 LYS B C 1
ATOM 3053 O O . LYS B 1 188 ? 21.891 -1.241 -3.135 1 89.81 188 LYS B O 1
ATOM 3058 N N . GLU B 1 189 ? 22.516 -0.636 -1.003 1 77.12 189 GLU B N 1
ATOM 3059 C CA . GLU B 1 189 ? 22.344 0.787 -1.276 1 77.12 189 GLU B CA 1
ATOM 3060 C C . GLU B 1 189 ? 23.406 1.306 -2.236 1 77.12 189 GLU B C 1
ATOM 3062 O O . GLU B 1 189 ? 24.547 0.851 -2.205 1 77.12 189 GLU B O 1
ATOM 3067 N N . ASN B 1 190 ? 22.922 1.814 -3.436 1 65.44 190 ASN B N 1
ATOM 3068 C CA . ASN B 1 190 ? 23.984 2.436 -4.223 1 65.44 190 ASN B CA 1
ATOM 3069 C C . ASN B 1 190 ? 24.75 3.461 -3.402 1 65.44 190 ASN B C 1
ATOM 3071 O O . ASN B 1 190 ? 24.172 4.344 -2.781 1 65.44 190 ASN B O 1
ATOM 3075 N N . ILE B 1 191 ? 25.859 3.105 -2.809 1 47.38 191 ILE B N 1
ATOM 3076 C CA . ILE B 1 191 ? 26.766 4.125 -2.301 1 47.38 191 ILE B CA 1
ATOM 3077 C C . ILE B 1 191 ? 27.141 5.09 -3.424 1 47.38 191 ILE B C 1
ATOM 3079 O O . ILE B 1 191 ? 27.422 4.668 -4.547 1 47.38 191 ILE B O 1
#

Solvent-accessible surface area (backbone atoms only — not comparable to full-atom values): 20704 Å² total; per-residue (Å²): 110,68,65,58,50,52,51,50,51,52,52,51,52,50,50,51,52,49,52,52,52,51,51,54,50,52,53,52,50,52,52,48,53,52,48,51,52,49,36,51,52,49,49,53,50,36,53,50,48,52,54,49,38,54,52,38,52,50,48,33,52,47,29,44,55,52,33,36,58,40,79,84,41,69,70,13,36,49,40,46,56,71,77,60,80,87,50,73,80,87,59,77,35,28,13,50,65,52,48,58,71,37,66,64,43,83,43,78,53,68,45,82,37,97,64,92,69,69,37,30,42,34,23,48,60,47,64,62,42,41,27,33,57,37,39,79,38,88,96,35,92,51,30,27,24,39,51,36,58,40,52,59,42,77,40,42,33,36,35,34,45,56,68,40,77,46,65,56,83,91,43,48,74,45,79,48,97,79,82,44,71,30,20,43,49,76,42,71,74,86,124,111,69,65,60,51,53,50,50,51,51,50,52,52,50,50,50,52,49,53,51,52,52,52,52,52,52,53,53,51,52,52,47,54,52,50,51,53,50,37,52,52,49,50,52,50,36,54,51,47,52,53,50,38,53,52,38,51,51,48,32,52,46,28,44,54,55,32,37,62,43,91,74,45,68,71,15,39,49,42,47,54,73,77,62,80,88,53,74,76,81,55,83,37,27,14,49,64,55,48,63,72,37,66,64,44,83,45,78,53,69,44,82,36,96,63,92,68,68,37,29,41,34,22,44,62,45,62,64,42,39,28,33,57,36,38,80,38,89,96,35,91,51,29,29,25,41,49,35,58,39,52,61,42,77,42,42,32,38,36,34,44,56,68,40,77,44,65,56,83,91,44,49,75,45,79,49,98,81,80,45,69,30,20,44,48,75,41,71,73,85,124

pLDDT: mean 78.13, std 15.53, range [37.53, 98.19]